Protein AF-A0A928L437-F1 (afdb_monomer)

Solvent-accessible surface area (backbone atoms only — not comparable to full-atom values): 22625 Å² total; per-residue (Å²): 117,77,26,60,53,35,37,41,37,40,30,22,43,44,52,26,57,58,40,72,50,78,34,64,57,43,28,35,38,42,38,33,53,63,90,90,20,44,69,69,52,54,55,47,52,56,52,48,57,65,73,41,60,90,47,58,62,44,94,72,92,45,55,26,74,88,48,84,81,65,54,54,21,38,44,33,43,28,37,44,42,54,68,56,66,62,55,19,80,83,30,71,72,52,33,58,53,52,52,53,52,40,52,53,31,36,74,77,65,73,47,72,64,53,60,51,73,46,36,42,37,40,35,79,89,21,44,40,48,62,73,54,57,79,95,51,31,65,66,51,43,51,47,44,59,65,35,46,36,75,47,82,44,50,59,94,73,56,65,66,72,59,48,58,67,56,50,52,50,51,28,66,45,68,64,66,85,78,86,77,84,78,77,61,60,59,56,49,50,53,52,46,34,74,73,59,36,70,61,46,57,55,51,49,51,54,51,54,50,51,30,56,75,72,70,55,79,81,76,87,81,50,55,67,59,53,53,31,49,51,51,30,59,74,73,78,45,72,82,61,64,57,95,92,32,55,46,86,80,50,55,70,35,59,41,50,49,54,51,49,51,50,48,49,42,46,53,22,55,47,18,56,79,58,71,25,44,37,40,38,36,32,46,36,80,58,70,72,47,55,72,70,56,47,50,55,44,47,53,45,47,54,78,28,32,52,96,35,26,35,39,40,33,35,48,90,53,29,58,60,55,21,44,37,51,69,70,68,47,69,62,45,46,31,38,31,39,67,56,96,76,26,28,42,69,42,80,58,89,54,66,83,71,65,67,78,84,66,86,65,44,50,75,72,37,43,56,81,77,46,96,74,86,84,90,70,96,51,69,68,54,53,51,55,74,64,32,68,66,55,35,64,74,66,64,67,65,76,84,128

Structure (mmCIF, N/CA/C/O backbone):
data_AF-A0A928L437-F1
#
_entry.id   AF-A0A928L437-F1
#
loop_
_atom_site.group_PDB
_atom_site.id
_atom_site.type_symbol
_atom_site.label_atom_id
_atom_site.label_alt_id
_atom_site.label_comp_id
_atom_site.label_asym_id
_atom_site.label_entity_id
_atom_site.label_seq_id
_atom_site.pdbx_PDB_ins_code
_atom_site.Cartn_x
_atom_site.Cartn_y
_atom_site.Cartn_z
_atom_site.occupancy
_atom_site.B_iso_or_equiv
_atom_site.auth_seq_id
_atom_site.auth_comp_id
_atom_site.auth_asym_id
_atom_site.auth_atom_id
_atom_site.pdbx_PDB_model_num
ATOM 1 N N . MET A 1 1 ? -11.947 8.821 -13.939 1.00 50.41 1 MET A N 1
ATOM 2 C CA . MET A 1 1 ? -12.160 9.303 -12.549 1.00 50.41 1 MET A CA 1
ATOM 3 C C . MET A 1 1 ? -10.787 9.661 -11.966 1.00 50.41 1 MET A C 1
ATOM 5 O O . MET A 1 1 ? -9.805 9.281 -12.583 1.00 50.41 1 MET A O 1
ATOM 9 N N . LYS A 1 2 ? -10.659 10.457 -10.891 1.00 61.75 2 LYS A N 1
ATOM 10 C CA . LYS A 1 2 ? -9.327 10.897 -10.401 1.00 61.75 2 LYS A CA 1
ATOM 11 C C . LYS A 1 2 ? -8.776 9.919 -9.356 1.00 61.75 2 LYS A C 1
ATOM 13 O O . LYS A 1 2 ? -9.509 9.580 -8.430 1.00 61.75 2 LYS A O 1
ATOM 18 N N . ALA A 1 3 ? -7.490 9.575 -9.443 1.00 68.50 3 ALA A N 1
ATOM 19 C CA . ALA A 1 3 ? -6.827 8.653 -8.518 1.00 68.50 3 ALA A CA 1
ATOM 20 C C . ALA A 1 3 ? -6.905 9.104 -7.042 1.00 68.50 3 ALA A C 1
ATOM 22 O O . ALA A 1 3 ? -6.906 10.306 -6.747 1.00 68.50 3 ALA A O 1
ATOM 23 N N . LEU A 1 4 ? -6.969 8.135 -6.117 1.00 83.56 4 LEU A N 1
ATOM 24 C CA . LEU A 1 4 ? -7.127 8.345 -4.664 1.00 83.56 4 LEU A CA 1
ATOM 25 C C . LEU A 1 4 ? -5.852 8.887 -3.999 1.00 83.56 4 LEU A C 1
ATOM 27 O O . LEU A 1 4 ? -5.916 9.683 -3.062 1.00 83.56 4 LEU A O 1
ATOM 31 N N . ILE A 1 5 ? -4.692 8.514 -4.537 1.00 88.50 5 ILE A N 1
ATOM 32 C CA . ILE A 1 5 ? -3.394 9.132 -4.262 1.00 88.50 5 ILE A CA 1
ATOM 33 C C . ILE A 1 5 ? -2.943 9.779 -5.564 1.00 88.50 5 ILE A C 1
ATOM 35 O O . ILE A 1 5 ? -2.987 9.137 -6.606 1.00 88.50 5 ILE A O 1
ATOM 39 N N . LYS A 1 6 ? -2.523 11.045 -5.517 1.00 90.88 6 LYS A N 1
ATOM 40 C CA . LYS A 1 6 ? -2.094 11.797 -6.709 1.00 90.88 6 LYS A CA 1
ATOM 41 C C . LYS A 1 6 ? -0.590 11.865 -6.880 1.00 90.88 6 LYS A C 1
ATOM 43 O O . LYS A 1 6 ? -0.089 12.016 -7.992 1.00 90.88 6 LYS A O 1
ATOM 48 N N . ARG A 1 7 ? 0.151 11.866 -5.778 1.00 94.19 7 ARG A N 1
ATOM 49 C CA . ARG A 1 7 ? 1.593 12.086 -5.830 1.00 94.19 7 ARG A CA 1
ATOM 50 C C . ARG A 1 7 ? 2.279 11.513 -4.609 1.00 94.19 7 ARG A C 1
ATOM 52 O O . ARG A 1 7 ? 1.760 11.638 -3.503 1.00 94.19 7 ARG A O 1
ATOM 59 N N . ILE A 1 8 ? 3.451 10.938 -4.838 1.00 96.25 8 ILE A N 1
ATOM 60 C CA . ILE A 1 8 ? 4.406 10.541 -3.808 1.00 96.25 8 ILE A CA 1
ATOM 61 C C . ILE A 1 8 ? 5.738 11.204 -4.157 1.00 96.25 8 ILE A C 1
ATOM 63 O O . ILE A 1 8 ? 6.221 11.080 -5.284 1.00 96.25 8 ILE A O 1
ATOM 67 N N . GLU A 1 9 ? 6.309 11.938 -3.209 1.00 97.38 9 GLU A N 1
ATOM 68 C CA . GLU A 1 9 ? 7.614 12.586 -3.337 1.00 97.38 9 GLU A CA 1
ATOM 69 C C . GLU A 1 9 ? 8.514 12.129 -2.202 1.00 97.38 9 GLU A C 1
ATOM 71 O O . GLU A 1 9 ? 8.108 12.140 -1.043 1.00 97.38 9 GLU A O 1
ATOM 76 N N . ILE A 1 10 ? 9.733 11.732 -2.531 1.00 96.38 10 ILE A N 1
ATOM 77 C CA . ILE A 1 10 ? 10.708 11.231 -1.568 1.00 96.38 10 ILE A CA 1
ATOM 78 C C . ILE A 1 10 ? 12.009 11.985 -1.803 1.00 96.38 10 ILE A C 1
ATOM 80 O O . ILE A 1 10 ? 12.450 12.098 -2.947 1.00 96.38 10 ILE A O 1
ATOM 84 N N . THR A 1 11 ? 12.622 12.488 -0.733 1.00 95.12 11 THR A N 1
ATOM 85 C CA . THR A 1 11 ? 13.970 13.061 -0.785 1.00 95.12 11 THR A CA 1
ATOM 86 C C . THR A 1 11 ? 14.857 12.501 0.319 1.00 95.12 11 THR A C 1
ATOM 88 O O . THR A 1 11 ? 14.418 12.333 1.462 1.00 95.12 11 THR A O 1
ATOM 91 N N . ASN A 1 12 ? 16.105 12.220 -0.048 1.00 93.56 12 ASN A N 1
ATOM 92 C CA . ASN A 1 12 ? 17.176 11.698 0.796 1.00 93.56 12 ASN A CA 1
ATOM 93 C C . ASN A 1 12 ? 16.792 10.492 1.671 1.00 93.56 12 ASN A C 1
ATOM 95 O O . ASN A 1 12 ? 17.103 10.458 2.864 1.00 93.56 12 ASN A O 1
ATOM 99 N N . PHE A 1 13 ? 16.088 9.516 1.103 1.00 92.31 13 PHE A N 1
ATOM 100 C CA . PHE A 1 13 ? 15.657 8.308 1.804 1.00 92.31 13 PHE A CA 1
ATOM 101 C C . PHE A 1 13 ? 16.401 7.084 1.264 1.00 92.31 13 PHE A C 1
ATOM 103 O O . PHE A 1 13 ? 16.145 6.648 0.140 1.00 92.31 13 PHE A O 1
ATOM 110 N N . LYS A 1 14 ? 17.282 6.480 2.068 1.00 89.62 14 LYS A N 1
ATOM 111 C CA . LYS A 1 14 ? 18.157 5.370 1.650 1.00 89.62 14 LYS A CA 1
ATOM 112 C C . LYS A 1 14 ? 18.850 5.702 0.313 1.00 89.62 14 LYS A C 1
ATOM 114 O O . LYS A 1 14 ? 19.495 6.731 0.223 1.00 89.62 14 LYS A O 1
ATOM 119 N N . SER A 1 15 ? 18.689 4.879 -0.726 1.00 85.94 15 SER A N 1
ATOM 120 C CA . SER A 1 15 ? 19.266 5.109 -2.061 1.00 85.94 15 SER A CA 1
ATOM 121 C C . SER A 1 15 ? 18.543 6.185 -2.890 1.00 85.94 15 SER A C 1
ATOM 123 O O . SER A 1 15 ? 18.880 6.395 -4.049 1.00 85.94 15 SER A O 1
ATOM 125 N N . ILE A 1 16 ? 17.503 6.837 -2.365 1.00 88.50 16 ILE A N 1
ATOM 126 C CA . ILE A 1 16 ? 16.711 7.834 -3.094 1.00 88.50 16 ILE A CA 1
ATOM 127 C C . ILE A 1 16 ? 17.178 9.239 -2.707 1.00 88.50 16 ILE A C 1
ATOM 129 O O . ILE A 1 16 ? 16.831 9.723 -1.632 1.00 88.50 16 ILE A O 1
ATOM 133 N N . GLU A 1 17 ? 17.875 9.928 -3.611 1.00 88.94 17 GLU A N 1
ATOM 134 C CA . GLU A 1 17 ? 18.171 11.362 -3.463 1.00 88.94 17 GLU A CA 1
ATOM 135 C C . GLU A 1 17 ? 16.904 12.201 -3.687 1.00 88.94 17 GLU A C 1
ATOM 137 O O . GLU A 1 17 ? 16.487 12.979 -2.829 1.00 88.94 17 GLU A O 1
ATOM 142 N N . SER A 1 18 ? 16.235 11.998 -4.826 1.00 91.00 18 SER A N 1
ATOM 143 C CA . SER A 1 18 ? 14.973 12.652 -5.165 1.00 91.00 18 SER A CA 1
ATOM 144 C C . SER A 1 18 ? 14.146 11.773 -6.098 1.00 91.00 18 SER A C 1
ATOM 146 O O . SER A 1 18 ? 14.606 11.372 -7.165 1.00 91.00 18 SER A O 1
ATOM 148 N N . LEU A 1 19 ? 12.906 11.476 -5.712 1.00 93.69 19 LEU A N 1
ATOM 149 C CA . LEU A 1 19 ? 11.971 10.691 -6.512 1.00 93.69 19 LEU A CA 1
ATOM 150 C C . LEU A 1 19 ? 10.581 11.308 -6.453 1.00 93.69 19 LEU A C 1
ATOM 152 O O . LEU A 1 19 ? 10.083 11.671 -5.388 1.00 93.69 19 LEU A O 1
ATOM 156 N N . LYS A 1 20 ? 9.930 11.374 -7.616 1.00 94.44 20 LYS A N 1
ATOM 157 C CA . LYS A 1 20 ? 8.560 11.859 -7.766 1.00 94.44 20 LYS A CA 1
ATOM 158 C C . LYS A 1 20 ? 7.736 10.877 -8.593 1.00 94.44 20 LYS A C 1
ATOM 160 O O . LYS A 1 20 ? 7.938 10.744 -9.797 1.00 94.44 20 LYS A O 1
ATOM 165 N N . LEU A 1 21 ? 6.769 10.237 -7.947 1.00 93.94 21 LEU A N 1
ATOM 166 C CA . LEU A 1 21 ? 5.757 9.400 -8.580 1.00 93.94 21 LEU A CA 1
ATOM 167 C C . LEU A 1 21 ? 4.463 10.215 -8.711 1.00 93.94 21 LEU A C 1
ATOM 169 O O . LEU A 1 21 ? 3.869 10.604 -7.706 1.00 93.94 21 LEU A O 1
ATOM 173 N N . CYS A 1 22 ? 4.032 10.497 -9.941 1.00 90.38 22 CYS A N 1
ATOM 174 C CA . CYS A 1 22 ? 2.795 11.233 -10.227 1.00 90.38 22 CYS A CA 1
ATOM 175 C C . CYS A 1 22 ? 1.706 10.283 -10.717 1.00 90.38 22 CYS A C 1
ATOM 177 O O . CYS A 1 22 ? 1.811 9.761 -11.819 1.00 90.38 22 CYS A O 1
ATOM 179 N N . ILE A 1 23 ? 0.636 10.137 -9.952 1.00 86.69 23 ILE A N 1
ATOM 180 C CA . ILE A 1 23 ? -0.508 9.295 -10.287 1.00 86.69 23 ILE A CA 1
ATOM 181 C C . ILE A 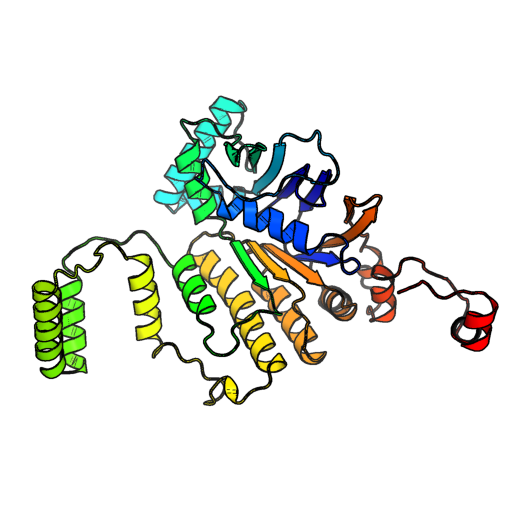1 23 ? -1.625 10.227 -10.769 1.00 86.69 23 ILE A C 1
ATOM 183 O O . ILE A 1 23 ? -2.057 11.113 -10.030 1.00 86.69 23 ILE A O 1
ATOM 187 N N . GLN A 1 24 ? -2.039 10.106 -12.032 1.00 74.19 24 GLN A N 1
ATOM 188 C CA . GLN A 1 24 ? -3.030 11.019 -12.608 1.00 74.19 24 GLN A CA 1
ATOM 189 C C . GLN A 1 24 ? -4.432 10.422 -12.492 1.00 74.19 24 GLN A C 1
ATOM 191 O O . GLN A 1 24 ? -5.218 10.832 -11.631 1.00 74.19 24 GLN A O 1
ATOM 196 N N . ASN A 1 25 ? -4.715 9.448 -13.351 1.00 79.62 25 ASN A N 1
ATOM 197 C CA . ASN A 1 25 ? -6.004 8.763 -13.439 1.00 79.62 25 ASN A CA 1
ATOM 198 C C . ASN A 1 25 ? -5.855 7.250 -13.247 1.00 79.62 25 ASN A C 1
ATOM 200 O O . ASN A 1 25 ? -6.839 6.571 -12.987 1.00 79.62 25 ASN A O 1
ATOM 204 N N . GLU A 1 26 ? -4.629 6.737 -13.332 1.00 87.69 26 GLU A N 1
ATOM 205 C CA . GLU A 1 26 ? -4.338 5.317 -13.256 1.00 87.69 26 GLU A CA 1
ATOM 206 C C . GLU A 1 26 ? -4.442 4.829 -11.805 1.00 87.69 26 GLU A C 1
ATOM 208 O O . GLU A 1 26 ? -3.862 5.417 -10.889 1.00 87.69 26 GLU A O 1
ATOM 213 N N . HIS A 1 27 ? -5.164 3.730 -11.595 1.00 91.12 27 HIS A N 1
ATOM 214 C CA . HIS A 1 27 ? -5.294 3.083 -10.287 1.00 91.12 27 HIS A CA 1
ATOM 215 C C . HIS A 1 27 ? -4.306 1.931 -10.100 1.00 91.12 27 HIS A C 1
ATOM 217 O O . HIS A 1 27 ? -4.058 1.502 -8.975 1.00 91.12 27 HIS A O 1
ATOM 223 N N . ILE A 1 28 ? -3.711 1.462 -11.198 1.00 94.56 28 ILE A N 1
ATOM 224 C CA . ILE A 1 28 ? -2.736 0.378 -11.227 1.00 94.56 28 ILE A CA 1
ATOM 225 C C . ILE A 1 28 ? -1.406 0.945 -11.732 1.00 94.56 28 ILE A C 1
ATOM 227 O O . ILE A 1 28 ? -1.309 1.468 -12.845 1.00 94.56 28 ILE A O 1
ATOM 231 N N . ILE A 1 29 ? -0.370 0.871 -10.900 1.00 95.44 29 ILE A N 1
ATOM 232 C CA . ILE A 1 29 ? 0.958 1.415 -11.183 1.00 95.44 29 ILE A CA 1
ATOM 233 C C . ILE A 1 29 ? 1.999 0.302 -11.059 1.00 95.44 29 ILE A C 1
ATOM 235 O O . ILE A 1 29 ? 2.256 -0.199 -9.965 1.00 95.44 29 ILE A O 1
ATOM 239 N N . GLY A 1 30 ? 2.626 -0.050 -12.179 1.00 95.44 30 GLY A N 1
ATOM 240 C CA . GLY A 1 30 ? 3.731 -1.005 -12.222 1.00 95.44 30 GLY A CA 1
ATOM 241 C C . GLY A 1 30 ? 5.090 -0.315 -12.134 1.00 95.44 30 GLY A C 1
ATOM 242 O O . GLY A 1 30 ? 5.334 0.705 -12.786 1.00 95.44 30 GLY A O 1
ATOM 243 N N . ILE A 1 31 ? 5.992 -0.881 -11.339 1.00 95.31 31 ILE A N 1
ATOM 244 C CA . ILE A 1 31 ? 7.371 -0.423 -11.171 1.00 95.31 31 ILE A CA 1
ATOM 245 C C . ILE A 1 31 ? 8.320 -1.508 -11.684 1.00 95.31 31 ILE A C 1
ATOM 247 O O . ILE A 1 31 ? 8.409 -2.603 -11.132 1.00 95.31 31 ILE A O 1
ATOM 251 N N . LEU A 1 32 ? 9.064 -1.170 -12.729 1.00 92.75 32 LEU A N 1
ATOM 252 C CA . LEU A 1 32 ? 10.054 -2.015 -13.386 1.00 92.75 32 LEU A CA 1
ATOM 253 C C . LEU A 1 32 ? 11.474 -1.586 -13.010 1.00 92.75 32 LEU A C 1
ATOM 255 O O . LEU A 1 32 ? 11.698 -0.512 -12.446 1.00 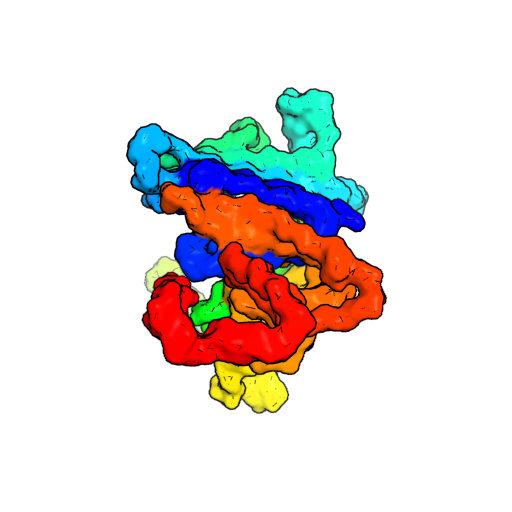92.75 32 LEU A O 1
ATOM 259 N N . GLY A 1 33 ? 12.457 -2.398 -13.376 1.00 83.88 33 GLY A N 1
ATOM 260 C CA . GLY A 1 33 ? 13.885 -2.088 -13.249 1.00 83.88 33 GLY A CA 1
ATOM 261 C C . GLY A 1 33 ? 14.672 -3.283 -12.737 1.00 83.88 33 GLY A C 1
ATOM 262 O O . GLY A 1 33 ? 14.079 -4.222 -12.220 1.00 83.88 33 GLY A O 1
ATOM 263 N N . LYS A 1 34 ? 15.999 -3.267 -12.870 1.00 81.19 34 LYS A N 1
ATOM 264 C CA . LYS A 1 34 ? 16.870 -4.380 -12.452 1.00 81.19 34 LYS A CA 1
ATOM 265 C C . LYS A 1 34 ? 16.850 -4.614 -10.936 1.00 81.19 34 LYS A C 1
ATOM 267 O O . LYS A 1 34 ? 16.334 -3.810 -10.157 1.00 81.19 34 LYS A O 1
ATOM 272 N N . ASN A 1 35 ? 17.390 -5.744 -10.492 1.00 80.75 35 ASN A N 1
ATOM 273 C CA . ASN A 1 35 ? 17.599 -5.972 -9.063 1.00 80.75 35 ASN A CA 1
ATOM 274 C C . ASN A 1 35 ? 18.567 -4.921 -8.506 1.00 80.75 35 ASN A C 1
ATOM 276 O O . ASN A 1 35 ? 19.515 -4.531 -9.178 1.00 80.75 35 ASN A O 1
ATOM 280 N N . GLY A 1 36 ? 18.295 -4.427 -7.297 1.00 78.56 36 GLY A N 1
ATOM 281 C CA . GLY A 1 36 ? 19.138 -3.420 -6.645 1.00 78.56 36 GLY A CA 1
ATOM 282 C C . GLY A 1 36 ? 18.915 -1.964 -7.075 1.00 78.56 36 GLY A C 1
ATOM 283 O O . GLY A 1 36 ? 19.470 -1.079 -6.442 1.00 78.56 36 GLY A O 1
ATOM 284 N N . THR A 1 37 ? 18.049 -1.664 -8.052 1.00 81.38 37 THR A N 1
ATOM 285 C CA . THR A 1 37 ? 17.811 -0.274 -8.517 1.00 81.38 37 THR A CA 1
ATOM 286 C C . THR A 1 37 ? 16.940 0.577 -7.584 1.00 81.38 37 THR A C 1
ATOM 288 O O . THR A 1 37 ? 16.709 1.752 -7.861 1.00 81.38 37 THR A O 1
ATOM 291 N N . GLY A 1 38 ? 16.432 0.012 -6.482 1.00 80.62 38 GLY A N 1
ATOM 292 C CA . GLY A 1 38 ? 15.643 0.736 -5.474 1.00 80.62 38 GLY A CA 1
ATOM 293 C C . GLY A 1 38 ? 14.118 0.597 -5.567 1.00 80.62 38 GLY A C 1
ATOM 294 O O . GLY A 1 38 ? 13.406 1.344 -4.898 1.00 80.62 38 GLY A O 1
ATOM 295 N N . LYS A 1 39 ? 13.588 -0.374 -6.327 1.00 87.69 39 LYS A N 1
ATOM 296 C CA . LYS A 1 39 ? 12.138 -0.675 -6.376 1.00 87.69 39 LYS A CA 1
ATOM 297 C C . LYS A 1 39 ? 11.535 -0.893 -4.983 1.00 87.69 39 LYS A C 1
ATOM 299 O O . LYS A 1 39 ? 10.622 -0.179 -4.575 1.00 87.69 39 LYS A O 1
ATOM 304 N N . SER A 1 40 ? 12.111 -1.812 -4.208 1.00 87.50 40 SER A N 1
ATOM 305 C CA . SER A 1 40 ? 11.666 -2.085 -2.838 1.00 87.50 40 SER A CA 1
ATOM 306 C C . SER A 1 40 ? 11.961 -0.913 -1.888 1.00 87.50 40 SER A C 1
ATOM 308 O O . SER A 1 40 ? 11.277 -0.765 -0.878 1.00 87.50 40 SER A O 1
ATOM 310 N N . THR A 1 41 ? 12.921 -0.032 -2.210 1.00 90.62 41 THR A N 1
ATOM 311 C CA . THR A 1 41 ? 13.181 1.203 -1.445 1.00 90.62 41 THR A CA 1
ATOM 312 C C . THR A 1 41 ? 12.004 2.173 -1.536 1.00 90.62 41 THR A C 1
ATOM 314 O O . THR A 1 41 ? 11.633 2.759 -0.519 1.00 90.62 41 THR A O 1
ATOM 317 N N . LEU A 1 42 ? 11.370 2.298 -2.709 1.00 92.94 42 LEU A N 1
ATOM 318 C CA . LEU A 1 42 ? 10.146 3.086 -2.880 1.00 92.94 42 LEU A CA 1
ATOM 319 C C . LEU A 1 42 ? 9.007 2.530 -2.010 1.00 92.94 42 LEU A C 1
ATOM 321 O O . LEU A 1 42 ? 8.406 3.279 -1.243 1.00 92.94 42 LEU A O 1
ATOM 325 N N . PHE A 1 43 ? 8.756 1.218 -2.052 1.00 93.50 43 PHE A N 1
ATOM 326 C CA . PHE A 1 43 ? 7.749 0.580 -1.188 1.00 93.50 43 PHE A CA 1
ATOM 327 C C . PHE A 1 43 ? 8.061 0.754 0.295 1.00 93.50 43 PHE A C 1
ATOM 329 O O . PHE A 1 43 ? 7.169 1.059 1.087 1.00 93.50 43 PHE A O 1
ATOM 336 N N . HIS A 1 44 ? 9.335 0.632 0.667 1.00 93.38 44 HIS A N 1
ATOM 337 C CA . HIS A 1 44 ? 9.777 0.864 2.030 1.00 93.38 44 HIS A CA 1
ATOM 338 C C . HIS A 1 44 ? 9.518 2.305 2.474 1.00 93.38 44 HIS A C 1
ATOM 340 O O . HIS A 1 44 ? 9.018 2.496 3.573 1.00 93.38 44 HIS A O 1
ATOM 346 N N . ALA A 1 45 ? 9.791 3.308 1.637 1.00 95.19 45 ALA A N 1
ATOM 347 C CA . ALA A 1 45 ? 9.532 4.713 1.952 1.00 95.19 45 ALA A CA 1
ATOM 348 C C . ALA A 1 45 ? 8.041 4.985 2.192 1.00 95.19 45 ALA A C 1
ATOM 350 O O . ALA A 1 45 ? 7.665 5.610 3.185 1.00 95.19 45 ALA A O 1
ATOM 351 N N . VAL A 1 46 ? 7.179 4.461 1.319 1.00 95.69 46 VAL A N 1
ATOM 352 C CA . VAL A 1 46 ? 5.729 4.607 1.475 1.00 95.69 46 VAL A CA 1
ATOM 353 C C . VAL A 1 46 ? 5.261 3.907 2.753 1.00 95.69 46 VAL A C 1
ATOM 355 O O . VAL A 1 46 ? 4.616 4.536 3.587 1.00 95.69 46 VAL A O 1
ATOM 358 N N . ASN A 1 47 ? 5.647 2.648 2.976 1.00 94.81 47 ASN A N 1
ATOM 359 C CA . ASN A 1 47 ? 5.300 1.927 4.203 1.00 94.81 47 ASN A CA 1
ATOM 360 C C . ASN A 1 47 ? 5.824 2.640 5.463 1.00 94.81 47 ASN A C 1
ATOM 362 O O . ASN A 1 47 ? 5.127 2.727 6.475 1.00 94.81 47 ASN A O 1
ATOM 366 N N . TYR A 1 48 ? 7.031 3.205 5.383 1.00 95.69 48 TYR A N 1
ATOM 367 C CA . TYR A 1 48 ? 7.655 3.964 6.457 1.00 95.69 48 TYR A CA 1
ATOM 368 C C . TYR A 1 48 ? 6.808 5.179 6.843 1.00 95.69 48 TYR A C 1
ATOM 370 O O . TYR A 1 48 ? 6.447 5.296 8.012 1.00 95.69 48 TYR A O 1
ATOM 378 N N . PHE A 1 49 ? 6.387 6.005 5.876 1.00 96.75 49 PHE A N 1
ATOM 379 C CA . PHE A 1 49 ? 5.497 7.151 6.109 1.00 96.75 49 PHE A CA 1
ATOM 380 C C . PHE A 1 49 ? 4.245 6.761 6.912 1.00 96.75 49 PHE A C 1
ATOM 382 O O . PHE A 1 49 ? 3.957 7.362 7.949 1.00 96.75 49 PHE A O 1
ATOM 389 N N . PHE A 1 50 ? 3.531 5.711 6.491 1.00 94.94 50 PHE A N 1
ATOM 390 C CA . PHE A 1 50 ? 2.313 5.269 7.179 1.00 94.94 50 PHE A CA 1
ATOM 391 C C . PHE A 1 50 ? 2.598 4.668 8.565 1.00 94.94 50 PHE A C 1
ATOM 393 O O . PHE A 1 50 ? 1.836 4.897 9.506 1.00 94.94 50 PHE A O 1
ATOM 400 N N . SER A 1 51 ? 3.719 3.955 8.730 1.00 92.94 51 SER A N 1
ATOM 401 C CA . SER A 1 51 ? 4.133 3.372 10.019 1.00 92.94 51 SER A CA 1
ATOM 402 C C . SER A 1 51 ? 4.463 4.420 11.091 1.00 92.94 51 SER A C 1
ATOM 404 O O . SER A 1 51 ? 4.429 4.122 12.293 1.00 92.94 51 SER A O 1
ATOM 406 N N . LYS A 1 52 ? 4.799 5.644 10.661 1.00 94.69 52 LYS A N 1
ATOM 407 C CA . LYS A 1 52 ? 5.172 6.763 11.532 1.00 94.69 52 LYS A CA 1
ATOM 408 C C . LYS A 1 52 ? 4.043 7.755 11.780 1.00 94.69 52 LYS A C 1
ATOM 410 O O . LYS A 1 52 ? 4.252 8.686 12.552 1.00 94.69 52 LYS A O 1
ATOM 415 N N . LEU A 1 53 ? 2.848 7.559 11.216 1.00 92.38 53 LEU A N 1
ATOM 416 C CA . LEU A 1 53 ? 1.686 8.397 11.535 1.00 92.38 53 LEU A CA 1
ATOM 417 C C . LEU A 1 53 ? 1.481 8.462 13.061 1.00 92.38 53 LEU A C 1
ATOM 419 O O . LEU A 1 53 ? 1.387 7.429 13.726 1.00 92.38 53 LEU A O 1
ATOM 423 N N . ASN A 1 54 ? 1.431 9.685 13.598 1.00 85.19 54 ASN A N 1
ATOM 424 C CA . ASN A 1 54 ? 1.370 10.018 15.033 1.00 85.19 54 ASN A CA 1
ATOM 425 C C . ASN A 1 54 ? 2.587 9.633 15.887 1.00 85.19 54 ASN A C 1
ATOM 427 O O . ASN A 1 54 ? 2.522 9.712 17.112 1.00 85.19 54 ASN A O 1
ATOM 431 N N . LYS A 1 55 ? 3.716 9.265 15.277 1.00 88.38 55 LYS A N 1
ATOM 432 C CA . LYS A 1 55 ? 4.993 9.132 15.984 1.00 88.38 55 LYS A CA 1
ATOM 433 C C . LYS A 1 55 ? 5.772 10.442 15.914 1.00 88.38 55 LYS A C 1
ATOM 435 O O . LYS A 1 55 ? 5.732 11.150 14.909 1.00 88.38 55 LYS A O 1
ATOM 440 N N . GLN A 1 56 ? 6.477 10.747 16.999 1.00 86.69 56 GLN A N 1
ATOM 441 C CA . GLN A 1 56 ? 7.307 11.952 17.132 1.00 86.69 56 GLN A CA 1
ATOM 442 C C . GLN A 1 56 ? 8.806 11.650 17.001 1.00 86.69 56 GLN A C 1
ATOM 444 O O . GLN A 1 56 ? 9.613 12.563 16.830 1.00 86.69 56 GLN A O 1
ATOM 449 N N . HIS A 1 57 ? 9.185 10.374 17.070 1.00 90.69 57 HIS A N 1
ATOM 450 C CA . HIS A 1 57 ? 10.571 9.928 17.027 1.00 90.69 57 HIS A CA 1
ATOM 451 C C . HIS A 1 57 ? 10.688 8.545 16.373 1.00 90.69 57 HIS A C 1
ATOM 453 O O . HIS A 1 57 ? 9.720 7.773 16.352 1.00 90.69 57 HIS A O 1
ATOM 459 N N . SER A 1 58 ? 11.855 8.256 15.803 1.00 88.62 58 SER A N 1
ATOM 460 C CA . SER A 1 58 ? 12.234 6.937 15.315 1.00 88.62 58 SER A CA 1
ATOM 461 C C . SER A 1 58 ? 13.744 6.727 15.362 1.00 88.62 58 SER A C 1
ATOM 463 O O . SER A 1 58 ? 14.495 7.540 14.832 1.00 88.62 58 SER A O 1
ATOM 465 N N . ASP A 1 59 ? 14.156 5.548 15.822 1.00 84.19 59 ASP A N 1
ATOM 466 C CA . ASP A 1 59 ? 15.557 5.094 15.804 1.00 84.19 59 ASP A CA 1
ATOM 467 C C . ASP A 1 59 ? 15.999 4.506 14.449 1.00 84.19 59 ASP A C 1
ATOM 469 O O . ASP A 1 59 ? 17.115 4.014 14.297 1.00 84.19 59 ASP A O 1
ATOM 473 N N . ASP A 1 60 ? 15.123 4.538 13.441 1.00 85.19 60 ASP A N 1
ATOM 474 C CA . ASP A 1 60 ? 15.385 3.896 12.157 1.00 85.19 60 ASP A CA 1
ATOM 475 C C . ASP A 1 60 ? 16.332 4.767 11.330 1.00 85.19 60 ASP A C 1
ATOM 477 O O . ASP A 1 60 ? 16.026 5.924 11.017 1.00 85.19 60 ASP A O 1
ATOM 481 N N . VAL A 1 61 ? 17.455 4.187 10.907 1.00 83.62 61 VAL A N 1
ATOM 482 C CA . VAL A 1 61 ? 18.414 4.844 10.015 1.00 83.62 61 VAL A CA 1
ATOM 483 C C . VAL A 1 61 ? 17.896 4.765 8.580 1.00 83.62 61 VAL A C 1
ATOM 485 O O . VAL A 1 61 ? 18.064 3.763 7.884 1.00 83.62 61 VAL A O 1
ATOM 488 N N . VAL A 1 62 ? 17.217 5.826 8.145 1.00 86.25 62 VAL A N 1
ATOM 489 C CA . VAL A 1 62 ? 16.595 5.895 6.810 1.00 86.25 62 VAL A CA 1
ATOM 490 C C . VAL A 1 62 ? 17.095 7.043 5.940 1.00 86.25 62 VAL A C 1
ATOM 492 O O . VAL A 1 62 ? 16.755 7.090 4.761 1.00 86.25 62 VAL A O 1
ATOM 495 N N . ILE A 1 63 ? 17.886 7.961 6.497 1.00 85.88 63 ILE A N 1
ATOM 496 C CA . ILE A 1 63 ? 18.476 9.067 5.737 1.00 85.88 63 ILE A CA 1
ATOM 497 C C . ILE A 1 63 ? 19.516 8.508 4.766 1.00 85.88 63 ILE A C 1
ATOM 499 O O . ILE A 1 63 ? 20.206 7.541 5.088 1.00 85.88 63 ILE A O 1
ATOM 503 N N . ASP A 1 64 ? 19.593 9.113 3.582 1.00 76.62 64 ASP A N 1
ATOM 504 C CA . ASP A 1 64 ? 20.597 8.798 2.570 1.00 76.62 64 ASP A CA 1
ATOM 505 C C . ASP A 1 64 ? 22.010 8.743 3.173 1.00 76.62 64 ASP A C 1
ATOM 507 O O . ASP A 1 64 ? 22.516 9.718 3.732 1.00 76.62 64 ASP A O 1
ATOM 511 N N . GLY A 1 65 ? 22.618 7.559 3.081 1.00 71.44 65 GLY A N 1
ATOM 512 C CA . GLY A 1 65 ? 23.961 7.282 3.580 1.00 71.44 65 GLY A CA 1
ATOM 513 C C . GLY A 1 65 ? 25.068 7.615 2.580 1.00 71.44 65 GLY A C 1
ATOM 514 O O . GLY A 1 65 ? 26.233 7.616 2.968 1.00 71.44 65 GLY A O 1
ATOM 515 N N . VAL A 1 66 ? 24.729 7.899 1.318 1.00 75.50 66 VAL A N 1
ATOM 516 C CA . VAL A 1 66 ? 25.688 8.281 0.271 1.00 75.50 66 VAL A CA 1
ATOM 517 C C . VAL A 1 66 ? 26.226 9.686 0.542 1.00 75.50 66 VAL A C 1
ATOM 519 O O . VAL A 1 66 ? 27.428 9.921 0.416 1.00 75.50 66 VAL A O 1
ATOM 522 N N . ASN A 1 67 ? 25.363 10.612 0.972 1.00 77.50 67 ASN A N 1
ATOM 523 C CA . ASN A 1 67 ? 25.755 11.975 1.319 1.00 77.50 67 ASN A CA 1
ATOM 524 C C . ASN A 1 67 ? 25.764 12.200 2.850 1.00 77.50 67 ASN A C 1
ATOM 526 O O . ASN A 1 67 ? 24.712 12.449 3.447 1.00 77.50 67 ASN A O 1
ATOM 530 N N . PRO A 1 68 ? 26.944 12.218 3.506 1.00 76.12 68 PRO A N 1
ATOM 531 C CA . PRO A 1 68 ? 27.051 12.302 4.966 1.00 76.12 68 PRO A CA 1
ATOM 532 C C . PRO A 1 68 ? 26.613 13.654 5.548 1.00 76.12 68 PRO A C 1
ATOM 534 O O . PRO A 1 68 ? 26.435 13.765 6.766 1.00 76.12 68 PRO A O 1
ATOM 537 N N . TYR A 1 69 ? 26.448 14.679 4.705 1.00 82.44 69 TYR A N 1
ATOM 538 C CA . TYR A 1 69 ? 26.019 16.015 5.112 1.00 82.44 69 TYR A CA 1
ATOM 539 C C . TYR A 1 69 ? 24.501 16.148 5.216 1.00 82.44 69 TYR A C 1
ATOM 541 O O . TYR A 1 69 ? 24.020 17.114 5.815 1.00 82.44 69 TYR A O 1
ATOM 549 N N . VAL A 1 70 ? 23.735 15.190 4.686 1.00 87.31 70 VAL A N 1
ATOM 550 C CA . VAL A 1 70 ? 22.279 15.223 4.784 1.00 87.31 70 VAL A CA 1
ATOM 551 C C . VAL A 1 70 ? 21.848 15.057 6.240 1.00 87.31 70 VAL A C 1
ATOM 553 O O . VAL A 1 70 ? 22.215 14.109 6.931 1.00 87.31 70 VAL A O 1
ATOM 556 N N . GLN A 1 71 ? 21.031 16.001 6.706 1.00 90.50 71 GLN A N 1
ATOM 557 C CA . GLN A 1 71 ? 20.516 16.023 8.080 1.00 90.50 71 GLN A CA 1
ATOM 558 C C . GLN A 1 71 ? 19.044 15.619 8.186 1.00 90.50 71 GLN A C 1
ATOM 560 O O . GLN A 1 71 ? 18.538 15.469 9.298 1.00 90.50 71 GLN A O 1
ATOM 565 N N . LYS A 1 72 ? 18.341 15.484 7.054 1.00 93.31 72 LYS A N 1
ATOM 566 C CA . LYS A 1 72 ? 16.920 15.129 7.018 1.00 93.31 72 LYS A CA 1
ATOM 567 C C . LYS A 1 72 ? 16.530 14.382 5.745 1.00 93.31 72 LYS A C 1
ATOM 569 O O . LYS A 1 72 ? 17.048 14.685 4.670 1.00 93.31 72 LYS A O 1
ATOM 574 N N . CYS A 1 73 ? 15.547 13.500 5.870 1.00 95.19 73 CYS A N 1
ATOM 575 C CA . CYS A 1 73 ? 14.797 12.947 4.745 1.00 95.19 73 CYS A CA 1
ATOM 576 C C . CYS A 1 73 ? 13.364 13.487 4.756 1.00 95.19 73 CYS A C 1
ATOM 578 O O . CYS A 1 73 ? 12.846 13.876 5.811 1.00 95.19 73 CYS A O 1
ATOM 580 N N . THR A 1 74 ? 12.721 13.529 3.590 1.00 97.25 74 THR A N 1
ATOM 581 C CA . THR A 1 74 ? 11.315 13.937 3.490 1.00 97.25 74 THR A CA 1
ATOM 582 C C . THR A 1 74 ? 10.512 12.960 2.658 1.00 97.25 74 THR A C 1
ATOM 584 O O . THR A 1 74 ? 10.952 12.551 1.585 1.00 97.25 74 THR A O 1
ATOM 587 N N . ILE A 1 75 ? 9.295 12.664 3.102 1.00 98.00 75 ILE A N 1
ATOM 588 C CA . ILE A 1 75 ? 8.322 11.893 2.330 1.00 98.00 75 ILE A CA 1
ATOM 589 C C . ILE A 1 75 ? 7.016 12.679 2.296 1.00 98.00 75 ILE A C 1
ATOM 591 O O . ILE A 1 75 ? 6.440 12.963 3.346 1.00 98.00 75 ILE A O 1
ATOM 595 N N . THR A 1 76 ? 6.551 13.023 1.100 1.00 98.19 76 THR A N 1
ATOM 596 C CA . THR A 1 76 ? 5.301 13.750 0.871 1.00 98.19 76 THR A CA 1
ATOM 597 C C . THR A 1 76 ? 4.323 12.868 0.119 1.00 98.19 76 THR A C 1
ATOM 599 O O . THR A 1 76 ? 4.655 12.345 -0.944 1.00 98.19 76 THR A O 1
ATOM 602 N N . ILE A 1 77 ? 3.098 12.746 0.628 1.00 97.38 77 ILE A N 1
ATOM 603 C CA . ILE A 1 77 ? 2.004 12.060 -0.066 1.00 97.38 77 ILE A CA 1
ATOM 604 C C . ILE A 1 77 ? 0.840 13.033 -0.255 1.00 97.38 77 ILE A C 1
ATOM 606 O O . ILE A 1 77 ? 0.418 13.708 0.685 1.00 97.38 77 ILE A O 1
ATOM 610 N N . SER A 1 78 ? 0.327 13.108 -1.484 1.00 95.81 78 SER A N 1
ATOM 611 C CA . SER A 1 78 ? -0.846 13.906 -1.850 1.00 95.81 78 SER A CA 1
ATOM 612 C C . SER A 1 78 ? -2.078 13.018 -2.003 1.00 95.81 78 SER A C 1
ATOM 614 O O . SER A 1 78 ? -2.174 12.236 -2.953 1.00 95.81 78 SER A O 1
ATOM 616 N N . PHE A 1 79 ? -3.039 13.188 -1.102 1.00 94.25 79 PHE A N 1
ATOM 617 C CA . PHE A 1 79 ? -4.299 12.451 -1.039 1.00 94.25 79 PHE A CA 1
ATOM 618 C C . PHE A 1 79 ? -5.411 13.199 -1.772 1.00 94.25 79 PHE A C 1
ATOM 620 O O . PHE A 1 79 ? -5.529 14.419 -1.652 1.00 94.25 79 PHE A O 1
ATOM 627 N N . ASN A 1 80 ? -6.242 12.473 -2.518 1.00 91.94 80 ASN A N 1
ATOM 628 C CA . ASN A 1 80 ? -7.432 13.007 -3.169 1.00 91.94 80 ASN A CA 1
ATOM 629 C C . ASN A 1 80 ? -8.678 12.705 -2.330 1.00 91.94 80 ASN A C 1
ATOM 631 O O . ASN A 1 80 ? -9.117 11.565 -2.210 1.00 91.94 80 ASN A O 1
ATOM 635 N N . LEU A 1 81 ? -9.261 13.759 -1.780 1.00 92.25 81 LEU A N 1
ATOM 636 C CA . LEU A 1 81 ? -10.378 13.736 -0.851 1.00 92.25 81 LEU A CA 1
ATOM 637 C C . LEU A 1 81 ? -11.739 13.935 -1.533 1.00 92.25 81 LEU A C 1
ATOM 639 O O . LEU A 1 81 ? -12.760 13.861 -0.854 1.00 92.25 81 LEU A O 1
ATOM 643 N N . ALA A 1 82 ? -11.793 14.135 -2.856 1.00 89.94 82 ALA A N 1
ATOM 644 C CA . ALA A 1 82 ? -13.041 14.409 -3.579 1.00 89.94 82 ALA A CA 1
ATOM 645 C C . ALA A 1 82 ? -14.142 13.365 -3.292 1.00 89.94 82 ALA A C 1
ATOM 647 O O . ALA A 1 82 ? -15.288 13.715 -3.007 1.00 89.94 82 ALA A O 1
ATOM 648 N N . ARG A 1 83 ? -13.796 12.068 -3.293 1.00 86.19 83 ARG A N 1
ATOM 649 C CA . ARG A 1 83 ? -14.750 10.977 -3.007 1.00 86.19 83 ARG A CA 1
ATOM 650 C C . ARG A 1 83 ? -15.228 10.999 -1.553 1.00 86.19 83 ARG A C 1
ATOM 652 O O . ARG A 1 83 ? -16.401 10.742 -1.294 1.00 86.19 83 ARG A O 1
ATOM 659 N N . MET A 1 84 ? -14.354 11.361 -0.615 1.00 88.19 84 MET A N 1
ATOM 660 C CA . MET A 1 84 ? -14.708 11.503 0.801 1.00 88.19 84 MET A CA 1
ATOM 661 C C . MET A 1 84 ? -15.637 12.697 1.032 1.00 88.19 84 MET A C 1
ATOM 663 O O . MET A 1 84 ? -16.623 12.553 1.748 1.00 88.19 84 MET A O 1
ATOM 667 N N . PHE A 1 85 ? -15.393 13.832 0.370 1.00 88.62 85 PHE A N 1
ATOM 668 C CA . PHE A 1 85 ? -16.300 14.985 0.393 1.00 88.62 85 PHE A CA 1
ATOM 669 C C . PHE A 1 85 ? -17.684 14.661 -0.180 1.00 88.62 85 PHE A C 1
ATOM 671 O O . PHE A 1 85 ? -18.691 15.154 0.319 1.00 88.62 85 PHE A O 1
ATOM 678 N N . MET A 1 86 ? -17.767 13.809 -1.205 1.00 86.50 86 MET A N 1
ATOM 679 C CA . MET A 1 86 ? -19.062 13.356 -1.720 1.00 86.50 86 MET A CA 1
ATOM 680 C C . MET A 1 86 ? -19.782 12.435 -0.727 1.00 86.50 86 MET A C 1
ATOM 682 O O . MET A 1 86 ? -20.964 12.638 -0.450 1.00 86.50 86 MET A O 1
ATOM 686 N N . LYS A 1 87 ? -19.073 11.446 -0.163 1.00 86.12 87 LYS A N 1
ATOM 687 C CA . LYS A 1 87 ? -19.640 10.468 0.783 1.00 86.12 87 LYS A CA 1
ATOM 688 C C . LYS A 1 87 ? -19.982 11.072 2.153 1.00 86.12 87 LYS A C 1
ATOM 690 O O . LYS A 1 87 ? -20.848 10.541 2.846 1.00 86.12 87 LYS A O 1
ATOM 695 N N . SER A 1 88 ? -19.356 12.183 2.546 1.00 87.44 88 SER A N 1
ATOM 696 C CA . SER A 1 88 ? -19.591 12.819 3.849 1.00 87.44 88 SER A CA 1
ATOM 697 C C . SER A 1 88 ? -21.024 13.326 4.034 1.00 87.44 88 SER A C 1
ATOM 699 O O . SER A 1 88 ? -21.505 13.368 5.162 1.00 87.44 88 SER A O 1
ATOM 701 N N . LYS A 1 89 ? -21.751 13.619 2.947 1.00 83.81 89 LYS A N 1
ATOM 702 C CA . LYS A 1 89 ? -23.152 14.080 2.993 1.00 83.81 89 LYS A CA 1
ATOM 703 C C . LYS A 1 89 ? -24.101 13.106 3.703 1.00 83.81 89 LYS A C 1
ATOM 705 O O . LYS A 1 89 ? -25.095 13.543 4.269 1.00 83.81 89 LYS A O 1
ATOM 710 N N . GLY A 1 90 ? -23.803 11.805 3.667 1.00 81.62 90 GLY A N 1
ATOM 711 C CA . GLY A 1 90 ? -24.609 10.751 4.298 1.00 81.62 90 GLY A CA 1
ATOM 712 C C . GLY A 1 90 ? -23.983 10.138 5.552 1.00 81.62 90 GLY A C 1
ATOM 713 O O . GLY A 1 90 ? -24.544 9.201 6.112 1.00 81.62 90 GLY A O 1
ATOM 714 N N . ASN A 1 91 ? -22.816 10.619 5.991 1.00 83.56 91 ASN A N 1
ATOM 715 C CA . ASN A 1 91 ? -22.071 10.036 7.104 1.00 83.56 91 ASN A CA 1
ATOM 716 C C . ASN A 1 91 ? -21.586 11.139 8.052 1.00 83.56 91 ASN A C 1
ATOM 718 O O . ASN A 1 91 ? -20.629 11.851 7.750 1.00 83.56 91 ASN A O 1
ATOM 722 N N . LYS A 1 92 ? -22.240 11.249 9.217 1.00 85.69 92 LYS A N 1
ATOM 723 C CA . LYS A 1 92 ? -21.973 12.297 10.213 1.00 85.69 92 LYS A CA 1
ATOM 724 C C . LYS A 1 92 ? -20.514 12.303 10.677 1.00 85.69 92 LYS A C 1
ATOM 726 O O . LYS A 1 92 ? -19.878 13.351 10.658 1.00 85.69 92 LYS A O 1
ATOM 731 N N . GLU A 1 93 ? -19.964 11.140 11.009 1.00 84.75 93 GLU A N 1
ATOM 732 C CA . GLU A 1 93 ? -18.577 11.019 11.470 1.00 84.75 93 GLU A CA 1
ATOM 733 C C . GLU A 1 93 ? -17.580 11.461 10.387 1.00 84.75 93 GLU A C 1
ATOM 735 O O . GLU A 1 93 ? -16.644 12.216 10.653 1.00 84.75 93 GLU A O 1
ATOM 740 N N . LEU A 1 94 ? -17.812 11.051 9.137 1.00 87.75 94 LEU A N 1
ATOM 741 C CA . LEU A 1 94 ? -16.997 11.494 8.009 1.00 87.75 94 LEU A CA 1
ATOM 742 C C . LEU A 1 94 ? -17.147 13.005 7.773 1.00 87.75 94 LEU A C 1
ATOM 744 O O . LEU A 1 94 ? -16.154 13.674 7.502 1.00 87.75 94 LEU A O 1
ATOM 748 N N . SER A 1 95 ? -18.353 13.562 7.917 1.00 90.69 95 SER A N 1
ATOM 749 C CA . SER A 1 95 ? -18.614 14.998 7.749 1.00 90.69 95 SER A CA 1
ATOM 750 C C . SER A 1 95 ? -17.846 15.866 8.742 1.00 90.69 95 SER A C 1
ATOM 752 O O . SER A 1 95 ? -17.232 16.850 8.338 1.00 90.69 95 SER A O 1
ATOM 754 N N . GLU A 1 96 ? -17.773 15.459 10.010 1.00 91.62 96 GLU A N 1
ATOM 755 C CA . GLU A 1 96 ? -17.024 16.181 11.043 1.00 91.62 96 GLU A CA 1
ATOM 756 C C . GLU A 1 96 ? -15.521 16.206 10.739 1.00 91.62 96 GLU A C 1
ATOM 758 O O . GLU A 1 96 ? -14.849 17.218 10.949 1.00 91.62 96 GLU A O 1
ATOM 763 N N . ILE A 1 97 ? -14.988 15.102 10.211 1.00 92.38 97 ILE A N 1
ATOM 764 C CA . ILE A 1 97 ? -13.582 14.998 9.811 1.00 92.38 97 ILE A CA 1
ATOM 765 C C . ILE A 1 97 ? -13.309 15.849 8.568 1.00 92.38 97 ILE A C 1
ATOM 767 O O . ILE A 1 97 ? -12.320 16.581 8.540 1.00 92.38 97 ILE A O 1
ATOM 771 N N . MET A 1 98 ? -14.183 15.793 7.560 1.00 93.12 98 MET A N 1
ATOM 772 C CA . MET A 1 98 ? -14.018 16.581 6.339 1.00 93.12 98 MET A CA 1
ATOM 773 C C . MET A 1 98 ? -14.096 18.085 6.617 1.00 93.12 98 MET A C 1
ATOM 775 O O . MET A 1 98 ? -13.251 18.822 6.117 1.00 93.12 98 MET A O 1
ATOM 779 N N . ASN A 1 99 ? -15.032 18.531 7.458 1.00 93.56 99 ASN A N 1
ATOM 780 C CA . ASN A 1 99 ? -15.140 19.936 7.864 1.00 93.56 99 ASN A CA 1
ATOM 781 C C . ASN A 1 99 ? -13.872 20.405 8.589 1.00 93.56 99 ASN A C 1
ATOM 783 O O . ASN A 1 99 ? -13.366 21.488 8.316 1.00 93.56 99 ASN A O 1
ATOM 787 N N . PHE A 1 100 ? -13.310 19.561 9.458 1.00 94.00 100 PHE A N 1
ATOM 788 C CA . PHE A 1 100 ? -12.065 19.866 10.164 1.00 94.00 100 PHE A CA 1
ATOM 789 C C . PHE A 1 100 ? -10.859 19.991 9.215 1.00 94.00 100 PHE A C 1
ATOM 791 O O . PHE A 1 100 ? -10.013 20.865 9.389 1.00 94.00 100 PHE A O 1
ATOM 798 N N . ILE A 1 101 ? -10.784 19.149 8.177 1.00 94.75 101 ILE A N 1
ATOM 799 C CA . ILE A 1 101 ? -9.752 19.268 7.134 1.00 94.75 101 ILE A CA 1
ATOM 800 C C . ILE A 1 101 ? -9.947 20.556 6.319 1.00 94.75 101 ILE A C 1
ATOM 802 O O . ILE A 1 101 ? -8.963 21.209 5.976 1.00 94.75 101 ILE A O 1
ATOM 806 N N . GLN A 1 102 ? -11.192 20.942 6.022 1.00 94.44 102 GLN A N 1
ATOM 807 C CA . GLN A 1 102 ? -11.490 22.192 5.315 1.00 94.44 102 GLN A CA 1
ATOM 808 C C . GLN A 1 102 ? -11.122 23.428 6.141 1.00 94.44 102 GLN A C 1
ATOM 810 O O . GLN A 1 102 ? -10.558 24.360 5.576 1.00 94.44 102 GLN A O 1
ATOM 815 N N . GLU A 1 103 ? -11.378 23.426 7.454 1.00 95.44 103 GLU A N 1
ATOM 816 C CA . GLU A 1 103 ? -10.955 24.492 8.378 1.00 95.44 103 GLU A CA 1
ATOM 817 C C . GLU A 1 103 ? -9.435 24.686 8.316 1.00 95.44 103 GLU A C 1
ATOM 819 O O . GLU A 1 103 ? -8.963 25.788 8.036 1.00 95.44 103 GLU A O 1
ATOM 824 N N . TYR A 1 104 ? -8.673 23.593 8.454 1.00 95.69 104 TYR A N 1
ATOM 825 C CA . TYR A 1 104 ? -7.217 23.610 8.303 1.00 95.69 104 TYR A CA 1
ATOM 826 C C . TYR A 1 104 ? -6.786 24.167 6.938 1.00 95.69 104 TYR A C 1
ATOM 828 O O . TYR A 1 104 ? -5.910 25.029 6.856 1.00 95.69 104 TYR A O 1
ATOM 836 N N . GLN A 1 105 ? -7.399 23.701 5.847 1.00 93.94 105 GLN A N 1
ATOM 837 C CA . GLN A 1 105 ? -7.027 24.168 4.513 1.00 93.94 105 GLN A CA 1
ATOM 838 C C . GLN A 1 105 ? -7.316 25.659 4.312 1.00 93.94 105 GLN A C 1
ATOM 840 O O . GLN A 1 105 ? -6.512 26.371 3.707 1.00 93.94 105 GLN A O 1
ATOM 845 N N . GLN A 1 106 ? -8.450 26.133 4.823 1.00 94.56 106 GLN A N 1
ATOM 846 C CA . GLN A 1 106 ? -8.843 27.528 4.720 1.00 94.56 106 GLN A CA 1
ATOM 847 C C . GLN A 1 106 ? -7.914 28.434 5.536 1.00 94.56 106 GLN A C 1
ATOM 849 O O . GLN A 1 106 ? -7.505 29.476 5.029 1.00 94.56 106 GLN A O 1
ATOM 854 N N . GLU A 1 107 ? -7.540 28.026 6.751 1.00 95.06 107 GLU A N 1
ATOM 855 C CA . GLU A 1 107 ? -6.646 28.790 7.628 1.00 95.06 107 GLU A CA 1
ATOM 856 C C . GLU A 1 107 ? -5.222 28.902 7.056 1.00 95.06 107 GLU A C 1
ATOM 858 O O . GLU A 1 107 ? -4.656 29.993 7.033 1.00 95.06 107 GLU A O 1
ATOM 863 N N . PHE A 1 108 ? -4.649 27.806 6.540 1.00 92.50 108 PHE A N 1
ATOM 864 C CA . PHE A 1 108 ? -3.234 27.771 6.134 1.00 92.50 108 PHE A CA 1
ATOM 865 C C . PHE A 1 108 ? -2.981 27.995 4.637 1.00 92.50 108 PHE A C 1
ATOM 867 O O . PHE A 1 108 ? -1.880 28.400 4.263 1.00 92.50 108 PHE A O 1
ATOM 874 N N . PHE A 1 109 ? -3.962 27.741 3.765 1.00 91.81 109 PHE A N 1
ATOM 875 C CA . PHE A 1 109 ? -3.808 27.910 2.311 1.00 91.81 109 PHE A CA 1
ATOM 876 C C . PHE A 1 109 ? -4.757 28.953 1.710 1.00 91.81 109 PHE A C 1
ATOM 878 O O . PHE A 1 109 ? -4.668 29.222 0.510 1.00 91.81 109 PHE A O 1
ATOM 885 N N . GLY A 1 110 ? -5.685 29.513 2.498 1.00 90.88 110 GLY A N 1
ATOM 886 C CA . GLY A 1 110 ? -6.678 30.494 2.042 1.00 90.88 110 GLY A CA 1
ATOM 887 C C . GLY A 1 110 ? -7.721 29.940 1.064 1.00 90.88 110 GLY A C 1
ATOM 888 O O . GLY A 1 110 ? -8.556 30.693 0.562 1.00 90.88 110 GLY A O 1
ATOM 889 N N . LYS A 1 111 ? -7.668 28.637 0.767 1.00 92.44 111 LYS A N 1
ATOM 890 C CA . LYS A 1 111 ? -8.583 27.952 -0.143 1.00 92.44 111 LYS A CA 1
ATOM 891 C C . LYS A 1 111 ? -8.765 26.496 0.259 1.00 92.44 111 LYS A C 1
ATOM 893 O O . LYS A 1 111 ? -7.803 25.797 0.579 1.00 92.44 111 LYS A O 1
ATOM 898 N N . VAL A 1 112 ? -9.995 26.021 0.127 1.00 91.19 112 VAL A N 1
ATOM 899 C CA . VAL A 1 112 ? -10.326 24.600 0.228 1.00 91.19 112 VAL A CA 1
ATOM 900 C C . VAL A 1 112 ? -9.977 23.894 -1.082 1.00 91.19 112 VAL A C 1
ATOM 902 O O . VAL A 1 112 ? -10.199 24.419 -2.174 1.00 91.19 112 VAL A O 1
ATOM 905 N N . SER A 1 113 ? -9.404 22.698 -0.975 1.00 91.88 113 SER A N 1
ATOM 906 C CA . SER A 1 113 ? -8.964 21.889 -2.112 1.00 91.88 113 SER A CA 1
ATOM 907 C C . SER A 1 113 ? -9.324 20.427 -1.887 1.00 91.88 113 SER A C 1
ATOM 909 O O . SER A 1 113 ? -9.132 19.892 -0.798 1.00 91.88 113 SER A O 1
ATOM 911 N N . ASP A 1 114 ? -9.718 19.732 -2.953 1.00 92.06 114 ASP A N 1
ATOM 912 C CA . ASP A 1 114 ? -9.899 18.275 -2.927 1.00 92.06 114 ASP A CA 1
ATOM 913 C C . ASP A 1 114 ? -8.595 17.514 -2.659 1.00 92.06 114 ASP A C 1
ATOM 915 O O . ASP A 1 114 ? -8.611 16.302 -2.489 1.00 92.06 114 ASP A O 1
ATOM 919 N N . VAL A 1 115 ? -7.443 18.186 -2.684 1.00 93.44 115 VAL A N 1
ATOM 920 C CA . VAL A 1 115 ? -6.135 17.563 -2.472 1.00 93.44 115 VAL A CA 1
ATOM 921 C C . VAL A 1 115 ? -5.539 18.018 -1.152 1.00 93.44 115 VAL A C 1
ATOM 923 O O . VAL A 1 115 ? -5.366 19.219 -0.936 1.00 93.44 115 VAL A O 1
ATOM 926 N N . LEU A 1 116 ? -5.158 17.049 -0.322 1.00 95.12 116 LEU A N 1
ATOM 927 C CA . LEU A 1 116 ? -4.401 17.256 0.907 1.00 95.12 116 LEU A CA 1
ATOM 928 C C . LEU A 1 116 ? -3.006 16.646 0.751 1.00 95.12 116 LEU A C 1
ATOM 930 O O . LEU A 1 116 ? -2.874 15.439 0.569 1.00 95.12 116 LEU A O 1
ATOM 934 N N . SER A 1 117 ? -1.969 17.478 0.822 1.00 95.81 117 SER A N 1
ATOM 935 C CA . SER A 1 117 ? -0.573 17.030 0.808 1.00 95.81 117 SER A CA 1
ATOM 936 C C . SER A 1 117 ? -0.013 17.033 2.220 1.00 95.81 117 SER A C 1
ATOM 938 O O . SER A 1 117 ? -0.112 18.040 2.918 1.00 95.81 117 SER A O 1
ATOM 940 N N . ILE A 1 118 ? 0.590 15.919 2.623 1.00 96.88 118 ILE A N 1
ATOM 941 C CA . ILE A 1 118 ? 1.191 15.757 3.946 1.00 96.88 118 ILE A CA 1
ATOM 942 C C . ILE A 1 118 ? 2.649 15.377 3.761 1.00 96.88 118 ILE A C 1
ATOM 944 O O . ILE A 1 118 ? 2.945 14.371 3.116 1.00 96.88 118 ILE A O 1
ATOM 948 N N . THR A 1 119 ? 3.538 16.168 4.351 1.00 97.75 119 THR A N 1
ATOM 949 C CA . THR A 1 119 ? 4.976 15.917 4.362 1.00 97.75 119 THR A CA 1
ATOM 950 C C . THR A 1 119 ? 5.397 15.456 5.745 1.00 97.75 119 THR A C 1
ATOM 952 O O . THR A 1 119 ? 5.159 16.142 6.739 1.00 97.75 119 THR A O 1
ATOM 955 N N . MET A 1 120 ? 6.064 14.312 5.794 1.00 97.62 120 MET A N 1
ATOM 956 C CA . MET A 1 120 ? 6.831 13.858 6.942 1.00 97.62 120 MET A CA 1
ATOM 957 C C . MET A 1 120 ? 8.294 14.249 6.737 1.00 97.62 120 MET A C 1
ATOM 959 O O . MET A 1 120 ? 8.859 14.007 5.669 1.00 97.62 120 MET A O 1
ATOM 963 N N . ILE A 1 121 ? 8.909 14.827 7.762 1.00 96.69 121 ILE A N 1
ATOM 964 C CA . ILE A 1 121 ? 10.330 15.166 7.809 1.00 96.69 121 ILE A CA 1
ATOM 965 C C . ILE A 1 121 ? 10.937 14.398 8.976 1.00 96.69 121 ILE A C 1
ATOM 967 O O . ILE A 1 121 ? 10.506 14.584 10.112 1.00 96.69 121 ILE A O 1
ATOM 971 N N . GLN A 1 122 ? 11.942 13.568 8.711 1.00 95.69 122 GLN A N 1
ATOM 972 C CA . GLN A 1 122 ? 12.725 12.932 9.768 1.00 95.69 122 GLN A CA 1
ATOM 973 C C . GLN A 1 122 ? 14.144 13.482 9.759 1.00 95.69 122 GLN A C 1
ATOM 975 O O . GLN A 1 122 ? 14.821 13.457 8.729 1.00 95.69 122 GLN A O 1
ATOM 980 N N . TYR A 1 123 ? 14.578 13.963 10.918 1.00 94.31 123 TYR A N 1
ATOM 981 C CA . TYR A 1 123 ? 15.927 14.456 11.160 1.00 94.31 123 TYR A CA 1
ATOM 982 C C . TYR A 1 123 ? 16.863 13.324 11.591 1.00 94.31 123 TYR A C 1
ATOM 984 O O . TYR A 1 123 ? 16.427 12.267 12.044 1.00 94.31 123 TYR A O 1
ATOM 992 N N . ARG A 1 124 ? 18.171 13.552 11.460 1.00 89.19 124 ARG A N 1
ATOM 993 C CA . ARG A 1 124 ? 19.217 12.564 11.774 1.00 89.19 124 ARG A CA 1
ATOM 994 C C . ARG A 1 124 ? 19.237 12.108 13.233 1.00 89.19 124 ARG A C 1
ATOM 996 O O . ARG A 1 124 ? 19.673 11.001 13.512 1.00 89.19 124 ARG A O 1
ATOM 1003 N N . ASP A 1 125 ? 18.735 12.935 14.140 1.00 90.00 125 ASP A N 1
ATOM 1004 C CA . ASP A 1 125 ? 18.548 12.601 15.557 1.00 90.00 125 ASP A CA 1
ATOM 1005 C C . ASP A 1 125 ? 17.277 11.772 15.835 1.00 90.00 125 ASP A C 1
ATOM 1007 O O . ASP A 1 125 ? 16.925 11.526 16.989 1.00 90.00 125 ASP A O 1
ATOM 1011 N N . GLY A 1 126 ? 16.566 11.360 14.782 1.00 90.44 126 GLY A N 1
ATOM 1012 C CA . GLY A 1 126 ? 15.350 10.561 14.852 1.00 90.44 126 GLY A CA 1
ATOM 1013 C C . GLY A 1 126 ? 14.072 11.372 15.051 1.00 90.44 126 GLY A C 1
ATOM 1014 O O . GLY A 1 126 ? 12.988 10.795 14.976 1.00 90.44 126 GLY A O 1
ATOM 1015 N N . ARG A 1 127 ? 14.141 12.697 15.263 1.00 94.69 127 ARG A N 1
ATOM 1016 C CA . ARG A 1 127 ? 12.937 13.532 15.420 1.00 94.69 127 ARG A CA 1
ATOM 1017 C C . ARG A 1 127 ? 12.101 13.533 14.145 1.00 94.69 127 ARG A C 1
ATOM 1019 O O . ARG A 1 127 ? 12.625 13.753 13.052 1.00 94.69 127 ARG A O 1
ATOM 1026 N N . ILE A 1 128 ? 10.790 13.353 14.301 1.00 95.81 128 ILE A N 1
ATOM 1027 C CA . ILE A 1 128 ? 9.810 13.376 13.212 1.00 95.81 128 ILE A CA 1
ATOM 1028 C C . ILE A 1 128 ? 8.926 14.613 13.348 1.00 95.81 128 ILE A C 1
ATOM 1030 O O . ILE A 1 128 ? 8.327 14.859 14.395 1.00 95.81 128 ILE A O 1
ATOM 1034 N N . VAL A 1 129 ? 8.823 15.376 12.262 1.00 95.94 129 VAL A N 1
ATOM 1035 C CA . VAL A 1 129 ? 7.974 16.563 12.147 1.00 95.94 129 VAL A CA 1
ATOM 1036 C C . VAL A 1 129 ? 7.044 16.402 10.951 1.00 95.94 129 VAL A C 1
ATOM 1038 O O . VAL A 1 129 ? 7.450 15.932 9.888 1.00 95.94 129 VAL A O 1
ATOM 1041 N N . TRP A 1 130 ? 5.793 16.812 11.123 1.00 96.75 130 TRP A N 1
ATOM 1042 C CA . TRP A 1 130 ? 4.769 16.781 10.085 1.00 96.75 130 TRP A CA 1
ATOM 1043 C C . TRP A 1 130 ? 4.502 18.195 9.571 1.00 96.75 130 TRP A C 1
ATOM 1045 O O . TRP A 1 130 ? 4.600 19.158 10.324 1.00 96.75 130 TRP A O 1
ATOM 1055 N N . SER A 1 131 ? 4.135 18.336 8.297 1.00 95.00 131 SER A N 1
ATOM 1056 C CA . SER A 1 131 ? 3.777 19.636 7.701 1.00 95.00 131 SER A CA 1
ATOM 1057 C C . SER A 1 131 ? 2.447 20.213 8.192 1.00 95.00 131 SER A C 1
ATOM 1059 O O . SER A 1 131 ? 2.062 21.301 7.770 1.00 95.00 131 SER A O 1
ATOM 1061 N N . ILE A 1 132 ? 1.710 19.466 9.013 1.00 95.00 132 ILE A N 1
ATOM 1062 C CA . ILE A 1 132 ? 0.417 19.873 9.556 1.00 95.00 132 ILE A CA 1
ATOM 1063 C C . ILE A 1 132 ? 0.656 20.579 10.887 1.00 95.00 132 ILE A C 1
ATOM 1065 O O . ILE A 1 132 ? 1.432 20.099 11.711 1.00 95.00 132 ILE A O 1
ATOM 1069 N N . ASP A 1 133 ? -0.040 21.691 11.102 1.00 93.81 133 ASP A N 1
ATOM 1070 C CA . ASP A 1 133 ? 0.032 22.426 12.360 1.00 93.81 133 ASP A CA 1
ATOM 1071 C C . ASP A 1 133 ? -0.420 21.572 13.558 1.00 93.81 133 ASP A C 1
ATOM 1073 O O . ASP A 1 133 ? -1.346 20.762 13.450 1.00 93.81 133 ASP A O 1
ATOM 1077 N N . LYS A 1 134 ? 0.213 21.782 14.720 1.00 92.50 134 LYS A N 1
ATOM 1078 C CA . LYS A 1 134 ? -0.015 20.994 15.941 1.00 92.50 134 LYS A CA 1
ATOM 1079 C C . LYS A 1 134 ? -1.485 20.954 16.367 1.00 92.50 134 LYS A C 1
ATOM 1081 O O . LYS A 1 134 ? -1.913 19.914 16.862 1.00 92.50 134 LYS A O 1
ATOM 1086 N N . LYS A 1 135 ? -2.259 22.028 16.146 1.00 94.00 135 LYS A N 1
ATOM 1087 C CA . LYS A 1 135 ? -3.703 22.082 16.452 1.00 94.00 135 LYS A CA 1
ATOM 1088 C C . LYS A 1 135 ? -4.492 21.017 15.680 1.00 94.00 135 LYS A C 1
ATOM 1090 O O . LYS A 1 135 ? -5.458 20.464 16.200 1.00 94.00 135 LYS A O 1
ATOM 1095 N N . TYR A 1 136 ? -4.082 20.721 14.448 1.00 93.94 136 TYR A N 1
ATOM 1096 C CA . TYR A 1 136 ? -4.808 19.843 13.525 1.00 93.94 136 TYR A CA 1
ATOM 1097 C C . TYR A 1 136 ? -4.156 18.468 13.341 1.00 93.94 136 TYR A C 1
ATOM 1099 O O . TYR A 1 136 ? -4.823 17.519 12.918 1.00 93.94 136 TYR A O 1
ATOM 1107 N N . GLN A 1 137 ? -2.863 18.357 13.656 1.00 94.25 137 GLN A N 1
ATOM 1108 C CA . GLN A 1 137 ? -2.004 17.226 13.317 1.00 94.25 137 GLN A CA 1
ATOM 1109 C C . GLN A 1 137 ? -2.603 15.879 13.724 1.00 94.25 137 GLN A C 1
ATOM 1111 O O . GLN A 1 137 ? -2.808 15.025 12.867 1.00 94.25 137 GLN A O 1
ATOM 1116 N N . GLU A 1 138 ? -2.917 15.680 15.004 1.00 93.94 138 GLU A N 1
ATOM 1117 C CA . GLU A 1 138 ? -3.365 14.377 15.510 1.00 93.94 138 GLU A CA 1
ATOM 1118 C C . GLU A 1 138 ? -4.646 13.895 14.812 1.00 93.94 138 GLU A C 1
ATOM 1120 O O . GLU A 1 138 ? -4.718 12.763 14.327 1.00 93.94 138 GLU A O 1
ATOM 1125 N N . LYS A 1 139 ? -5.651 14.769 14.698 1.00 93.75 139 LYS A N 1
ATOM 1126 C CA . LYS A 1 139 ? -6.947 14.424 14.103 1.00 93.75 139 LYS A CA 1
ATOM 1127 C C . LYS A 1 139 ? -6.830 14.161 12.598 1.00 93.75 139 LYS A C 1
ATOM 1129 O O . LYS A 1 139 ? -7.426 13.199 12.114 1.00 93.75 139 LYS A O 1
ATOM 1134 N N . ILE A 1 140 ? -6.031 14.945 11.866 1.00 95.12 140 ILE A N 1
ATOM 1135 C CA . ILE A 1 140 ? -5.806 14.725 10.428 1.00 95.12 140 ILE A CA 1
ATOM 1136 C C . ILE A 1 140 ? -4.997 13.445 10.188 1.00 95.12 140 ILE A C 1
ATOM 1138 O O . ILE A 1 140 ? -5.395 12.625 9.364 1.00 95.12 140 ILE A O 1
ATOM 1142 N N . LEU A 1 141 ? -3.903 13.213 10.917 1.00 95.31 141 LEU A N 1
ATOM 1143 C CA . LEU A 1 141 ? -3.097 11.998 10.750 1.00 95.31 141 LEU A CA 1
ATOM 1144 C C . LEU A 1 141 ? -3.885 10.732 11.132 1.00 95.31 141 LEU A C 1
ATOM 1146 O O . LEU A 1 141 ? -3.780 9.719 10.439 1.00 95.31 141 LEU A O 1
ATOM 1150 N N . ASN A 1 142 ? -4.732 10.791 12.168 1.00 92.44 142 ASN A N 1
ATOM 1151 C CA . ASN A 1 142 ? -5.672 9.714 12.501 1.00 92.44 142 ASN A CA 1
ATOM 1152 C C . ASN A 1 142 ? -6.698 9.472 11.385 1.00 92.44 142 ASN A C 1
ATOM 1154 O O . ASN A 1 142 ? -6.981 8.319 11.054 1.00 92.44 142 ASN A O 1
ATOM 1158 N N . ALA A 1 143 ? -7.225 10.535 10.769 1.00 92.44 143 ALA A N 1
ATOM 1159 C CA . ALA A 1 143 ? -8.121 10.411 9.623 1.00 92.44 143 ALA A CA 1
ATOM 1160 C C . ALA A 1 143 ? -7.423 9.730 8.436 1.00 92.44 143 ALA A C 1
ATOM 1162 O O . ALA A 1 143 ? -7.980 8.799 7.857 1.00 92.44 143 ALA A O 1
ATOM 1163 N N . ILE A 1 144 ? -6.185 10.116 8.116 1.00 94.19 144 ILE A N 1
ATOM 1164 C CA . ILE A 1 144 ? -5.405 9.477 7.047 1.00 94.19 144 ILE A CA 1
ATOM 1165 C C . ILE A 1 144 ? -5.159 8.004 7.350 1.00 94.19 144 ILE A C 1
ATOM 1167 O O . ILE A 1 144 ? -5.441 7.159 6.506 1.00 94.19 144 ILE A O 1
ATOM 1171 N N . LYS A 1 145 ? -4.726 7.678 8.572 1.00 91.38 145 LYS A N 1
ATOM 1172 C CA . LYS A 1 145 ? -4.512 6.290 9.001 1.00 91.38 145 LYS A CA 1
ATOM 1173 C C . LYS A 1 145 ? -5.774 5.433 8.857 1.00 91.38 145 LYS A C 1
ATOM 1175 O O . LYS A 1 145 ? -5.681 4.257 8.520 1.00 91.38 145 LYS A O 1
ATOM 1180 N N . ARG A 1 146 ? -6.948 6.012 9.126 1.00 87.81 146 ARG A N 1
ATOM 1181 C CA . ARG A 1 146 ? -8.240 5.317 9.070 1.00 87.81 146 ARG A CA 1
ATOM 1182 C C . ARG A 1 146 ? -8.780 5.155 7.651 1.00 87.81 146 ARG A C 1
ATOM 1184 O O . ARG A 1 146 ? -9.297 4.088 7.330 1.00 87.81 146 ARG A O 1
ATOM 1191 N N . TYR A 1 147 ? -8.727 6.213 6.844 1.00 89.69 147 TYR A N 1
ATOM 1192 C CA . TYR A 1 147 ? -9.388 6.259 5.537 1.00 89.69 147 TYR A CA 1
ATOM 1193 C C . TYR A 1 147 ? -8.476 5.903 4.369 1.00 89.69 147 TYR A C 1
ATOM 1195 O O . TYR A 1 147 ? -8.994 5.561 3.312 1.00 89.69 147 TYR A O 1
ATOM 1203 N N . PHE A 1 148 ? -7.157 5.920 4.555 1.00 92.00 148 PHE A N 1
ATOM 1204 C CA . PHE A 1 148 ? -6.172 5.482 3.566 1.00 92.00 148 PHE A CA 1
ATOM 1205 C C . PHE A 1 148 ? -5.299 4.360 4.149 1.00 92.00 148 PHE A C 1
ATOM 1207 O O . PHE A 1 148 ? -4.098 4.557 4.348 1.00 92.00 148 PHE A O 1
ATOM 1214 N N . PRO A 1 149 ? -5.883 3.194 4.492 1.00 90.88 149 PRO A N 1
ATOM 1215 C CA . PRO A 1 149 ? -5.103 2.077 5.009 1.00 90.88 149 PRO A CA 1
ATOM 1216 C C . PRO A 1 149 ? -4.118 1.570 3.948 1.00 90.88 149 PRO A C 1
ATOM 1218 O O . PRO A 1 149 ? -4.407 1.598 2.751 1.00 90.88 149 PRO A O 1
ATOM 1221 N N . ILE A 1 150 ? -2.959 1.086 4.390 1.00 91.88 150 ILE A N 1
ATOM 1222 C CA . ILE A 1 150 ? -1.920 0.546 3.512 1.00 91.88 150 ILE A CA 1
ATOM 1223 C C . ILE A 1 150 ? -1.720 -0.947 3.758 1.00 91.88 150 ILE A C 1
ATOM 1225 O O . ILE A 1 150 ? -1.635 -1.393 4.903 1.00 91.88 150 ILE A O 1
ATOM 1229 N N . TYR A 1 151 ? -1.589 -1.706 2.673 1.00 91.69 151 TYR A N 1
ATOM 1230 C CA . TYR A 1 151 ? -1.329 -3.139 2.699 1.00 91.69 151 TYR A CA 1
ATOM 1231 C C . TYR A 1 151 ? -0.098 -3.452 1.864 1.00 91.69 151 TYR A C 1
ATOM 1233 O O . TYR A 1 151 ? -0.140 -3.392 0.640 1.00 91.69 151 TYR A O 1
ATOM 1241 N N . PHE A 1 152 ? 1.003 -3.795 2.531 1.00 91.62 152 PHE A N 1
ATOM 1242 C CA . PHE A 1 152 ? 2.212 -4.270 1.865 1.00 91.62 152 PHE A CA 1
ATOM 1243 C C . PHE A 1 152 ? 2.251 -5.800 1.856 1.00 91.62 152 PHE A C 1
ATOM 1245 O O . PHE A 1 152 ? 2.208 -6.437 2.914 1.00 91.62 152 PHE A O 1
ATOM 1252 N N . ILE A 1 153 ? 2.330 -6.394 0.668 1.00 90.31 153 ILE A N 1
ATOM 1253 C CA . ILE A 1 153 ? 2.328 -7.835 0.426 1.00 90.31 153 ILE A CA 1
ATOM 1254 C C . ILE A 1 153 ? 3.648 -8.192 -0.262 1.00 90.31 153 ILE A C 1
ATOM 1256 O O . ILE A 1 153 ? 3.873 -7.839 -1.414 1.00 90.31 153 ILE A O 1
ATOM 1260 N N . ASN A 1 154 ? 4.527 -8.885 0.459 1.00 89.12 154 ASN A N 1
ATOM 1261 C CA . ASN A 1 154 ? 5.754 -9.441 -0.102 1.00 89.12 154 ASN A CA 1
ATOM 1262 C C . ASN A 1 154 ? 5.506 -10.917 -0.417 1.00 89.12 154 ASN A C 1
ATOM 1264 O O . ASN A 1 154 ? 5.373 -11.713 0.514 1.00 89.12 154 ASN A O 1
ATOM 1268 N N . VAL A 1 155 ? 5.437 -11.258 -1.707 1.00 87.12 155 VAL A N 1
ATOM 1269 C CA . VAL A 1 155 ? 5.087 -12.610 -2.170 1.00 87.12 155 VAL A CA 1
ATOM 1270 C C . VAL A 1 155 ? 6.109 -13.657 -1.718 1.00 87.12 155 VAL A C 1
ATOM 1272 O O . VAL A 1 155 ? 5.738 -14.779 -1.392 1.00 87.12 155 VAL A O 1
ATOM 1275 N N . ARG A 1 156 ? 7.385 -13.273 -1.587 1.00 84.06 156 ARG A N 1
ATOM 1276 C CA . ARG A 1 156 ? 8.466 -14.176 -1.154 1.00 84.06 156 ARG A CA 1
ATOM 1277 C C . ARG A 1 156 ? 8.367 -14.583 0.318 1.00 84.06 156 ARG A C 1
ATOM 1279 O O . ARG A 1 156 ? 8.918 -15.607 0.697 1.00 84.06 156 ARG A O 1
ATOM 1286 N N . ASN A 1 157 ? 7.678 -13.782 1.131 1.00 83.69 157 ASN A N 1
ATOM 1287 C CA . ASN A 1 157 ? 7.546 -13.974 2.577 1.00 83.69 157 ASN A CA 1
ATOM 1288 C C . ASN A 1 157 ? 6.074 -14.166 2.985 1.00 83.69 157 ASN A C 1
ATOM 1290 O O . ASN A 1 157 ? 5.661 -13.712 4.056 1.00 83.69 157 ASN A O 1
ATOM 1294 N N . LEU A 1 158 ? 5.255 -14.759 2.113 1.00 81.62 158 LEU A N 1
ATOM 1295 C CA . LEU A 1 158 ? 3.870 -15.073 2.445 1.00 81.62 158 LEU A CA 1
ATOM 1296 C C . LEU A 1 158 ? 3.807 -16.244 3.420 1.00 81.62 158 LEU A C 1
ATOM 1298 O O . LEU A 1 158 ? 4.395 -17.296 3.186 1.00 81.62 158 LEU A O 1
ATOM 1302 N N . ASP A 1 159 ? 3.027 -16.076 4.484 1.00 79.00 159 ASP A N 1
ATOM 1303 C CA . ASP A 1 159 ? 2.569 -17.211 5.275 1.00 79.00 159 ASP A CA 1
ATOM 1304 C C . ASP A 1 159 ? 1.449 -17.911 4.501 1.00 79.00 159 ASP A C 1
ATOM 1306 O O . ASP A 1 159 ? 0.285 -17.507 4.559 1.00 79.00 159 ASP A O 1
ATOM 1310 N N . LEU A 1 160 ? 1.832 -18.926 3.726 1.00 78.81 160 LEU A N 1
ATOM 1311 C CA . LEU A 1 160 ? 0.933 -19.692 2.866 1.00 78.81 160 LEU A CA 1
ATOM 1312 C C . LEU A 1 160 ? 0.111 -20.741 3.622 1.00 78.81 160 LEU A C 1
ATOM 1314 O O . LEU A 1 160 ? -0.751 -21.355 2.999 1.00 78.81 160 LEU A O 1
ATOM 1318 N N . GLN A 1 161 ? 0.357 -20.945 4.921 1.00 69.56 161 GLN A N 1
ATOM 1319 C CA . GLN A 1 161 ? -0.267 -22.013 5.705 1.00 69.56 161 GLN A CA 1
ATOM 1320 C C . GLN A 1 161 ? -1.362 -21.494 6.634 1.00 69.56 161 GLN A C 1
ATOM 1322 O O . GLN A 1 161 ? -2.414 -22.116 6.725 1.00 69.56 161 GLN A O 1
ATOM 1327 N N . SER A 1 162 ? -1.145 -20.362 7.313 1.00 71.50 162 SER A N 1
ATOM 1328 C CA . SER A 1 162 ? -2.133 -19.847 8.275 1.00 71.50 162 SER A CA 1
ATOM 1329 C C . SER A 1 162 ? -3.064 -18.786 7.687 1.00 71.50 162 SER A C 1
ATOM 1331 O O . SER A 1 162 ? -4.170 -18.580 8.181 1.00 71.50 162 SER A O 1
ATOM 1333 N N . TRP A 1 163 ? -2.596 -18.056 6.665 1.00 79.62 163 TRP A N 1
ATOM 1334 C CA . TRP A 1 163 ? -3.275 -16.883 6.094 1.00 79.62 163 TRP A CA 1
ATOM 1335 C C . TRP A 1 163 ? -3.745 -15.868 7.161 1.00 79.62 163 TRP A C 1
ATOM 1337 O O . TRP A 1 163 ? -4.639 -15.061 6.911 1.00 79.62 163 TRP A O 1
ATOM 1347 N N . ASN A 1 164 ? -3.116 -15.833 8.344 1.00 79.06 164 ASN A N 1
ATOM 1348 C CA . ASN A 1 164 ? -3.530 -14.985 9.470 1.00 79.06 164 ASN A CA 1
ATOM 1349 C C . ASN A 1 164 ? -3.588 -13.494 9.136 1.00 79.06 164 ASN A C 1
ATOM 1351 O O . ASN A 1 164 ? -4.464 -12.763 9.603 1.00 79.06 164 ASN A O 1
ATOM 1355 N N . LYS A 1 165 ? -2.685 -13.051 8.263 1.00 78.62 165 LYS A N 1
ATOM 1356 C CA . LYS A 1 165 ? -2.652 -11.680 7.765 1.00 78.62 165 LYS A CA 1
ATOM 1357 C C . LYS A 1 165 ? -3.944 -11.288 7.041 1.00 78.62 165 LYS A C 1
ATOM 1359 O O . LYS A 1 165 ? -4.332 -10.127 7.103 1.00 78.62 165 LYS A O 1
ATOM 1364 N N . LEU A 1 166 ? -4.642 -12.229 6.400 1.00 80.88 166 LEU A N 1
ATOM 1365 C CA . LEU A 1 166 ? -5.953 -11.971 5.804 1.00 80.88 166 LEU A CA 1
ATOM 1366 C C . LEU A 1 166 ? -6.979 -11.584 6.875 1.00 80.88 166 LEU A C 1
ATOM 1368 O O . LEU A 1 166 ? -7.708 -10.610 6.700 1.00 80.88 166 LEU A O 1
ATOM 1372 N N . TRP A 1 167 ? -7.001 -12.300 8.002 1.00 80.56 167 TRP A N 1
ATOM 1373 C CA . TRP A 1 167 ? -7.887 -11.981 9.122 1.00 80.56 167 TRP A CA 1
ATOM 1374 C C . TRP A 1 167 ? -7.582 -10.615 9.730 1.00 80.56 167 TRP A C 1
ATOM 1376 O O . TRP A 1 167 ? -8.509 -9.874 10.059 1.00 80.56 167 TRP A O 1
ATOM 1386 N N . ASP A 1 168 ? -6.303 -10.252 9.835 1.00 81.06 168 ASP A N 1
ATOM 1387 C CA . ASP A 1 168 ? -5.908 -8.916 10.289 1.00 81.06 168 ASP A CA 1
ATOM 1388 C C . ASP A 1 168 ? -6.413 -7.828 9.329 1.00 81.06 168 ASP A C 1
ATOM 1390 O O . ASP A 1 168 ? -6.975 -6.827 9.768 1.00 81.06 168 ASP A O 1
ATOM 1394 N N . ILE A 1 169 ? -6.303 -8.053 8.017 1.00 78.94 169 ILE A N 1
ATOM 1395 C CA . ILE A 1 169 ? -6.796 -7.130 6.985 1.00 78.94 169 ILE A CA 1
ATOM 1396 C C . ILE A 1 169 ? -8.322 -6.987 7.049 1.00 78.94 169 ILE A C 1
ATOM 1398 O O . ILE A 1 169 ? -8.832 -5.866 7.034 1.00 78.94 169 ILE A O 1
ATOM 1402 N N . ILE A 1 170 ? -9.055 -8.098 7.158 1.00 76.12 170 ILE A N 1
ATOM 1403 C CA . ILE A 1 170 ? -10.520 -8.097 7.282 1.00 76.12 170 ILE A CA 1
ATOM 1404 C C . ILE A 1 170 ? -10.945 -7.321 8.533 1.00 76.12 170 ILE A C 1
ATOM 1406 O O . ILE A 1 170 ? -11.810 -6.445 8.447 1.00 76.12 170 ILE A O 1
ATOM 1410 N N . GLY A 1 171 ? -10.305 -7.593 9.675 1.00 76.06 171 GLY A N 1
ATOM 1411 C CA . GLY A 1 171 ? -10.535 -6.856 10.914 1.00 76.06 171 GLY A CA 1
ATOM 1412 C C . GLY A 1 171 ? -10.295 -5.357 10.730 1.00 76.06 171 GLY A C 1
ATOM 1413 O O . GLY A 1 171 ? -11.159 -4.544 11.046 1.00 76.06 171 GLY A O 1
ATOM 1414 N N . ASP A 1 172 ? -9.168 -4.973 10.135 1.00 75.31 172 ASP A N 1
ATOM 1415 C CA . ASP A 1 172 ? -8.791 -3.568 9.943 1.00 75.31 172 ASP A CA 1
ATOM 1416 C C . ASP A 1 172 ? -9.741 -2.792 9.040 1.00 75.31 172 ASP A C 1
ATOM 1418 O O . ASP A 1 172 ? -10.011 -1.607 9.274 1.00 75.31 172 ASP A O 1
ATOM 1422 N N . LEU A 1 173 ? -10.257 -3.443 8.002 1.00 75.56 173 LEU A N 1
ATOM 1423 C CA . LEU A 1 173 ? -11.174 -2.826 7.056 1.00 75.56 173 LEU A CA 1
ATOM 1424 C C . LEU A 1 173 ? -12.580 -2.682 7.629 1.00 75.56 173 LEU A C 1
ATOM 1426 O O . LEU A 1 173 ? -13.186 -1.622 7.467 1.00 75.56 173 LEU A O 1
ATOM 1430 N N . LEU A 1 174 ? -13.072 -3.689 8.347 1.00 71.31 174 LEU A N 1
ATOM 1431 C CA . LEU A 1 174 ? -14.441 -3.709 8.861 1.00 71.31 174 LEU A CA 1
ATOM 1432 C C . LEU A 1 174 ? -14.613 -2.980 10.195 1.00 71.31 174 LEU A C 1
ATOM 1434 O O . LEU A 1 174 ? -15.723 -2.550 10.503 1.00 71.31 174 LEU A O 1
ATOM 1438 N N . MET A 1 175 ? -13.544 -2.820 10.980 1.00 69.69 175 MET A N 1
ATOM 1439 C CA . MET A 1 175 ? -13.627 -2.171 12.288 1.00 69.69 175 MET A CA 1
ATOM 1440 C C . MET A 1 175 ? -14.199 -0.749 12.184 1.00 69.69 175 MET A C 1
ATOM 1442 O O . MET A 1 175 ? -13.607 0.144 11.565 1.00 69.69 175 MET A O 1
ATOM 1446 N N . SER A 1 176 ? -15.334 -0.544 12.855 1.00 62.25 176 SER A N 1
ATOM 1447 C CA . SER A 1 176 ? -15.901 0.755 13.224 1.00 62.25 176 SER A CA 1
ATOM 1448 C C . SER A 1 176 ? -15.837 0.935 14.742 1.00 62.25 176 SER A C 1
ATOM 1450 O O . SER A 1 176 ? -15.625 -0.031 15.476 1.00 62.25 176 SER A O 1
ATOM 1452 N N . VAL A 1 177 ? -16.040 2.161 15.231 1.00 58.84 177 VAL A N 1
ATOM 1453 C CA . VAL A 1 177 ? -16.149 2.419 16.676 1.00 58.84 177 VAL A CA 1
ATOM 1454 C C . VAL A 1 177 ? -17.253 1.519 17.263 1.00 58.84 177 VAL A C 1
ATOM 1456 O O . VAL A 1 177 ? -18.352 1.492 16.695 1.00 58.84 177 VAL A O 1
ATOM 1459 N N . PRO A 1 178 ? -16.984 0.756 18.342 1.00 60.75 178 PRO A N 1
ATOM 1460 C CA . PRO A 1 178 ? -17.996 -0.071 18.989 1.00 60.75 178 PRO A CA 1
ATOM 1461 C C . PRO A 1 178 ? -19.202 0.776 19.404 1.00 60.75 178 PRO A C 1
ATOM 1463 O O . PRO A 1 178 ? -19.045 1.835 20.014 1.00 60.75 178 PRO A O 1
ATOM 1466 N N . ARG A 1 179 ? -20.411 0.315 19.072 1.00 56.84 179 ARG A N 1
ATOM 1467 C CA . ARG A 1 179 ? -21.652 0.900 19.582 1.00 56.84 179 ARG A CA 1
ATOM 1468 C C . ARG A 1 179 ? -21.905 0.277 20.957 1.00 56.84 179 ARG A C 1
ATOM 1470 O O . ARG A 1 179 ? -22.344 -0.859 21.013 1.00 56.84 179 ARG A O 1
ATOM 1477 N N . GLU A 1 180 ? -21.593 1.027 22.011 1.00 56.31 180 GLU A N 1
ATOM 1478 C CA . GLU A 1 180 ? -21.878 0.720 23.425 1.00 56.31 180 GLU A CA 1
ATOM 1479 C C . GLU A 1 180 ? -21.055 -0.404 24.081 1.00 56.31 180 GLU A C 1
ATOM 1481 O O . GLU A 1 180 ? -20.469 -1.273 23.438 1.00 56.31 180 GLU A O 1
ATOM 1486 N N . ASN A 1 181 ? -20.958 -0.328 25.411 1.00 54.78 181 ASN A N 1
ATOM 1487 C CA . ASN A 1 181 ? -20.207 -1.255 26.246 1.00 54.78 181 ASN A CA 1
ATOM 1488 C C . ASN A 1 181 ? -21.105 -1.764 27.377 1.00 54.78 181 ASN A C 1
ATOM 1490 O O . ASN A 1 181 ? -21.854 -0.998 27.974 1.00 54.78 181 ASN A O 1
ATOM 1494 N N . VAL A 1 182 ? -20.911 -3.042 27.710 1.00 53.25 182 VAL A N 1
ATOM 1495 C CA . VAL A 1 182 ? -21.319 -3.765 28.931 1.00 53.25 182 VAL A CA 1
ATOM 1496 C C . VAL A 1 182 ? -22.481 -4.772 28.786 1.00 53.25 182 VAL A C 1
ATOM 1498 O O . VAL A 1 182 ? -22.344 -5.876 29.306 1.00 53.25 182 VAL A O 1
ATOM 1501 N N . GLU A 1 183 ? -23.554 -4.536 28.022 1.00 57.62 183 GLU A N 1
ATOM 1502 C CA . GLU A 1 183 ? -24.706 -5.478 28.017 1.00 57.62 183 GLU A CA 1
ATOM 1503 C C . GLU A 1 183 ? -24.555 -6.699 27.073 1.00 57.62 183 GLU A C 1
ATOM 1505 O O . GLU A 1 183 ? -25.284 -7.687 27.168 1.00 57.62 183 GLU A O 1
ATOM 1510 N N . HIS A 1 184 ? -23.562 -6.687 26.179 1.00 64.94 184 HIS A N 1
ATOM 1511 C CA . HIS A 1 184 ? -23.397 -7.710 25.133 1.00 64.94 184 HIS A CA 1
ATOM 1512 C C . HIS A 1 184 ? -22.689 -8.993 25.593 1.00 64.94 184 HIS A C 1
ATOM 1514 O O . HIS A 1 184 ? -22.875 -10.041 24.977 1.00 64.94 184 HIS A O 1
ATOM 1520 N N . LEU A 1 185 ? -21.899 -8.939 26.673 1.00 69.94 185 LEU A N 1
ATOM 1521 C CA . LEU A 1 185 ? -21.187 -10.118 27.184 1.00 69.94 185 LEU A CA 1
ATOM 1522 C C . LEU A 1 185 ? -22.156 -11.189 27.698 1.00 69.94 185 LEU A C 1
ATOM 1524 O O . LEU A 1 185 ? -21.933 -12.369 27.458 1.00 69.94 185 LEU A O 1
ATOM 1528 N N . LYS A 1 186 ? -23.279 -10.775 28.300 1.00 73.56 186 LYS A N 1
ATOM 1529 C CA . LYS A 1 186 ? -24.348 -11.701 28.698 1.00 73.56 186 LYS A CA 1
ATOM 1530 C C . LYS A 1 186 ? -24.950 -12.430 27.498 1.00 73.56 186 LYS A C 1
ATOM 1532 O O . LYS A 1 186 ? -25.110 -13.639 27.548 1.00 73.56 186 LYS A O 1
ATOM 1537 N N . LYS A 1 187 ? -25.202 -11.719 26.393 1.00 80.38 187 LYS A N 1
ATOM 1538 C CA . LYS A 1 187 ? -25.735 -12.326 25.160 1.00 80.38 187 LYS A CA 1
ATOM 1539 C C . LYS A 1 187 ? -24.757 -13.322 24.532 1.00 80.38 187 LYS A C 1
ATOM 1541 O O . LYS A 1 187 ? -25.177 -14.337 23.988 1.00 80.38 187 LYS A O 1
ATOM 1546 N N . LEU A 1 188 ? -23.455 -13.036 24.604 1.00 81.12 188 LEU A N 1
ATOM 1547 C CA . LEU A 1 188 ? -22.412 -13.976 24.184 1.00 81.12 188 LEU A CA 1
ATOM 1548 C C . LEU A 1 188 ? -22.410 -15.230 25.061 1.00 81.12 188 LEU A C 1
ATOM 1550 O O . LEU A 1 188 ? -22.390 -16.336 24.527 1.00 81.12 188 LEU A O 1
ATOM 1554 N N . ASP A 1 189 ? -22.477 -15.062 26.381 1.00 86.56 189 ASP A N 1
ATOM 1555 C CA . ASP A 1 189 ? -22.530 -16.184 27.319 1.00 86.56 189 ASP A CA 1
ATOM 1556 C C . ASP A 1 189 ? -23.785 -17.043 27.110 1.00 86.56 189 ASP A C 1
ATOM 1558 O O . ASP A 1 189 ? -23.691 -18.267 27.114 1.00 86.56 189 ASP A O 1
ATOM 1562 N N . GLU A 1 190 ? -24.946 -16.424 26.873 1.00 87.94 190 GLU A N 1
ATOM 1563 C CA . GLU A 1 190 ? -26.200 -17.115 26.546 1.00 87.94 190 GLU A CA 1
ATOM 1564 C C . GLU A 1 190 ? -26.070 -17.940 25.259 1.00 87.94 190 GLU A C 1
ATOM 1566 O O . GLU A 1 190 ? -26.446 -19.113 25.230 1.00 87.94 190 GLU A O 1
ATOM 1571 N N . ALA A 1 191 ? -25.487 -17.357 24.206 1.00 86.75 191 ALA A N 1
ATOM 1572 C CA . ALA A 1 191 ? -25.253 -18.055 22.947 1.00 86.75 191 ALA A CA 1
ATOM 1573 C C . ALA A 1 191 ? -24.287 -19.237 23.125 1.00 86.75 191 ALA A C 1
ATOM 1575 O O . ALA A 1 191 ? -24.559 -20.341 22.654 1.00 86.75 191 ALA A O 1
ATOM 1576 N N . PHE A 1 192 ? -23.175 -19.042 23.836 1.00 88.75 192 PHE A N 1
ATOM 1577 C CA . PHE A 1 192 ? -22.212 -20.113 24.081 1.00 88.75 192 PHE A CA 1
ATOM 1578 C C . PHE A 1 192 ? -22.745 -21.193 25.016 1.00 88.75 192 PHE A C 1
ATOM 1580 O O . PHE A 1 192 ? -22.442 -22.366 24.807 1.00 88.75 192 PHE A O 1
ATOM 1587 N N . PHE A 1 193 ? -23.574 -20.840 25.995 1.00 90.81 193 PHE A N 1
ATOM 1588 C CA . PHE A 1 193 ? -24.282 -21.817 26.812 1.00 90.81 193 PHE A CA 1
ATOM 1589 C C . PHE A 1 193 ? -25.253 -22.650 25.971 1.00 90.81 193 PHE A C 1
ATOM 1591 O O . PHE A 1 193 ? -25.288 -23.867 26.123 1.00 90.81 193 PHE A O 1
ATOM 1598 N N . ALA A 1 194 ? -25.984 -22.037 25.037 1.00 91.81 194 ALA A N 1
ATOM 1599 C CA . ALA A 1 194 ? -26.860 -22.776 24.130 1.00 91.81 194 ALA A CA 1
ATOM 1600 C C . ALA A 1 194 ? -26.089 -23.753 23.217 1.00 91.81 194 ALA A C 1
ATOM 1602 O O . ALA A 1 194 ? -26.606 -24.819 22.893 1.00 91.81 194 ALA A O 1
ATOM 1603 N N . ILE A 1 195 ? -24.853 -23.416 22.826 1.00 88.38 195 ILE A N 1
ATOM 1604 C CA . ILE A 1 195 ? -24.012 -24.249 21.946 1.00 88.38 195 ILE A CA 1
ATOM 1605 C C . ILE A 1 195 ? -23.272 -25.351 22.726 1.00 88.38 195 ILE A C 1
ATOM 1607 O O . ILE A 1 195 ? -23.208 -26.492 22.274 1.00 88.38 195 ILE A O 1
ATOM 1611 N N . TYR A 1 196 ? -22.691 -25.021 23.883 1.00 90.19 196 TYR A N 1
ATOM 1612 C CA . TYR A 1 196 ? -21.734 -25.875 24.605 1.00 90.19 196 TYR A CA 1
ATOM 1613 C C . TYR A 1 196 ? -22.225 -26.360 25.982 1.00 90.19 196 TYR A C 1
ATOM 1615 O O . TYR A 1 196 ? -21.552 -27.166 26.634 1.00 90.19 196 TYR A O 1
ATOM 1623 N N . GLY A 1 197 ? -23.386 -25.891 26.440 1.00 91.06 197 GLY A N 1
ATOM 1624 C CA . GLY A 1 197 ? -24.028 -26.298 27.690 1.00 91.06 197 GLY A CA 1
ATOM 1625 C C . GLY A 1 197 ? -23.286 -25.874 28.962 1.00 91.06 197 GLY A C 1
ATOM 1626 O O . GLY A 1 197 ? -22.431 -24.986 28.966 1.00 91.06 197 GLY A O 1
ATOM 1627 N N . GLU A 1 198 ? -23.589 -26.548 30.077 1.00 91.88 198 GLU A N 1
ATOM 1628 C CA . GLU A 1 198 ? -23.026 -26.232 31.403 1.00 91.88 198 GLU A CA 1
ATOM 1629 C C . GLU A 1 198 ? -21.498 -26.283 31.469 1.00 91.88 198 GLU A C 1
ATOM 1631 O O . GLU A 1 198 ? -20.890 -25.606 32.302 1.00 91.88 198 GLU A O 1
ATOM 1636 N N . ARG A 1 199 ? -20.864 -27.093 30.611 1.00 90.75 199 ARG A N 1
ATOM 1637 C CA . ARG A 1 199 ? -19.406 -27.228 30.587 1.00 90.75 199 ARG A CA 1
ATOM 1638 C C . ARG A 1 199 ? -18.739 -25.884 30.309 1.00 90.75 199 ARG A C 1
ATOM 1640 O O . ARG A 1 199 ? -17.742 -25.580 30.953 1.00 90.75 199 ARG A O 1
ATOM 1647 N N . TYR A 1 200 ? -19.319 -25.066 29.429 1.00 91.19 200 TYR A N 1
ATOM 1648 C CA . TYR A 1 200 ? -18.817 -23.725 29.136 1.00 91.19 200 TYR A CA 1
ATOM 1649 C C . TYR A 1 200 ? -18.799 -22.836 30.382 1.00 91.19 200 TYR A C 1
ATOM 1651 O O . TYR A 1 200 ? -17.756 -22.274 30.707 1.00 91.19 200 TYR A O 1
ATOM 1659 N N . ILE A 1 201 ? -19.913 -22.765 31.120 1.00 90.38 201 ILE A N 1
ATOM 1660 C CA . ILE A 1 201 ? -20.023 -21.916 32.318 1.00 90.38 201 ILE A CA 1
ATOM 1661 C C . ILE A 1 201 ? -19.025 -22.365 33.387 1.00 90.38 201 ILE A C 1
ATOM 1663 O O . ILE A 1 201 ? -18.281 -21.539 33.915 1.00 90.38 201 ILE A O 1
ATOM 1667 N N . LYS A 1 202 ? -18.962 -23.675 33.667 1.00 92.12 202 LYS A N 1
ATOM 1668 C CA . LYS A 1 202 ? -18.042 -24.234 34.672 1.00 92.12 202 LYS A CA 1
ATOM 1669 C C . LYS A 1 202 ? -16.580 -23.980 34.300 1.00 92.12 202 LYS A C 1
ATOM 1671 O O . LYS A 1 202 ? -15.796 -23.562 35.148 1.00 92.12 202 LYS A O 1
ATOM 1676 N N . SER A 1 203 ? -16.210 -24.202 33.036 1.00 92.25 203 SER A N 1
ATOM 1677 C CA . SER A 1 203 ? -14.852 -23.941 32.549 1.00 92.25 203 SER A CA 1
ATOM 1678 C C . SER A 1 203 ? -14.505 -22.454 32.584 1.00 92.25 203 SER A C 1
ATOM 1680 O O . SER A 1 203 ? -13.427 -22.109 33.057 1.00 92.25 203 SER A O 1
ATOM 1682 N N . LYS A 1 204 ? -15.415 -21.574 32.149 1.00 91.69 204 LYS A N 1
ATOM 1683 C CA . LYS A 1 204 ? -15.230 -20.118 32.190 1.00 91.69 204 LYS A CA 1
ATOM 1684 C C . LYS A 1 204 ? -14.981 -19.630 33.616 1.00 91.69 204 LYS A C 1
ATOM 1686 O O . LYS A 1 204 ? -13.9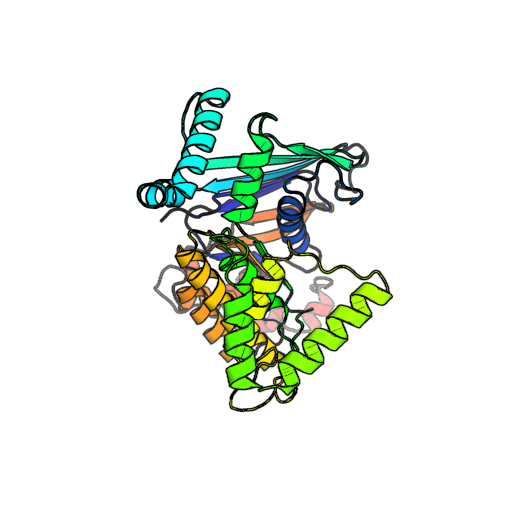74 -18.971 33.846 1.00 91.69 204 LYS A O 1
ATOM 1691 N N . GLN A 1 205 ? -15.854 -19.992 34.560 1.00 91.62 205 GLN A N 1
ATOM 1692 C CA . GLN A 1 205 ? -15.711 -19.607 35.968 1.00 91.62 205 GLN A CA 1
ATOM 1693 C C . GLN A 1 205 ? -14.367 -20.065 36.531 1.00 91.62 205 GLN A C 1
ATOM 1695 O O . GLN A 1 205 ? -13.637 -19.263 37.103 1.00 91.62 205 GLN A O 1
ATOM 1700 N N . LYS A 1 206 ? -13.985 -21.326 36.284 1.00 93.94 206 LYS A N 1
ATOM 1701 C CA . LYS A 1 206 ? -12.713 -21.847 36.787 1.00 93.94 206 LYS A CA 1
ATOM 1702 C C . LYS A 1 206 ? -11.500 -21.099 36.222 1.00 93.94 206 LYS A C 1
ATOM 1704 O O . LYS A 1 206 ? -10.559 -20.850 36.966 1.00 93.94 206 LYS A O 1
ATOM 1709 N N . ILE A 1 207 ? -11.525 -20.733 34.938 1.00 92.19 207 ILE A N 1
ATOM 1710 C CA . ILE A 1 207 ? -10.460 -19.940 34.302 1.00 92.19 207 ILE A CA 1
ATOM 1711 C C . ILE A 1 207 ? -10.406 -18.526 34.897 1.00 92.19 207 ILE A C 1
ATOM 1713 O O . ILE A 1 207 ? -9.323 -18.047 35.221 1.00 92.19 207 ILE A O 1
ATOM 1717 N N . GLU A 1 208 ? -11.556 -17.866 35.063 1.00 90.25 208 GLU A N 1
ATOM 1718 C CA . GLU A 1 208 ? -11.630 -16.522 35.649 1.00 90.25 208 GLU A CA 1
ATOM 1719 C C . GLU A 1 208 ? -11.116 -16.493 37.092 1.00 90.25 208 GLU A C 1
ATOM 1721 O O . GLU A 1 208 ? -10.416 -15.554 37.469 1.00 90.25 208 GLU A O 1
ATOM 1726 N N . ASP A 1 209 ? -11.431 -17.517 37.884 1.00 93.12 209 ASP A N 1
ATOM 1727 C CA . ASP A 1 209 ? -10.946 -17.642 39.257 1.00 93.12 209 ASP A CA 1
ATOM 1728 C C . ASP A 1 209 ? -9.428 -17.848 39.291 1.00 93.12 209 ASP A C 1
ATOM 1730 O O . ASP A 1 209 ? -8.737 -17.126 40.005 1.00 93.12 209 ASP A O 1
ATOM 1734 N N . THR A 1 210 ? -8.882 -18.731 38.447 1.00 94.75 210 THR A N 1
ATOM 1735 C CA . THR A 1 210 ? -7.427 -18.936 38.346 1.00 94.75 210 THR A CA 1
ATOM 1736 C C . THR A 1 210 ? -6.692 -17.678 37.875 1.00 94.75 210 THR A C 1
ATOM 1738 O O . THR A 1 210 ? -5.632 -17.355 38.400 1.00 94.75 210 THR A O 1
ATOM 1741 N N . PHE A 1 211 ? -7.247 -16.912 36.930 1.00 93.94 211 PHE A N 1
ATOM 1742 C CA . PHE A 1 211 ? -6.644 -15.634 36.533 1.00 93.94 211 PHE A CA 1
ATOM 1743 C C . PHE A 1 211 ? -6.628 -14.625 37.681 1.00 93.94 211 PHE A C 1
ATOM 1745 O O . PHE A 1 211 ? -5.624 -13.941 37.863 1.00 93.94 211 PHE A O 1
ATOM 1752 N N . LYS A 1 212 ? -7.696 -14.552 38.485 1.00 91.12 212 LYS A N 1
ATOM 1753 C CA . LYS A 1 212 ? -7.732 -13.680 39.669 1.00 91.12 212 LYS A CA 1
ATOM 1754 C C . LYS A 1 212 ? -6.716 -14.107 40.726 1.00 91.12 212 LYS A C 1
ATOM 1756 O O . LYS A 1 212 ? -6.056 -13.236 41.286 1.00 91.12 212 LYS A O 1
ATOM 1761 N N . GLU A 1 213 ? -6.591 -15.408 40.985 1.00 94.38 213 GLU A N 1
ATOM 1762 C CA . GLU A 1 213 ? -5.617 -15.975 41.931 1.00 94.38 213 GLU A CA 1
ATOM 1763 C C . GLU A 1 213 ? -4.173 -15.619 41.540 1.00 94.38 213 GLU A C 1
ATOM 1765 O O . GLU A 1 213 ? -3.390 -15.212 42.394 1.00 94.38 213 GLU A O 1
ATOM 1770 N N . GLU A 1 214 ? -3.850 -15.676 40.245 1.00 94.44 214 GLU A N 1
ATOM 1771 C CA . GLU A 1 214 ? -2.523 -15.351 39.696 1.00 94.44 214 GLU A CA 1
ATOM 1772 C C . GLU A 1 214 ? -2.320 -13.848 39.404 1.00 94.44 214 GLU A C 1
ATOM 1774 O O . GLU A 1 214 ? -1.293 -13.441 38.859 1.00 94.44 214 GLU A O 1
ATOM 1779 N N . GLY A 1 215 ? -3.301 -12.992 39.717 1.00 90.62 215 GLY A N 1
ATOM 1780 C CA . GLY A 1 215 ? -3.230 -11.552 39.437 1.00 90.62 215 GLY A CA 1
ATOM 1781 C C . GLY A 1 215 ? -3.220 -11.191 37.942 1.00 90.62 215 GLY A C 1
ATOM 1782 O O . GLY A 1 215 ? -2.807 -10.090 37.569 1.00 90.62 215 GLY A O 1
ATOM 1783 N N . ILE A 1 216 ? -3.676 -12.094 37.072 1.00 91.06 216 ILE A N 1
ATOM 1784 C CA . ILE A 1 216 ? -3.787 -11.884 35.627 1.00 91.06 216 ILE A CA 1
ATOM 1785 C C . ILE A 1 216 ? -5.058 -11.081 35.334 1.00 91.06 216 ILE A C 1
ATOM 1787 O O . ILE A 1 216 ? -6.168 -11.469 35.699 1.00 91.06 216 ILE A O 1
ATOM 1791 N N . SER A 1 217 ? -4.909 -9.968 34.615 1.00 82.94 217 SER A N 1
ATOM 1792 C CA . SER A 1 217 ? -6.033 -9.156 34.139 1.00 82.94 217 SER A CA 1
ATOM 1793 C C . SER A 1 217 ? -6.172 -9.242 32.621 1.00 82.94 217 SER A C 1
ATOM 1795 O O . SER A 1 217 ? -5.186 -9.303 31.887 1.00 82.94 217 SER A O 1
ATOM 1797 N N . LEU A 1 218 ? -7.417 -9.260 32.144 1.00 79.19 218 LEU A N 1
ATOM 1798 C CA . LEU A 1 218 ? -7.735 -9.221 30.719 1.00 79.19 218 LEU A CA 1
ATOM 1799 C C . LEU A 1 218 ? -7.963 -7.776 30.290 1.00 79.19 218 LEU A C 1
ATOM 1801 O O . LEU A 1 218 ? -8.721 -7.063 30.943 1.00 79.19 218 LEU A O 1
ATOM 1805 N N . ASP A 1 219 ? -7.375 -7.369 29.166 1.00 77.12 219 ASP A N 1
ATOM 1806 C CA . ASP A 1 219 ? -7.594 -6.038 28.600 1.00 77.12 219 ASP A CA 1
ATOM 1807 C C . ASP A 1 219 ? -9.032 -5.909 28.047 1.00 77.12 219 ASP A C 1
ATOM 1809 O O . ASP A 1 219 ? -9.372 -6.547 27.032 1.00 77.12 219 ASP A O 1
ATOM 1813 N N . PRO A 1 220 ? -9.903 -5.090 28.675 1.00 69.00 220 PRO A N 1
ATOM 1814 C CA . PRO A 1 220 ? -11.266 -4.885 28.206 1.00 69.00 220 PRO A CA 1
ATOM 1815 C C . PRO A 1 220 ? -11.328 -4.021 26.939 1.00 69.00 220 PRO A C 1
ATOM 1817 O O . PRO A 1 220 ? -12.346 -4.045 26.249 1.00 69.00 220 PRO A O 1
ATOM 1820 N N . PHE A 1 221 ? -10.249 -3.307 26.603 1.00 67.31 221 PHE A N 1
ATOM 1821 C CA . PHE A 1 221 ? -10.175 -2.363 25.488 1.00 67.31 221 PHE A CA 1
ATOM 1822 C C . PHE A 1 221 ? -9.589 -2.973 24.205 1.00 67.31 221 PHE A C 1
ATOM 1824 O O . PHE A 1 221 ? -9.427 -2.280 23.197 1.00 67.31 221 PHE A O 1
ATOM 1831 N N . SER A 1 222 ? -9.366 -4.290 24.188 1.00 73.25 222 SER A N 1
ATOM 1832 C CA . SER A 1 222 ? -8.889 -5.079 23.041 1.00 73.25 222 SER A CA 1
ATOM 1833 C C . SER A 1 222 ? -9.924 -5.242 21.903 1.00 73.25 222 SER A C 1
ATOM 1835 O O . SER A 1 222 ? -10.003 -6.286 21.252 1.00 73.25 222 SER A O 1
ATOM 1837 N N . PHE A 1 223 ? -10.722 -4.206 21.611 1.00 73.69 223 PHE A N 1
ATOM 1838 C CA . PHE A 1 223 ? -11.853 -4.243 20.669 1.00 73.69 223 PHE A CA 1
ATOM 1839 C C . PHE A 1 223 ? -11.481 -4.756 19.276 1.00 73.69 223 PHE A C 1
ATOM 1841 O O . PHE A 1 223 ? -12.230 -5.527 18.684 1.00 73.69 223 PHE A O 1
ATOM 1848 N N . ARG A 1 224 ? -10.309 -4.361 18.763 1.00 71.50 224 ARG A N 1
ATOM 1849 C CA . ARG A 1 224 ? -9.826 -4.784 17.440 1.00 71.50 224 ARG A CA 1
ATOM 1850 C C . ARG A 1 224 ? -9.576 -6.290 17.371 1.00 71.50 224 ARG A C 1
ATOM 1852 O O . ARG A 1 224 ? -9.996 -6.915 16.403 1.00 71.50 224 ARG A O 1
ATOM 1859 N N . SER A 1 225 ? -8.934 -6.867 18.392 1.00 75.62 225 SER A N 1
ATOM 1860 C CA . SER A 1 225 ? -8.717 -8.320 18.446 1.00 75.62 225 SER A CA 1
ATOM 1861 C C . SER A 1 225 ? -10.050 -9.041 18.550 1.00 75.62 225 SER A C 1
ATOM 1863 O O . SER A 1 225 ? -10.351 -9.888 17.720 1.00 75.62 225 SER A O 1
ATOM 1865 N N . ARG A 1 226 ? -10.907 -8.611 19.484 1.00 77.94 226 ARG A N 1
ATOM 1866 C CA . ARG A 1 226 ? -12.217 -9.235 19.702 1.00 77.94 226 ARG A CA 1
ATOM 1867 C C . ARG A 1 226 ? -13.071 -9.251 18.440 1.00 77.94 226 ARG A C 1
ATOM 1869 O O . ARG A 1 226 ? -13.692 -10.259 18.136 1.00 77.94 226 ARG A O 1
ATOM 1876 N N . PHE A 1 227 ? -13.095 -8.158 17.684 1.00 77.88 227 PHE A N 1
ATOM 1877 C CA . PHE A 1 227 ? -13.869 -8.091 16.449 1.00 77.88 227 PHE A CA 1
ATOM 1878 C C . PHE A 1 227 ? -13.320 -9.007 15.349 1.00 77.88 227 PHE A C 1
ATOM 1880 O O . PHE A 1 227 ? -14.100 -9.659 14.657 1.00 77.88 227 PHE A O 1
ATOM 1887 N N . LYS A 1 228 ? -11.990 -9.113 15.222 1.00 81.06 228 LYS A N 1
ATOM 1888 C CA . LYS A 1 228 ? -11.351 -10.107 14.347 1.00 81.06 228 LYS A CA 1
ATOM 1889 C C . LYS A 1 228 ? -11.764 -11.526 14.745 1.00 81.06 228 LYS A C 1
ATOM 1891 O O . LYS A 1 228 ? -12.166 -12.312 13.890 1.00 81.06 228 LYS A O 1
ATOM 1896 N N . ASP A 1 229 ? -11.721 -11.825 16.039 1.00 82.12 229 ASP A N 1
ATOM 1897 C CA . ASP A 1 229 ? -12.034 -13.150 16.577 1.00 82.12 229 ASP A CA 1
ATOM 1898 C C . ASP A 1 229 ? -13.520 -13.509 16.403 1.00 82.12 229 ASP A C 1
ATOM 1900 O O . ASP A 1 229 ? -13.845 -14.666 16.149 1.00 82.12 229 ASP A O 1
ATOM 1904 N N . VAL A 1 230 ? -14.427 -12.523 16.431 1.00 81.31 230 VAL A N 1
ATOM 1905 C CA . VAL A 1 230 ? -15.851 -12.720 16.098 1.00 81.31 230 VAL A CA 1
ATOM 1906 C C . VAL A 1 230 ? -16.030 -13.185 14.652 1.00 81.31 230 VAL A C 1
ATOM 1908 O O . VAL A 1 230 ? -16.815 -14.100 14.404 1.00 81.31 230 VAL A O 1
ATOM 1911 N N . PHE A 1 231 ? -15.304 -12.603 13.694 1.00 80.06 231 PHE A 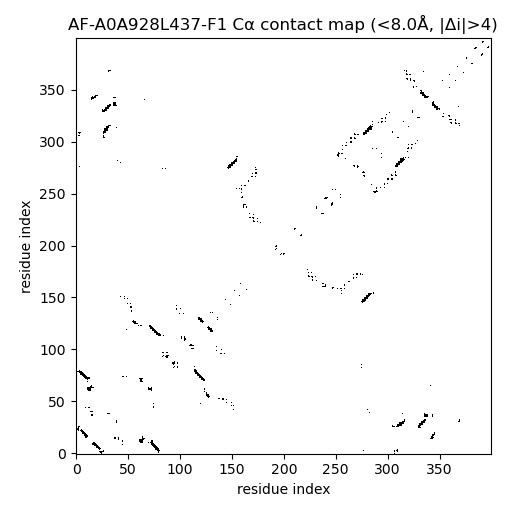N 1
ATOM 1912 C CA . PHE A 1 231 ? -15.360 -13.062 12.304 1.00 80.06 231 PHE A CA 1
ATOM 1913 C C . PHE A 1 231 ? -14.750 -14.450 12.132 1.00 80.06 231 PHE A C 1
ATOM 1915 O O . PHE A 1 231 ? -15.383 -15.293 11.498 1.00 80.06 231 PHE A O 1
ATOM 1922 N N . LYS A 1 232 ? -13.589 -14.712 12.749 1.00 85.00 232 LYS A N 1
ATOM 1923 C CA . LYS A 1 232 ? -12.989 -16.055 12.774 1.00 85.00 232 LYS A CA 1
ATOM 1924 C C . LYS A 1 232 ? -13.993 -17.085 13.294 1.00 85.00 232 LYS A C 1
ATOM 1926 O O . LYS A 1 232 ? -14.283 -18.067 12.619 1.00 85.00 232 LYS A O 1
ATOM 1931 N N . LEU A 1 233 ? -14.608 -16.818 14.449 1.00 84.50 233 LEU A N 1
ATOM 1932 C CA . LEU A 1 233 ? -15.632 -17.681 15.039 1.00 84.50 233 LEU A CA 1
ATOM 1933 C C . LEU A 1 233 ? -16.823 -17.881 14.091 1.00 84.50 233 LEU A C 1
ATOM 1935 O O . LEU A 1 233 ? -17.279 -19.006 13.894 1.00 84.50 233 LEU A O 1
ATOM 1939 N N . ARG A 1 234 ? -17.325 -16.800 13.480 1.00 82.56 234 ARG A N 1
ATOM 1940 C CA . ARG A 1 234 ? -18.492 -16.849 12.589 1.00 82.56 234 ARG A CA 1
ATOM 1941 C C . ARG A 1 234 ? -18.247 -17.674 11.327 1.00 82.56 234 ARG A C 1
ATOM 1943 O O . ARG A 1 234 ? -19.200 -18.281 10.829 1.00 82.56 234 ARG A O 1
ATOM 1950 N N . PHE A 1 235 ? -17.021 -17.665 10.814 1.00 82.44 235 PHE A N 1
ATOM 1951 C CA . PHE A 1 235 ? -16.619 -18.363 9.593 1.00 82.44 235 PHE A CA 1
ATOM 1952 C C . PHE A 1 235 ? -15.998 -19.743 9.845 1.00 82.44 235 PHE A C 1
ATOM 1954 O O . PHE A 1 235 ? -15.479 -20.347 8.914 1.00 82.44 235 PHE A O 1
ATOM 1961 N N . GLY A 1 236 ? -16.108 -20.278 11.066 1.00 76.44 236 GLY A N 1
ATOM 1962 C CA . GLY A 1 236 ? -15.720 -21.660 11.362 1.00 76.44 236 GLY A CA 1
ATOM 1963 C C . GLY A 1 236 ? -14.276 -21.844 11.827 1.00 76.44 236 GLY A C 1
ATOM 1964 O O . GLY A 1 236 ? -13.835 -22.979 11.964 1.00 76.44 236 GLY A O 1
ATOM 1965 N N . GLY A 1 237 ? -13.556 -20.761 12.131 1.00 80.06 237 GLY A N 1
ATOM 1966 C CA . GLY A 1 237 ? -12.235 -20.805 12.753 1.00 80.06 237 GLY A CA 1
ATOM 1967 C C . GLY A 1 237 ? -11.157 -20.068 11.961 1.00 80.06 237 GLY A C 1
ATOM 1968 O O . GLY A 1 237 ? -11.420 -19.088 11.270 1.00 80.06 237 GLY A O 1
ATOM 1969 N N . GLU A 1 238 ? -9.913 -20.514 12.138 1.00 77.81 238 GLU A N 1
ATOM 1970 C CA . GLU A 1 238 ? -8.724 -19.907 11.523 1.00 77.81 238 GLU A CA 1
ATOM 1971 C C . GLU A 1 238 ? -8.246 -20.644 10.271 1.00 77.81 238 GLU A C 1
ATOM 1973 O O . GLU A 1 238 ? -7.608 -20.034 9.417 1.00 77.81 238 GLU A O 1
ATOM 1978 N N . GLN A 1 239 ? -8.560 -21.935 10.167 1.00 79.38 239 GLN A N 1
ATOM 1979 C CA . GLN A 1 239 ? -8.071 -22.792 9.096 1.00 79.38 239 GLN A CA 1
ATOM 1980 C C . GLN A 1 239 ? -8.807 -22.492 7.792 1.00 79.38 239 GLN A C 1
ATOM 1982 O O . GLN A 1 239 ? -10.035 -22.412 7.761 1.00 79.38 239 GLN A O 1
ATOM 1987 N N . PHE A 1 240 ? -8.041 -22.344 6.716 1.00 80.88 240 PHE A N 1
ATOM 1988 C CA . PHE A 1 240 ? -8.576 -22.210 5.370 1.00 80.88 240 PHE A CA 1
ATOM 1989 C C . PHE A 1 240 ? -8.453 -23.542 4.641 1.00 80.88 240 PHE A C 1
ATOM 1991 O O . PHE A 1 240 ? -7.386 -24.150 4.602 1.00 80.88 240 PHE A O 1
ATOM 1998 N N . GLU A 1 241 ? -9.541 -23.952 4.002 1.00 81.31 241 GLU A N 1
ATOM 1999 C CA . GLU A 1 241 ? -9.568 -25.115 3.126 1.00 81.31 241 GLU A CA 1
ATOM 2000 C C . GLU A 1 241 ? -9.966 -24.682 1.717 1.00 81.31 241 GLU A C 1
ATOM 2002 O O . GLU A 1 241 ? -10.820 -23.815 1.520 1.00 81.31 241 GLU A O 1
ATOM 2007 N N . PHE A 1 242 ? -9.355 -25.305 0.714 1.00 80.88 242 PHE A N 1
ATOM 2008 C CA . PHE A 1 242 ? -9.760 -25.158 -0.676 1.00 80.88 242 PHE A CA 1
ATOM 2009 C C . PHE A 1 242 ? -10.155 -26.521 -1.221 1.00 80.88 242 PHE A C 1
ATOM 2011 O O . PHE A 1 242 ? -9.352 -27.453 -1.170 1.00 80.88 242 PHE A O 1
ATOM 2018 N N . ASN A 1 243 ? -11.366 -26.631 -1.771 1.00 81.94 243 ASN A N 1
ATOM 2019 C CA . ASN A 1 243 ? -11.946 -27.898 -2.230 1.00 81.94 243 ASN A CA 1
ATOM 2020 C C . ASN A 1 243 ? -11.801 -29.019 -1.181 1.00 81.94 243 ASN A C 1
ATOM 2022 O O . ASN A 1 243 ? -11.296 -30.092 -1.507 1.00 81.94 243 ASN A O 1
ATOM 2026 N N . GLU A 1 244 ? -12.180 -28.735 0.074 1.00 81.31 244 GLU A N 1
ATOM 2027 C CA . GLU A 1 244 ? -12.146 -29.691 1.204 1.00 81.31 244 GLU A CA 1
ATOM 2028 C C . GLU A 1 244 ? -10.739 -30.221 1.538 1.00 81.31 244 GLU A C 1
ATOM 2030 O O . GLU A 1 244 ? -10.566 -31.308 2.089 1.00 81.31 244 GLU A O 1
ATOM 2035 N N . ARG A 1 245 ? -9.698 -29.475 1.153 1.00 84.50 245 ARG A N 1
ATOM 2036 C CA . ARG A 1 245 ? -8.305 -29.801 1.458 1.00 84.50 245 ARG A CA 1
ATOM 2037 C C . ARG A 1 245 ? -7.618 -28.614 2.096 1.00 84.50 245 ARG A C 1
ATOM 2039 O O . ARG A 1 245 ? -7.772 -27.480 1.637 1.00 84.50 245 ARG A O 1
ATOM 2046 N N . ASN A 1 246 ? -6.813 -28.910 3.105 1.00 84.44 246 ASN A N 1
ATOM 2047 C CA . ASN A 1 246 ? -5.932 -27.945 3.741 1.00 84.44 246 ASN A CA 1
ATOM 2048 C C . ASN A 1 246 ? -4.945 -27.341 2.733 1.00 84.44 246 ASN A C 1
ATOM 2050 O O . ASN A 1 246 ? -4.664 -27.904 1.669 1.00 84.44 246 ASN A O 1
ATOM 2054 N N . LEU A 1 247 ? -4.422 -26.165 3.073 1.00 83.50 247 LEU A N 1
ATOM 2055 C CA . LEU A 1 247 ? -3.496 -25.433 2.210 1.00 83.50 247 LEU A CA 1
ATOM 2056 C C . LEU A 1 247 ? -2.187 -26.198 1.963 1.00 83.50 247 LEU A C 1
ATOM 2058 O O . LEU A 1 247 ? -1.637 -26.106 0.870 1.00 83.50 247 LEU A O 1
ATOM 2062 N N . ASP A 1 248 ? -1.729 -27.007 2.918 1.00 83.12 248 ASP A N 1
ATOM 2063 C CA . ASP A 1 248 ? -0.528 -27.851 2.809 1.00 83.12 248 ASP A CA 1
ATOM 2064 C C . ASP A 1 248 ? -0.601 -28.909 1.692 1.00 83.12 248 ASP A C 1
ATOM 2066 O O . ASP A 1 248 ? 0.431 -29.385 1.220 1.00 83.12 248 ASP A O 1
ATOM 2070 N N . TYR A 1 249 ? -1.805 -29.242 1.218 1.00 84.44 249 TYR A N 1
ATOM 2071 C CA . TYR A 1 249 ? -2.002 -30.135 0.078 1.00 84.44 249 TYR A CA 1
ATOM 2072 C C . TYR A 1 249 ? -1.535 -29.523 -1.256 1.00 84.44 249 TYR A C 1
ATOM 2074 O O . TYR A 1 249 ? -1.157 -30.242 -2.184 1.00 84.44 249 TYR A O 1
ATOM 2082 N N . TYR A 1 250 ? -1.617 -28.199 -1.397 1.00 86.06 250 TYR A N 1
ATOM 2083 C CA . TYR A 1 250 ? -1.369 -27.500 -2.657 1.00 86.06 250 TYR A CA 1
ATOM 2084 C C . TYR A 1 250 ? 0.077 -27.010 -2.769 1.00 86.06 250 TYR A C 1
ATOM 2086 O O . TYR A 1 250 ? 0.748 -26.757 -1.775 1.00 86.06 250 TYR A O 1
ATOM 2094 N N . SER A 1 251 ? 0.550 -26.815 -4.004 1.00 86.69 251 SER A N 1
ATOM 2095 C CA . SER A 1 251 ? 1.862 -26.206 -4.240 1.00 86.69 251 SER A CA 1
ATOM 2096 C C . SER A 1 251 ? 1.902 -24.739 -3.806 1.00 86.69 251 SER A C 1
ATOM 2098 O O . SER A 1 251 ? 0.895 -24.029 -3.890 1.00 86.69 251 SER A O 1
ATOM 2100 N N . ASP A 1 252 ? 3.093 -24.255 -3.451 1.00 85.25 252 ASP A N 1
ATOM 2101 C CA . ASP A 1 252 ? 3.308 -22.864 -3.032 1.00 85.25 252 ASP A CA 1
ATOM 2102 C C . ASP A 1 252 ? 2.808 -21.849 -4.064 1.00 85.25 252 ASP A C 1
ATOM 2104 O O . ASP A 1 252 ? 2.168 -20.864 -3.700 1.00 85.25 252 ASP A O 1
ATOM 2108 N N . GLY A 1 253 ? 3.021 -22.108 -5.359 1.00 86.31 253 GLY A N 1
ATOM 2109 C CA . GLY A 1 253 ? 2.507 -21.253 -6.435 1.00 86.31 253 GLY A CA 1
ATOM 2110 C C . GLY A 1 253 ? 0.976 -21.205 -6.472 1.00 86.31 253 GLY A C 1
ATOM 2111 O O . GLY A 1 253 ? 0.385 -20.138 -6.634 1.00 86.31 253 GLY A O 1
ATOM 2112 N N . THR A 1 254 ? 0.312 -22.341 -6.238 1.00 87.81 254 THR A N 1
ATOM 2113 C CA . THR A 1 254 ? -1.157 -22.412 -6.183 1.00 87.81 254 THR A CA 1
ATOM 2114 C C . THR A 1 254 ? -1.700 -21.674 -4.958 1.00 87.81 254 THR A C 1
ATOM 2116 O O . THR A 1 254 ? -2.672 -20.925 -5.069 1.00 87.81 254 THR A O 1
ATOM 2119 N N . ASN A 1 255 ? -1.074 -21.857 -3.793 1.00 88.38 255 ASN A N 1
ATOM 2120 C CA . ASN A 1 255 ? -1.459 -21.164 -2.564 1.00 88.38 255 ASN A CA 1
ATOM 2121 C C . ASN A 1 255 ? -1.224 -19.656 -2.662 1.00 88.38 255 ASN A C 1
ATOM 2123 O O . ASN A 1 255 ? -2.109 -18.883 -2.297 1.00 88.38 255 ASN A O 1
ATOM 2127 N N . SER A 1 256 ? -0.086 -19.239 -3.220 1.00 90.12 256 SER A N 1
ATOM 2128 C CA . SER A 1 256 ? 0.244 -17.829 -3.450 1.00 90.12 256 SER A CA 1
ATOM 2129 C C . SER A 1 256 ? -0.781 -17.170 -4.367 1.00 90.12 256 SER A C 1
ATOM 2131 O O . SER A 1 256 ? -1.316 -16.116 -4.027 1.00 90.12 256 SER A O 1
ATOM 2133 N N . TYR A 1 257 ? -1.130 -17.820 -5.483 1.00 92.31 257 TYR A N 1
ATOM 2134 C CA . TYR A 1 257 ? -2.165 -17.334 -6.395 1.00 92.31 257 TYR A CA 1
ATOM 2135 C C . TYR A 1 257 ? -3.515 -17.150 -5.690 1.00 92.31 257 TYR A C 1
ATOM 2137 O O . TYR A 1 257 ? -4.093 -16.064 -5.741 1.00 92.31 257 TYR A O 1
ATOM 2145 N N . LYS A 1 258 ? -4.007 -18.184 -4.994 1.00 90.25 258 LYS A N 1
ATOM 2146 C CA . LYS A 1 258 ? -5.298 -18.123 -4.287 1.00 90.25 258 LYS A CA 1
ATOM 2147 C C . LYS A 1 258 ? -5.309 -17.028 -3.225 1.00 90.25 258 LYS A C 1
ATOM 2149 O O . LYS A 1 258 ? -6.276 -16.273 -3.142 1.00 90.25 258 LYS A O 1
ATOM 2154 N N . TYR A 1 259 ? -4.229 -16.916 -2.457 1.00 90.00 259 TYR A N 1
ATOM 2155 C CA . TYR A 1 259 ? -4.074 -15.890 -1.435 1.00 90.00 259 TYR A CA 1
ATOM 2156 C C . TYR A 1 259 ? -4.097 -14.477 -2.038 1.00 90.00 259 TYR A C 1
ATOM 2158 O O . TYR A 1 259 ? -4.848 -13.616 -1.577 1.00 90.00 259 TYR A O 1
ATOM 2166 N N . LEU A 1 260 ? -3.329 -14.238 -3.108 1.00 91.69 260 LEU A N 1
ATOM 2167 C CA . LEU A 1 260 ? -3.300 -12.948 -3.804 1.00 91.69 260 LEU A CA 1
ATOM 2168 C C . LEU A 1 260 ? -4.659 -12.597 -4.413 1.00 91.69 260 LEU A C 1
ATOM 2170 O O . LEU A 1 260 ? -5.143 -11.485 -4.206 1.00 91.69 260 LEU A O 1
ATOM 2174 N N . LYS A 1 261 ? -5.308 -13.546 -5.098 1.00 92.44 261 LYS A N 1
ATOM 2175 C CA . LYS A 1 261 ? -6.652 -13.371 -5.667 1.00 92.44 261 LYS A CA 1
ATOM 2176 C C . LYS A 1 261 ? -7.668 -12.981 -4.594 1.00 92.44 261 LYS A C 1
ATOM 2178 O O . LYS A 1 261 ? -8.469 -12.064 -4.784 1.00 92.44 261 LYS A O 1
ATOM 2183 N N . LEU A 1 262 ? -7.619 -13.646 -3.441 1.00 90.19 262 LEU A N 1
ATOM 2184 C CA . LEU A 1 262 ? -8.512 -13.369 -2.321 1.00 90.19 262 LEU A CA 1
ATOM 2185 C C . LEU A 1 262 ? -8.266 -11.976 -1.725 1.00 90.19 262 LEU A C 1
ATOM 2187 O O . LEU A 1 262 ? -9.215 -11.241 -1.469 1.00 90.19 262 LEU A O 1
ATOM 2191 N N . LEU A 1 263 ? -7.007 -11.564 -1.561 1.00 90.06 263 LEU A N 1
ATOM 2192 C CA . LEU A 1 263 ? -6.677 -10.228 -1.058 1.00 90.06 263 LEU A CA 1
ATOM 2193 C C . LEU A 1 263 ? -7.084 -9.108 -2.013 1.00 90.06 263 LEU A C 1
ATOM 2195 O O . LEU A 1 263 ? -7.678 -8.118 -1.582 1.00 90.06 263 LEU A O 1
ATOM 2199 N N . ILE A 1 264 ? -6.758 -9.259 -3.296 1.00 92.12 264 ILE A N 1
ATOM 2200 C CA . ILE A 1 264 ? -7.021 -8.249 -4.326 1.00 92.12 264 ILE A CA 1
ATOM 2201 C C . ILE A 1 264 ? -8.524 -8.060 -4.527 1.00 92.12 264 ILE A C 1
ATOM 2203 O O . ILE A 1 264 ? -8.949 -6.936 -4.764 1.00 92.12 264 ILE A O 1
ATOM 2207 N N . SER A 1 265 ? -9.328 -9.114 -4.363 1.00 91.44 265 SER A N 1
ATOM 2208 C CA . SER A 1 265 ? -10.791 -9.020 -4.424 1.00 91.44 265 SER A CA 1
ATOM 2209 C C . SER A 1 265 ? -11.413 -8.465 -3.138 1.00 91.44 265 SER A C 1
ATOM 2211 O O . SER A 1 265 ? -12.253 -7.564 -3.195 1.00 91.44 265 SER A O 1
ATOM 2213 N N . LEU A 1 266 ? -10.996 -8.949 -1.962 1.00 88.56 266 LEU A N 1
ATOM 2214 C CA . LEU A 1 266 ? -11.614 -8.555 -0.693 1.00 88.56 266 LEU A CA 1
ATOM 2215 C C . LEU A 1 266 ? -11.260 -7.133 -0.263 1.00 88.56 266 LEU A C 1
ATOM 2217 O O . LEU A 1 266 ? -12.147 -6.410 0.193 1.00 88.56 266 LEU A O 1
ATOM 2221 N N . ILE A 1 267 ? -9.996 -6.708 -0.383 1.00 90.50 267 ILE A N 1
ATOM 2222 C CA . ILE A 1 267 ? -9.566 -5.402 0.144 1.00 90.50 267 ILE A CA 1
ATOM 2223 C C . ILE A 1 267 ? -10.380 -4.253 -0.469 1.00 90.50 267 ILE A C 1
ATOM 2225 O O . ILE A 1 267 ? -10.948 -3.475 0.305 1.00 90.50 267 ILE A O 1
ATOM 2229 N N . PRO A 1 268 ? -10.493 -4.112 -1.803 1.00 89.94 268 PRO A N 1
ATOM 2230 C CA . PRO A 1 268 ? -11.246 -3.013 -2.401 1.00 89.94 268 PRO A CA 1
ATOM 2231 C C . PRO A 1 268 ? -12.744 -3.105 -2.097 1.00 89.94 268 PRO A C 1
ATOM 2233 O O . PRO A 1 268 ? -13.360 -2.096 -1.754 1.00 89.94 268 PRO A O 1
ATOM 2236 N N . TYR A 1 269 ? -13.317 -4.314 -2.140 1.00 87.50 269 TYR A N 1
ATOM 2237 C CA . TYR A 1 269 ? -14.738 -4.543 -1.869 1.00 87.50 269 TYR A CA 1
ATOM 2238 C C . TYR A 1 269 ? -15.134 -4.130 -0.446 1.00 87.50 269 TYR A C 1
ATOM 2240 O O . TYR A 1 269 ? -16.068 -3.357 -0.236 1.00 87.50 269 TYR A O 1
ATOM 2248 N N . VAL A 1 270 ? -14.386 -4.591 0.556 1.00 84.31 270 VAL A N 1
ATOM 2249 C CA . VAL A 1 270 ? -14.660 -4.276 1.964 1.00 84.31 270 VAL A CA 1
ATOM 2250 C C . VAL A 1 270 ? -14.346 -2.805 2.275 1.00 84.31 270 VAL A C 1
ATOM 2252 O O . VAL A 1 270 ? -15.030 -2.154 3.073 1.00 84.31 270 VAL A O 1
ATOM 2255 N N . SER A 1 271 ? -13.329 -2.246 1.619 1.00 86.19 271 SER A N 1
ATOM 2256 C CA . SER A 1 271 ? -12.987 -0.824 1.748 1.00 86.19 271 SER A CA 1
ATOM 2257 C C . SER A 1 271 ? -14.098 0.091 1.242 1.00 86.19 271 SER A C 1
ATOM 2259 O O . SER A 1 271 ? -14.378 1.125 1.852 1.00 86.19 271 SER A O 1
ATOM 2261 N N . GLU A 1 272 ? -14.784 -0.304 0.169 1.00 83.50 272 GLU A N 1
ATOM 2262 C CA . GLU A 1 272 ? -15.907 0.448 -0.384 1.00 83.50 272 GLU A CA 1
ATOM 2263 C C . GLU A 1 272 ? -17.059 0.589 0.624 1.00 83.50 272 GLU A C 1
ATOM 2265 O O . GLU A 1 272 ? -17.561 1.707 0.813 1.00 83.50 272 GLU A O 1
ATOM 2270 N N . LEU A 1 273 ? -17.396 -0.502 1.330 1.00 80.88 273 LEU A N 1
ATOM 2271 C CA . LEU A 1 273 ? -18.418 -0.541 2.389 1.00 80.88 273 LEU A CA 1
ATOM 2272 C C . LEU A 1 273 ? -18.083 0.384 3.569 1.00 80.88 273 LEU A C 1
ATOM 2274 O O . LEU A 1 273 ? -18.972 0.967 4.186 1.00 80.88 273 LEU A O 1
ATOM 2278 N N . SER A 1 274 ? -16.795 0.539 3.877 1.00 78.50 274 SER A N 1
ATOM 2279 C CA . SER A 1 274 ? -16.297 1.308 5.025 1.00 78.50 274 SER A CA 1
ATOM 2280 C C . SER A 1 274 ? -15.821 2.723 4.668 1.00 78.50 274 SER A C 1
ATOM 2282 O O . SER A 1 274 ? -15.272 3.425 5.520 1.00 78.50 274 SER A O 1
ATOM 2284 N N . CYS A 1 275 ? -16.058 3.175 3.429 1.00 82.88 275 CYS A N 1
ATOM 2285 C CA . CYS A 1 275 ? -15.599 4.470 2.904 1.00 82.88 275 CYS A CA 1
ATOM 2286 C C . CYS A 1 275 ? -14.071 4.670 2.979 1.00 82.88 275 CYS A C 1
ATOM 2288 O O . CYS A 1 275 ? -13.599 5.806 3.080 1.00 82.88 275 CYS A O 1
ATOM 2290 N N . LYS A 1 276 ? -13.308 3.576 2.930 1.00 87.75 276 LYS A N 1
ATOM 2291 C CA . LYS A 1 276 ? -11.842 3.562 2.933 1.00 87.75 276 LYS A CA 1
ATOM 2292 C C . LYS A 1 276 ? -11.301 3.496 1.502 1.00 87.75 276 LYS A C 1
ATOM 2294 O O . LYS A 1 276 ? -11.979 3.043 0.585 1.00 87.75 276 LYS A O 1
ATOM 2299 N N . HIS A 1 277 ? -10.070 3.958 1.337 1.00 89.50 277 HIS A N 1
ATOM 2300 C CA . HIS A 1 277 ? -9.361 4.118 0.070 1.00 89.50 277 HIS A CA 1
ATOM 2301 C C . HIS A 1 277 ? -7.975 3.466 0.194 1.00 89.50 277 HIS A C 1
ATOM 2303 O O . HIS A 1 277 ? -6.987 4.157 0.456 1.00 89.50 277 HIS A O 1
ATOM 2309 N N . PRO A 1 278 ? -7.899 2.128 0.110 1.00 91.69 278 PRO A N 1
ATOM 2310 C CA . PRO A 1 278 ? -6.698 1.378 0.429 1.00 91.69 278 PRO A CA 1
ATOM 2311 C C . PRO A 1 278 ? -5.601 1.574 -0.618 1.00 91.69 278 PRO A C 1
ATOM 2313 O O . PRO A 1 278 ? -5.855 1.598 -1.826 1.00 91.69 278 PRO A O 1
ATOM 2316 N N . LEU A 1 279 ? -4.364 1.639 -0.130 1.00 93.75 279 LEU A N 1
ATOM 2317 C CA . LEU A 1 279 ? -3.157 1.519 -0.933 1.00 93.75 279 LEU A CA 1
ATOM 2318 C C . LEU A 1 279 ? -2.618 0.094 -0.817 1.00 93.75 279 LEU A C 1
ATOM 2320 O O . LEU A 1 279 ? -2.139 -0.306 0.244 1.00 93.75 279 LEU A O 1
ATOM 2324 N N . ILE A 1 280 ? -2.680 -0.666 -1.902 1.00 94.56 280 ILE A N 1
ATOM 2325 C CA . ILE A 1 280 ? -2.175 -2.035 -1.964 1.00 94.56 280 ILE A CA 1
ATOM 2326 C C . ILE A 1 280 ? -0.815 -1.993 -2.657 1.00 94.56 280 ILE A C 1
ATOM 2328 O O . ILE A 1 280 ? -0.697 -1.477 -3.763 1.00 94.56 280 ILE A O 1
ATOM 2332 N N . MET A 1 281 ? 0.221 -2.509 -2.002 1.00 95.25 281 MET A N 1
ATOM 2333 C CA . MET A 1 281 ? 1.566 -2.626 -2.560 1.00 95.25 281 MET A CA 1
ATOM 2334 C C . MET A 1 281 ? 1.960 -4.099 -2.618 1.00 95.25 281 MET A C 1
ATOM 2336 O O . MET A 1 281 ? 2.033 -4.736 -1.567 1.00 95.25 281 MET A O 1
ATOM 2340 N N . ILE A 1 282 ? 2.218 -4.633 -3.812 1.00 94.69 282 ILE A N 1
ATOM 2341 C CA . ILE A 1 282 ? 2.579 -6.046 -4.008 1.00 94.69 282 ILE A CA 1
ATOM 2342 C C . ILE A 1 282 ? 3.964 -6.141 -4.642 1.00 94.69 282 ILE A C 1
ATOM 2344 O O . ILE A 1 282 ? 4.184 -5.624 -5.734 1.00 94.69 282 ILE A O 1
ATOM 2348 N N . ASP A 1 283 ? 4.906 -6.776 -3.949 1.00 93.00 283 ASP A N 1
ATOM 2349 C CA . ASP A 1 283 ? 6.252 -7.001 -4.484 1.00 93.00 283 ASP A CA 1
ATOM 2350 C C . ASP A 1 283 ? 6.256 -8.292 -5.313 1.00 93.00 283 ASP A C 1
ATOM 2352 O O . ASP A 1 283 ? 6.066 -9.369 -4.745 1.00 93.00 283 ASP A O 1
ATOM 2356 N N . GLU A 1 284 ? 6.430 -8.158 -6.632 1.00 92.19 284 GLU A N 1
ATOM 2357 C CA . GLU A 1 284 ? 6.497 -9.241 -7.624 1.00 92.19 284 GLU A CA 1
ATOM 2358 C C . GLU A 1 284 ? 5.325 -10.255 -7.504 1.00 92.19 284 GLU A C 1
ATOM 2360 O O . GLU A 1 284 ? 5.522 -11.407 -7.103 1.00 92.19 284 GLU A O 1
ATOM 2365 N N . PRO A 1 285 ? 4.078 -9.844 -7.835 1.00 93.69 285 PRO A N 1
ATOM 2366 C CA . PRO A 1 285 ? 2.875 -10.683 -7.745 1.00 93.69 285 PRO A CA 1
ATOM 2367 C C . PRO A 1 285 ? 2.960 -11.996 -8.537 1.00 93.69 285 PRO A C 1
ATOM 2369 O O . PRO A 1 285 ? 2.236 -12.940 -8.237 1.00 93.69 285 PRO A O 1
ATOM 2372 N N . GLU A 1 286 ? 3.815 -12.055 -9.556 1.00 92.94 286 GLU A N 1
ATOM 2373 C CA . GLU A 1 286 ? 3.957 -13.190 -10.461 1.00 92.94 286 GLU A CA 1
ATOM 2374 C C . GLU A 1 286 ? 4.936 -14.281 -9.997 1.00 92.94 286 GLU A C 1
ATOM 2376 O O . GLU A 1 286 ? 5.023 -15.320 -10.658 1.00 92.94 286 GLU A O 1
ATOM 2381 N N . ILE A 1 287 ? 5.711 -14.068 -8.920 1.00 90.69 287 ILE A N 1
ATOM 2382 C CA . ILE A 1 287 ? 6.736 -15.044 -8.505 1.00 90.69 287 ILE A CA 1
ATOM 2383 C C . ILE A 1 287 ? 6.091 -16.406 -8.262 1.00 90.69 287 ILE A C 1
ATOM 2385 O O . ILE A 1 287 ? 5.153 -16.541 -7.480 1.00 90.69 287 ILE A O 1
ATOM 2389 N N . GLY A 1 288 ? 6.657 -17.439 -8.889 1.00 86.62 288 GLY A N 1
ATOM 2390 C CA . GLY A 1 288 ? 6.224 -18.821 -8.688 1.00 86.62 288 GLY A CA 1
ATOM 2391 C C . GLY A 1 288 ? 4.866 -19.147 -9.314 1.00 86.62 288 GLY A C 1
ATOM 2392 O O . GLY A 1 288 ? 4.376 -20.261 -9.130 1.00 86.62 288 GLY A O 1
ATOM 2393 N N . LEU A 1 289 ? 4.261 -18.215 -10.061 1.00 91.50 289 LEU A N 1
ATOM 2394 C CA . LEU A 1 289 ? 3.000 -18.438 -10.758 1.00 91.50 289 LEU A CA 1
ATOM 2395 C C . LEU A 1 289 ? 3.232 -18.976 -12.172 1.00 91.50 289 LEU A C 1
ATOM 2397 O O . LEU A 1 289 ? 4.076 -18.492 -12.924 1.00 91.50 289 LEU A O 1
ATOM 2401 N N . HIS A 1 290 ? 2.428 -19.967 -12.554 1.00 90.56 290 HIS A N 1
ATOM 2402 C CA . HIS A 1 290 ? 2.334 -20.415 -13.941 1.00 90.56 290 HIS A CA 1
ATOM 2403 C C . HIS A 1 290 ? 1.629 -19.351 -14.801 1.00 90.56 290 HIS A C 1
ATOM 2405 O O . HIS A 1 290 ? 0.776 -18.620 -14.299 1.00 90.56 290 HIS A O 1
ATOM 2411 N N . SER A 1 291 ? 1.918 -19.294 -16.106 1.00 89.94 291 SER A N 1
ATOM 2412 C CA . SER A 1 291 ? 1.393 -18.258 -17.011 1.00 89.94 291 SER A CA 1
ATOM 2413 C C . SER A 1 291 ? -0.132 -18.116 -16.973 1.00 89.94 291 SER A C 1
ATOM 2415 O O . SER A 1 291 ? -0.626 -16.997 -16.945 1.00 89.94 291 SER A O 1
ATOM 2417 N N . ALA A 1 292 ? -0.870 -19.228 -16.887 1.00 93.38 292 ALA A N 1
ATOM 2418 C CA . ALA A 1 292 ? -2.331 -19.202 -16.758 1.00 93.38 292 ALA A CA 1
ATOM 2419 C C . ALA A 1 292 ? -2.809 -18.459 -15.491 1.00 93.38 292 ALA A C 1
ATOM 2421 O O . ALA A 1 292 ? -3.748 -17.672 -15.552 1.00 93.38 292 ALA A O 1
ATOM 2422 N N . PHE A 1 293 ? -2.121 -18.633 -14.357 1.00 94.81 293 PHE A N 1
ATOM 2423 C CA . PHE A 1 293 ? -2.449 -17.914 -13.122 1.00 94.81 293 PHE A CA 1
ATOM 2424 C C . PHE A 1 293 ? -2.079 -16.434 -13.189 1.00 94.81 293 PHE A C 1
ATOM 2426 O O . PHE A 1 293 ? -2.743 -15.630 -12.546 1.00 94.81 293 PHE A O 1
ATOM 2433 N N . ILE A 1 294 ? -1.064 -16.052 -13.972 1.00 95.50 294 ILE A N 1
ATOM 2434 C CA . ILE A 1 294 ? -0.759 -14.636 -14.226 1.00 95.50 294 ILE A CA 1
ATOM 2435 C C . ILE A 1 294 ? -1.920 -13.988 -14.989 1.00 95.50 294 ILE A C 1
ATOM 2437 O O . ILE A 1 294 ? -2.377 -12.919 -14.591 1.00 95.50 294 ILE A O 1
ATOM 2441 N N . THR A 1 295 ? -2.432 -14.652 -16.030 1.00 95.19 295 THR A N 1
ATOM 2442 C CA . THR A 1 295 ? -3.598 -14.186 -16.798 1.00 95.19 295 THR A CA 1
ATOM 2443 C C . THR A 1 295 ? -4.817 -13.985 -15.891 1.00 95.19 295 THR A C 1
ATOM 2445 O O . THR A 1 295 ? -5.385 -12.893 -15.873 1.00 95.19 295 THR A O 1
ATOM 2448 N N . GLU A 1 296 ? -5.167 -14.986 -15.072 1.00 96.06 296 GLU A N 1
ATOM 2449 C CA . GLU A 1 296 ? -6.297 -14.893 -14.131 1.00 96.06 296 GLU A CA 1
ATOM 2450 C C . GLU A 1 296 ? -6.071 -13.847 -13.021 1.00 96.06 296 GLU A C 1
ATOM 2452 O O . GLU A 1 296 ? -7.015 -13.217 -12.537 1.00 96.06 296 GLU A O 1
ATOM 2457 N N . LEU A 1 297 ? -4.823 -13.650 -12.584 1.00 95.81 297 LEU A N 1
ATOM 2458 C CA . LEU A 1 297 ? -4.483 -12.643 -11.581 1.00 95.81 297 LEU A CA 1
ATOM 2459 C C . LEU A 1 297 ? -4.666 -11.227 -12.133 1.00 95.81 297 LEU A C 1
ATOM 2461 O O . LEU A 1 297 ? -5.218 -10.375 -11.439 1.00 95.81 297 LEU A O 1
ATOM 2465 N N . VAL A 1 298 ? -4.229 -10.977 -13.370 1.00 96.06 298 VAL A N 1
ATOM 2466 C CA . VAL A 1 298 ? -4.427 -9.686 -14.043 1.00 96.06 298 VAL A CA 1
ATOM 2467 C C . VAL A 1 298 ? -5.912 -9.407 -14.256 1.00 96.06 298 VAL A C 1
ATOM 2469 O O . VAL A 1 298 ? -6.360 -8.294 -13.980 1.00 96.06 298 VAL A O 1
ATOM 2472 N N . GLU A 1 299 ? -6.688 -10.425 -14.623 1.00 95.31 299 GLU A N 1
ATOM 2473 C CA . GLU A 1 299 ? -8.141 -10.309 -14.736 1.00 95.31 299 GLU A CA 1
ATOM 2474 C C . GLU A 1 299 ? -8.768 -9.934 -13.383 1.00 95.31 299 GLU A C 1
ATOM 2476 O O . GLU A 1 299 ? -9.589 -9.019 -13.292 1.00 95.31 299 GLU A O 1
ATOM 2481 N N . CYS A 1 300 ? -8.338 -10.575 -12.292 1.00 95.25 300 CYS A N 1
ATOM 2482 C CA . CYS A 1 300 ? -8.784 -10.229 -10.943 1.00 95.25 300 CYS A CA 1
ATOM 2483 C C . CYS A 1 300 ? -8.415 -8.786 -10.560 1.00 95.25 300 CYS A C 1
ATOM 2485 O O . CYS A 1 300 ? -9.244 -8.075 -9.984 1.00 95.25 300 CYS A O 1
ATOM 2487 N N . ILE A 1 301 ? -7.202 -8.337 -10.899 1.00 95.12 301 ILE A N 1
ATOM 2488 C CA . ILE A 1 301 ? -6.741 -6.962 -10.672 1.00 95.12 301 ILE A CA 1
ATOM 2489 C C . ILE A 1 301 ? -7.625 -5.961 -11.422 1.00 95.12 301 ILE A C 1
ATOM 2491 O O . ILE A 1 301 ? -8.043 -4.975 -10.811 1.00 95.12 301 ILE A O 1
ATOM 2495 N N . HIS A 1 302 ? -7.929 -6.225 -12.699 1.00 93.19 302 HIS A N 1
ATOM 2496 C CA . HIS A 1 302 ? -8.765 -5.360 -13.534 1.00 93.19 302 HIS A CA 1
ATOM 2497 C C . HIS A 1 302 ? -10.109 -5.086 -12.854 1.00 93.19 302 HIS A C 1
ATOM 2499 O O . HIS A 1 302 ? -10.447 -3.934 -12.605 1.00 93.19 302 HIS A O 1
ATOM 2505 N N . HIS A 1 303 ? -10.828 -6.150 -12.486 1.00 91.81 303 HIS A N 1
ATOM 2506 C CA . HIS A 1 303 ? -12.185 -6.054 -11.944 1.00 91.81 303 HIS A CA 1
ATOM 2507 C C . HIS A 1 303 ? -12.244 -5.562 -10.491 1.00 91.81 303 HIS A C 1
ATOM 2509 O O . HIS A 1 303 ? -13.262 -5.022 -10.059 1.00 91.81 303 HIS A O 1
ATOM 2515 N N . SER A 1 304 ? -11.193 -5.795 -9.698 1.00 92.38 304 SER A N 1
ATOM 2516 C CA . SER A 1 304 ? -11.253 -5.538 -8.252 1.00 92.38 304 SER A CA 1
ATOM 2517 C C . SER A 1 304 ? -10.731 -4.160 -7.859 1.00 92.38 304 SER A C 1
ATOM 2519 O O . SER A 1 304 ? -11.279 -3.545 -6.944 1.00 92.38 304 SER A O 1
ATOM 2521 N N . ILE A 1 305 ? -9.654 -3.682 -8.496 1.00 90.50 305 ILE A N 1
ATOM 2522 C CA . ILE A 1 305 ? -8.976 -2.452 -8.064 1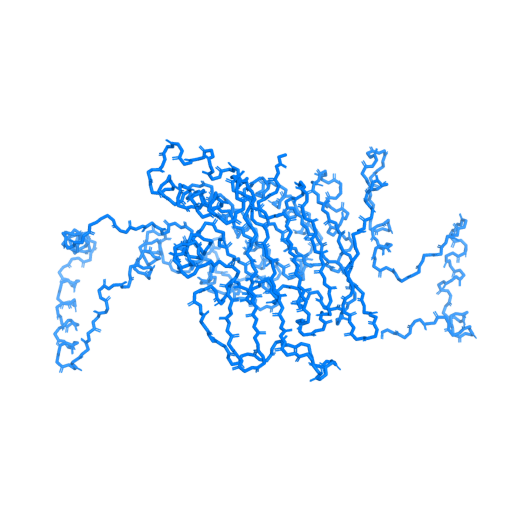.00 90.50 305 ILE A CA 1
ATOM 2523 C C . ILE A 1 305 ? -9.787 -1.219 -8.452 1.00 90.50 305 ILE A C 1
ATOM 2525 O O . ILE A 1 305 ? -10.114 -0.435 -7.559 1.00 90.50 305 ILE A O 1
ATOM 2529 N N . GLU A 1 306 ? -10.095 -1.077 -9.748 1.00 78.88 306 GLU A N 1
ATOM 2530 C CA . GLU A 1 306 ? -10.788 0.064 -10.370 1.00 78.88 306 GLU A CA 1
ATOM 2531 C C . GLU A 1 306 ? -10.666 1.381 -9.569 1.00 78.88 306 GLU A C 1
ATOM 2533 O O . GLU A 1 306 ? -9.576 1.768 -9.159 1.00 78.88 306 GLU A O 1
ATOM 2538 N N . ASP A 1 307 ? -11.775 2.081 -9.310 1.00 77.50 307 ASP A N 1
ATOM 2539 C CA . ASP A 1 307 ? -11.810 3.338 -8.559 1.00 77.50 307 ASP A CA 1
ATOM 2540 C C . ASP A 1 307 ? -11.760 3.154 -7.027 1.00 77.50 307 ASP A C 1
ATOM 2542 O O . ASP A 1 307 ? -11.821 4.137 -6.273 1.00 77.50 307 ASP A O 1
ATOM 2546 N N . LYS A 1 308 ? -11.688 1.899 -6.566 1.00 86.19 308 LYS A N 1
ATOM 2547 C CA . LYS A 1 308 ? -11.888 1.475 -5.174 1.00 86.19 308 LYS A CA 1
ATOM 2548 C C . LYS A 1 308 ? -10.585 1.445 -4.391 1.00 86.19 308 LYS A C 1
ATOM 2550 O O . LYS A 1 308 ? -10.594 1.708 -3.190 1.00 86.19 308 LYS A O 1
ATOM 2555 N N . ALA A 1 309 ? -9.476 1.157 -5.062 1.00 90.88 309 ALA A N 1
ATOM 2556 C CA . ALA A 1 309 ? -8.149 1.067 -4.471 1.00 90.88 309 ALA A CA 1
ATOM 2557 C C . ALA A 1 309 ? -7.089 1.709 -5.378 1.00 90.88 309 ALA A C 1
ATOM 2559 O O . ALA A 1 309 ? -7.353 2.108 -6.511 1.00 90.88 309 ALA A O 1
ATOM 2560 N N . VAL A 1 310 ? -5.869 1.825 -4.860 1.00 93.31 310 VAL A N 1
ATOM 2561 C CA . VAL A 1 310 ? -4.678 2.066 -5.680 1.00 93.31 310 VAL A CA 1
ATOM 2562 C C . VAL A 1 310 ? -3.742 0.883 -5.482 1.00 93.31 310 VAL A C 1
ATOM 2564 O O . VAL A 1 310 ? -3.382 0.571 -4.347 1.00 93.31 310 VAL A O 1
ATOM 2567 N N . LEU A 1 311 ? -3.356 0.233 -6.575 1.00 95.62 311 LEU A N 1
ATOM 2568 C CA . LEU A 1 311 ? -2.403 -0.869 -6.598 1.00 95.62 311 LEU A CA 1
ATOM 2569 C C . LEU A 1 311 ? -1.058 -0.368 -7.121 1.00 95.62 311 LEU A C 1
ATOM 2571 O O . LEU A 1 311 ? -0.953 0.051 -8.271 1.00 95.62 311 LEU A O 1
ATOM 2575 N N . LEU A 1 312 ? -0.018 -0.459 -6.298 1.00 95.88 312 LEU A N 1
ATOM 2576 C CA . LEU A 1 312 ? 1.361 -0.396 -6.760 1.00 95.88 312 LEU A CA 1
ATOM 2577 C C . LEU A 1 312 ? 1.919 -1.810 -6.759 1.00 95.88 312 LEU A C 1
ATOM 2579 O O . LEU A 1 312 ? 1.818 -2.520 -5.761 1.00 95.88 312 LEU A O 1
ATOM 2583 N N . PHE A 1 313 ? 2.557 -2.213 -7.843 1.00 95.88 313 PHE A N 1
ATOM 2584 C CA . PHE A 1 313 ? 3.250 -3.491 -7.883 1.00 95.88 313 PHE A CA 1
ATOM 2585 C C . PHE A 1 313 ? 4.617 -3.338 -8.531 1.00 95.88 313 PHE A C 1
ATOM 2587 O O . PHE A 1 313 ? 4.827 -2.470 -9.378 1.00 95.88 313 PHE A O 1
ATOM 2594 N N . THR A 1 314 ? 5.567 -4.155 -8.107 1.00 94.88 314 THR A N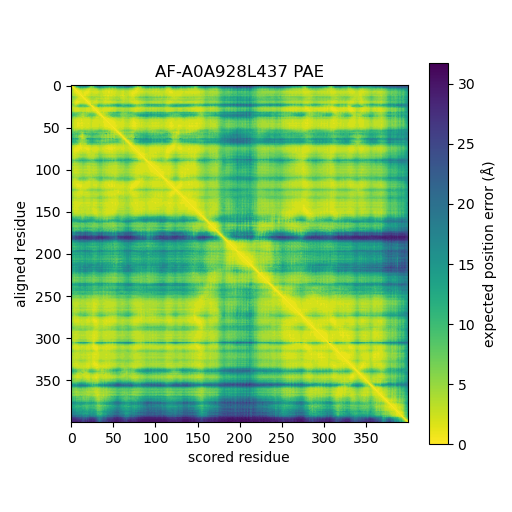 1
ATOM 2595 C CA . THR A 1 314 ? 6.830 -4.334 -8.827 1.00 94.88 314 THR A CA 1
ATOM 2596 C C . THR A 1 314 ? 6.702 -5.567 -9.705 1.00 94.88 314 THR A C 1
ATOM 2598 O O . THR A 1 314 ? 5.995 -6.501 -9.349 1.00 94.88 314 THR A O 1
ATOM 2601 N N . THR A 1 315 ? 7.354 -5.583 -10.861 1.00 92.12 315 THR A N 1
ATOM 2602 C CA . THR A 1 315 ? 7.383 -6.786 -11.699 1.00 92.12 315 THR A CA 1
ATOM 2603 C C . THR A 1 315 ? 8.670 -6.843 -12.506 1.00 92.12 315 THR A C 1
ATOM 2605 O O . THR A 1 315 ? 9.238 -5.813 -12.890 1.00 92.12 315 THR A O 1
ATOM 2608 N N . HIS A 1 316 ? 9.119 -8.067 -12.756 1.00 88.19 316 HIS A N 1
ATOM 2609 C CA . HIS A 1 316 ? 10.186 -8.394 -13.699 1.00 88.19 316 HIS A CA 1
ATOM 2610 C C . HIS A 1 316 ? 9.664 -9.151 -14.922 1.00 88.19 316 HIS A C 1
ATOM 2612 O O . HIS A 1 316 ? 10.452 -9.574 -15.763 1.00 88.19 316 HIS A O 1
ATOM 2618 N N . SER A 1 317 ? 8.348 -9.338 -15.010 1.00 91.81 317 SER A N 1
ATOM 2619 C CA . SER A 1 317 ? 7.715 -10.206 -15.985 1.00 91.81 317 SER A CA 1
ATOM 2620 C C . SER A 1 317 ? 7.102 -9.404 -17.129 1.00 91.81 317 SER A C 1
ATOM 2622 O O . SER A 1 317 ? 6.119 -8.682 -16.925 1.00 91.81 317 SER A O 1
ATOM 2624 N N . PRO A 1 318 ? 7.615 -9.567 -18.362 1.00 93.25 318 PRO A N 1
ATOM 2625 C CA . PRO A 1 318 ? 6.967 -9.021 -19.549 1.00 93.25 318 PRO A CA 1
ATOM 2626 C C . PRO A 1 318 ? 5.532 -9.532 -19.708 1.00 93.25 318 PRO A C 1
ATOM 2628 O O . PRO A 1 318 ? 4.655 -8.769 -20.102 1.00 93.25 318 PRO A O 1
ATOM 2631 N N . LYS A 1 319 ? 5.260 -10.777 -19.287 1.00 94.44 319 LYS A N 1
ATOM 2632 C CA . LYS A 1 319 ? 3.925 -11.385 -19.347 1.00 94.44 319 LYS A CA 1
ATOM 2633 C C . LYS A 1 319 ? 2.880 -10.592 -18.559 1.00 94.44 319 LYS A C 1
ATOM 2635 O O . LYS A 1 319 ? 1.750 -10.470 -19.011 1.00 94.44 319 LYS A O 1
ATOM 2640 N N . VAL A 1 320 ? 3.241 -10.008 -17.414 1.00 95.38 320 VAL A N 1
ATOM 2641 C CA . VAL A 1 320 ? 2.310 -9.160 -16.645 1.00 95.38 320 VAL A CA 1
ATOM 2642 C C . VAL A 1 320 ? 1.923 -7.918 -17.450 1.00 95.38 320 VAL A C 1
ATOM 2644 O O . VAL A 1 320 ? 0.753 -7.553 -17.495 1.00 95.38 320 VAL A O 1
ATOM 2647 N N . ILE A 1 321 ? 2.889 -7.281 -18.119 1.00 94.88 321 ILE A N 1
ATOM 2648 C CA . ILE A 1 321 ? 2.637 -6.095 -18.951 1.00 94.88 321 ILE A CA 1
ATOM 2649 C C . ILE A 1 321 ? 1.804 -6.465 -20.180 1.00 94.88 321 ILE A C 1
ATOM 2651 O O . ILE A 1 321 ? 0.881 -5.733 -20.535 1.00 94.88 321 ILE A O 1
ATOM 2655 N N . GLU A 1 322 ? 2.120 -7.593 -20.812 1.00 94.69 322 GLU A N 1
ATOM 2656 C CA . GLU A 1 322 ? 1.381 -8.136 -21.952 1.00 94.69 322 GLU A CA 1
ATOM 2657 C C . GLU A 1 322 ? -0.095 -8.336 -21.590 1.00 94.69 322 GLU A C 1
ATOM 2659 O O . GLU A 1 322 ? -0.971 -7.789 -22.256 1.00 94.69 322 GLU A O 1
ATOM 2664 N N . GLU A 1 323 ? -0.370 -9.045 -20.492 1.00 95.44 323 GLU A N 1
ATOM 2665 C CA . GLU A 1 323 ? -1.730 -9.311 -20.016 1.00 95.44 323 GLU A CA 1
ATOM 2666 C C . GLU A 1 323 ? -2.466 -8.026 -19.624 1.00 95.44 323 GLU A C 1
ATOM 2668 O O . GLU A 1 323 ? -3.608 -7.828 -20.032 1.00 95.44 323 GLU A O 1
ATOM 2673 N N . LEU A 1 324 ? -1.813 -7.101 -18.905 1.00 94.25 324 LEU A N 1
ATOM 2674 C CA . LEU A 1 324 ? -2.414 -5.804 -18.564 1.00 94.25 324 LEU A CA 1
ATOM 2675 C C . LEU A 1 324 ? -2.823 -5.025 -19.823 1.00 94.25 324 LEU A C 1
ATOM 2677 O O . LEU A 1 324 ? -3.869 -4.376 -19.843 1.00 94.25 324 LEU A O 1
ATOM 2681 N N . THR A 1 325 ? -2.002 -5.087 -20.872 1.00 93.56 325 THR A N 1
ATOM 2682 C CA . THR A 1 325 ? -2.272 -4.400 -22.139 1.00 93.56 325 THR A CA 1
ATOM 2683 C C . THR A 1 325 ? -3.421 -5.058 -22.893 1.00 93.56 325 THR A C 1
ATOM 2685 O O . THR A 1 325 ? -4.385 -4.385 -23.252 1.00 93.56 325 THR A O 1
ATOM 2688 N N . ASN A 1 326 ? -3.333 -6.372 -23.110 1.00 92.62 326 ASN A N 1
ATOM 2689 C CA . ASN A 1 326 ? -4.293 -7.126 -23.914 1.00 92.62 326 ASN A CA 1
ATOM 2690 C C . ASN A 1 326 ? -5.681 -7.185 -23.266 1.00 92.62 326 ASN A C 1
ATOM 2692 O O . ASN A 1 326 ? -6.682 -7.201 -23.976 1.00 92.62 326 ASN A O 1
ATOM 2696 N N . GLN A 1 327 ? -5.754 -7.155 -21.933 1.00 91.94 327 GLN A N 1
ATOM 2697 C CA . GLN A 1 327 ? -7.013 -7.083 -21.186 1.00 91.94 327 GLN A CA 1
ATOM 2698 C C . GLN A 1 327 ? -7.542 -5.642 -21.026 1.00 91.94 327 GLN A C 1
ATOM 2700 O O . GLN A 1 327 ? -8.480 -5.404 -20.268 1.00 91.94 327 GLN A O 1
ATOM 2705 N N . GLY A 1 328 ? -6.946 -4.654 -21.706 1.00 90.31 328 GLY A N 1
ATOM 2706 C CA . GLY A 1 328 ? -7.439 -3.273 -21.726 1.00 90.31 328 GLY A CA 1
ATOM 2707 C C . GLY A 1 328 ? -7.378 -2.559 -20.373 1.00 90.31 328 GLY A C 1
ATOM 2708 O O . GLY A 1 328 ? -8.156 -1.639 -20.124 1.00 90.31 328 GLY A O 1
ATOM 2709 N N . VAL A 1 329 ? -6.478 -2.973 -19.479 1.00 91.38 329 VAL A N 1
ATOM 2710 C CA . VAL A 1 329 ? -6.351 -2.394 -18.138 1.00 91.38 329 VAL A CA 1
ATOM 2711 C C . VAL A 1 329 ? -5.801 -0.964 -18.238 1.00 91.38 329 VAL A C 1
ATOM 2713 O O . VAL A 1 329 ? -4.838 -0.683 -18.960 1.00 91.38 329 VAL A O 1
ATOM 2716 N N . GLU A 1 330 ? -6.361 -0.025 -17.472 1.00 91.12 330 GLU A N 1
ATOM 2717 C CA . GLU A 1 330 ? -5.776 1.312 -17.331 1.00 91.12 330 GLU A CA 1
ATOM 2718 C C . GLU A 1 330 ? -4.651 1.299 -16.282 1.00 91.12 330 GLU A C 1
ATOM 2720 O O . GLU A 1 330 ? -4.881 1.416 -15.078 1.00 91.12 330 GLU A O 1
ATOM 2725 N N . TYR A 1 331 ? -3.407 1.162 -16.748 1.00 93.06 331 TYR A N 1
ATOM 2726 C CA . TYR A 1 331 ? -2.213 1.185 -15.899 1.00 93.06 331 TYR A CA 1
ATOM 2727 C C . TYR A 1 331 ? -1.153 2.188 -16.377 1.00 93.06 331 TYR A C 1
ATOM 2729 O O . TYR A 1 331 ? -1.095 2.552 -17.561 1.00 93.06 331 TYR A O 1
ATOM 2737 N N . ALA A 1 332 ? -0.286 2.584 -15.441 1.00 93.69 332 ALA A N 1
ATOM 2738 C CA . ALA A 1 332 ? 0.950 3.323 -15.685 1.00 93.69 332 ALA A CA 1
ATOM 2739 C C . ALA A 1 332 ? 2.174 2.458 -15.365 1.00 93.69 332 ALA A C 1
ATOM 2741 O O . ALA A 1 332 ? 2.154 1.685 -14.408 1.00 93.69 332 ALA A O 1
ATOM 2742 N N . LEU A 1 333 ? 3.263 2.636 -16.119 1.00 94.44 333 LEU A N 1
ATOM 2743 C CA . LEU A 1 333 ? 4.547 1.996 -15.834 1.00 94.44 333 LEU A CA 1
ATOM 2744 C C . LEU A 1 333 ? 5.628 3.023 -15.546 1.00 94.44 333 LEU A C 1
ATOM 2746 O O . LEU A 1 333 ? 5.767 4.031 -16.245 1.00 94.44 333 LEU A O 1
ATOM 2750 N N . TYR A 1 334 ? 6.429 2.715 -14.537 1.00 94.06 334 TYR A N 1
ATOM 2751 C CA . TYR A 1 334 ? 7.630 3.451 -14.195 1.00 94.06 334 TYR A CA 1
ATOM 2752 C C . TYR A 1 334 ? 8.818 2.509 -14.200 1.00 94.06 334 TYR A C 1
ATOM 2754 O O . TYR A 1 334 ? 8.728 1.395 -13.698 1.00 94.06 334 TYR A O 1
ATOM 2762 N N . ARG A 1 335 ? 9.950 2.963 -14.726 1.00 92.12 335 ARG A N 1
ATOM 2763 C CA . ARG A 1 335 ? 11.215 2.237 -14.651 1.00 92.12 335 ARG A CA 1
ATOM 2764 C C . ARG A 1 335 ? 12.112 2.884 -13.611 1.00 92.12 335 ARG A C 1
ATOM 2766 O O . ARG A 1 335 ? 12.286 4.101 -13.613 1.00 92.12 335 ARG A O 1
ATOM 2773 N N . THR A 1 336 ? 12.679 2.051 -12.752 1.00 90.56 336 THR A N 1
ATOM 2774 C CA . THR A 1 336 ? 13.769 2.412 -11.851 1.00 90.56 336 THR A CA 1
ATOM 2775 C C . THR A 1 336 ? 15.107 2.097 -12.505 1.00 90.56 336 THR A C 1
ATOM 2777 O O . THR A 1 336 ? 15.287 1.030 -13.097 1.00 90.56 336 THR A O 1
ATOM 2780 N N . SER A 1 337 ? 16.052 3.017 -12.379 1.00 87.12 337 SER A N 1
ATOM 2781 C CA . SER A 1 337 ? 17.447 2.835 -12.776 1.00 87.12 337 SER A CA 1
ATOM 2782 C C . SER A 1 337 ? 18.361 3.365 -11.682 1.00 87.12 337 SER A C 1
ATOM 2784 O O . SER A 1 337 ? 17.980 4.276 -10.950 1.00 87.12 337 SER A O 1
ATOM 2786 N N . ASP A 1 338 ? 19.560 2.806 -11.586 1.00 84.38 338 ASP A N 1
ATOM 2787 C CA . ASP A 1 338 ? 20.611 3.331 -10.719 1.00 84.38 338 ASP A CA 1
ATOM 2788 C C . ASP A 1 338 ? 21.504 4.289 -11.514 1.00 84.38 338 ASP A C 1
ATOM 2790 O O . ASP A 1 338 ? 21.918 3.988 -12.637 1.00 84.38 338 ASP A O 1
ATOM 2794 N N . TYR A 1 339 ? 21.785 5.452 -10.939 1.00 81.44 339 TYR A N 1
ATOM 2795 C CA . TYR A 1 339 ? 22.790 6.379 -11.430 1.00 81.44 339 TYR A CA 1
ATOM 2796 C C . TYR A 1 339 ? 23.545 6.972 -10.245 1.00 81.44 339 TYR A C 1
ATOM 2798 O O . TYR A 1 339 ? 22.961 7.659 -9.411 1.00 81.44 339 TYR A O 1
ATOM 2806 N N . ARG A 1 340 ? 24.861 6.732 -10.187 1.00 80.06 340 ARG A N 1
ATOM 2807 C CA . ARG A 1 340 ? 25.738 7.196 -9.096 1.00 80.06 340 ARG A CA 1
ATOM 2808 C C . ARG A 1 340 ? 25.226 6.810 -7.695 1.00 80.06 340 ARG A C 1
ATOM 2810 O O . ARG A 1 340 ? 25.309 7.626 -6.787 1.00 80.06 340 ARG A O 1
ATOM 2817 N N . LEU A 1 341 ? 24.745 5.572 -7.525 1.00 77.94 341 LEU A N 1
ATOM 2818 C CA . LEU A 1 341 ? 24.167 5.039 -6.277 1.00 77.94 341 LEU A CA 1
ATOM 2819 C C . LEU A 1 341 ? 22.802 5.639 -5.901 1.00 77.94 341 LEU A C 1
ATOM 2821 O O . LEU A 1 341 ? 22.299 5.379 -4.804 1.00 77.94 341 LEU A O 1
ATOM 2825 N N . HIS A 1 342 ? 22.194 6.416 -6.800 1.00 82.50 342 HIS A N 1
ATOM 2826 C CA . HIS A 1 342 ? 20.887 7.019 -6.598 1.00 82.50 342 HIS A CA 1
ATOM 2827 C C . HIS A 1 342 ? 19.827 6.404 -7.511 1.00 82.50 342 HIS A C 1
ATOM 2829 O O . HIS A 1 342 ? 20.012 6.222 -8.717 1.00 82.50 342 HIS A O 1
ATOM 2835 N N . THR A 1 343 ? 18.663 6.126 -6.926 1.00 86.25 343 THR A N 1
ATOM 2836 C CA . THR A 1 343 ? 17.492 5.622 -7.644 1.00 86.25 343 THR A CA 1
ATOM 2837 C C . THR A 1 343 ? 16.829 6.738 -8.451 1.00 86.25 343 THR A C 1
ATOM 2839 O O . THR A 1 343 ? 16.290 7.689 -7.887 1.00 86.25 343 THR A O 1
ATOM 2842 N N . ILE A 1 344 ? 16.781 6.570 -9.771 1.00 87.44 344 ILE A N 1
ATOM 2843 C CA . ILE A 1 344 ? 16.015 7.411 -10.697 1.00 87.44 344 ILE A CA 1
ATOM 2844 C C . ILE A 1 344 ? 14.729 6.683 -11.084 1.00 87.44 344 ILE A C 1
ATOM 2846 O O . ILE A 1 344 ? 14.751 5.489 -11.376 1.00 87.44 344 ILE A O 1
ATOM 2850 N N . LEU A 1 345 ? 13.610 7.412 -11.124 1.00 92.44 345 LEU A N 1
ATOM 2851 C CA . LEU A 1 345 ? 12.312 6.902 -11.563 1.00 92.44 345 LEU A CA 1
ATOM 2852 C C . LEU A 1 345 ? 11.848 7.631 -12.830 1.00 92.44 345 LEU A C 1
ATOM 2854 O O . LEU A 1 345 ? 11.729 8.855 -12.841 1.00 92.44 345 LEU A O 1
ATOM 2858 N N . THR A 1 346 ? 11.534 6.888 -13.889 1.00 91.38 346 THR A N 1
ATOM 2859 C CA . THR A 1 346 ? 11.082 7.444 -15.176 1.00 91.38 346 THR A CA 1
ATOM 2860 C C . THR A 1 346 ? 9.734 6.854 -15.576 1.00 91.38 346 THR A C 1
ATOM 2862 O O . THR A 1 346 ? 9.593 5.634 -15.607 1.00 91.38 346 THR A O 1
ATOM 2865 N N . LYS A 1 347 ? 8.742 7.698 -15.906 1.00 92.94 347 LYS A N 1
ATOM 2866 C CA . LYS A 1 347 ? 7.458 7.236 -16.472 1.00 92.94 347 LYS A CA 1
ATOM 2867 C C . LYS A 1 347 ? 7.692 6.734 -17.898 1.00 92.94 347 LYS A C 1
ATOM 2869 O O . LYS A 1 347 ? 8.283 7.447 -18.705 1.00 92.94 347 LYS A O 1
ATOM 2874 N N . LEU A 1 348 ? 7.227 5.529 -18.202 1.00 91.44 348 LEU A N 1
ATOM 2875 C CA . LEU A 1 348 ? 7.351 4.922 -19.524 1.00 91.44 348 LEU A CA 1
ATOM 2876 C C . LEU A 1 348 ? 6.179 5.331 -20.424 1.00 91.44 348 LEU A C 1
ATOM 2878 O O . LEU A 1 348 ? 5.054 5.509 -19.954 1.00 91.44 348 LEU A O 1
ATOM 2882 N N . ASN A 1 349 ? 6.443 5.467 -21.726 1.00 89.19 349 ASN A N 1
ATOM 2883 C CA . ASN A 1 349 ? 5.396 5.689 -22.719 1.00 89.19 349 ASN A CA 1
ATOM 2884 C C . ASN A 1 349 ? 4.771 4.345 -23.128 1.00 89.19 349 ASN A C 1
ATOM 2886 O O . ASN A 1 349 ? 5.479 3.428 -23.551 1.00 89.19 349 ASN A O 1
ATOM 2890 N N . LEU A 1 350 ? 3.446 4.255 -23.001 1.00 88.81 350 LEU A N 1
ATOM 2891 C CA . LEU A 1 350 ? 2.643 3.069 -23.314 1.00 88.81 350 LEU A CA 1
ATOM 2892 C C . LEU A 1 350 ? 1.680 3.294 -24.485 1.00 88.81 350 LEU A C 1
ATOM 2894 O O . LEU A 1 350 ? 0.893 2.411 -24.794 1.00 88.81 350 LEU A O 1
ATOM 2898 N N . GLN A 1 351 ? 1.688 4.469 -25.123 1.00 85.88 351 GLN A N 1
ATOM 2899 C CA . GLN A 1 351 ? 0.708 4.798 -26.167 1.00 85.88 351 GLN A CA 1
ATOM 2900 C C . GLN A 1 351 ? 0.757 3.828 -27.349 1.00 85.88 351 GLN A C 1
ATOM 2902 O O . GLN A 1 351 ? -0.287 3.459 -27.868 1.00 85.88 351 GLN A O 1
ATOM 2907 N N . TRP A 1 352 ? 1.955 3.387 -27.735 1.00 84.62 352 TRP A N 1
ATOM 2908 C CA . TRP A 1 352 ? 2.146 2.455 -28.846 1.00 84.62 352 TRP A CA 1
ATOM 2909 C C . TRP A 1 352 ? 1.668 1.031 -28.527 1.00 84.62 352 TRP A C 1
ATOM 2911 O O . TRP A 1 352 ? 1.244 0.328 -29.429 1.00 84.62 352 TRP A O 1
ATOM 2921 N N . LEU A 1 353 ? 1.675 0.626 -27.250 1.00 84.81 353 LEU A N 1
ATOM 2922 C CA . LEU A 1 353 ? 1.087 -0.644 -26.811 1.00 84.81 353 LEU A CA 1
ATOM 2923 C C . LEU A 1 353 ? -0.448 -0.607 -26.814 1.00 84.81 353 LEU A C 1
ATOM 2925 O O . LEU A 1 353 ? -1.098 -1.640 -26.914 1.00 84.81 353 LEU A O 1
ATOM 2929 N N . LYS A 1 354 ? -1.030 0.585 -26.653 1.00 77.75 354 LYS A N 1
ATOM 2930 C CA . LYS A 1 354 ? -2.474 0.799 -26.478 1.00 77.75 354 LYS A CA 1
ATOM 2931 C C . LYS A 1 354 ? -3.164 1.287 -27.755 1.00 77.75 354 LYS A C 1
ATOM 2933 O O . LYS A 1 354 ? -4.267 1.822 -27.678 1.00 77.75 354 LYS A O 1
ATOM 2938 N N . ASP A 1 355 ? -2.533 1.141 -28.920 1.00 76.44 355 ASP A N 1
ATOM 2939 C CA . ASP A 1 355 ? -3.089 1.625 -30.190 1.00 76.44 355 ASP A CA 1
ATOM 2940 C C . ASP A 1 355 ? -4.279 0.786 -30.700 1.00 76.44 355 ASP A C 1
ATOM 2942 O O . ASP A 1 355 ? -4.986 1.210 -31.617 1.00 76.44 355 ASP A O 1
ATOM 2946 N N . GLY A 1 356 ? -4.523 -0.373 -30.072 1.00 67.25 356 GLY A N 1
ATOM 2947 C CA . GLY A 1 356 ? -5.666 -1.255 -30.304 1.00 67.25 356 GLY A CA 1
ATOM 2948 C C . GLY A 1 356 ? -5.640 -1.983 -31.647 1.00 67.25 356 GLY A C 1
ATOM 2949 O O . GLY A 1 356 ? -6.611 -2.657 -31.984 1.00 67.25 356 GLY A O 1
ATOM 2950 N N . LYS A 1 357 ? -4.565 -1.845 -32.432 1.00 71.50 357 LYS A N 1
ATOM 2951 C CA . LYS A 1 357 ? -4.486 -2.412 -33.786 1.00 71.50 357 LYS A CA 1
ATOM 2952 C C . LYS A 1 357 ? -3.919 -3.824 -33.802 1.00 71.50 357 LYS A C 1
ATOM 2954 O O . LYS A 1 357 ? -4.216 -4.580 -34.726 1.00 71.50 357 LYS A O 1
ATOM 2959 N N . HIS A 1 358 ? -3.132 -4.181 -32.790 1.00 77.06 358 HIS A N 1
ATOM 2960 C CA . HIS A 1 358 ? -2.432 -5.458 -32.716 1.00 77.06 358 HIS A CA 1
ATOM 2961 C C . HIS A 1 358 ? -2.438 -6.010 -31.289 1.00 77.06 358 HIS A C 1
ATOM 2963 O O . HIS A 1 358 ? -2.394 -5.256 -30.319 1.00 77.06 358 HIS A O 1
ATOM 2969 N N . THR A 1 359 ? -2.488 -7.338 -31.166 1.00 83.25 359 THR A N 1
ATOM 2970 C CA . THR A 1 359 ? -2.276 -8.024 -29.887 1.00 83.25 359 THR A CA 1
ATOM 2971 C C . THR A 1 359 ? -0.809 -7.908 -29.503 1.00 83.25 359 THR A C 1
ATOM 2973 O O . THR A 1 359 ? 0.070 -8.231 -30.301 1.00 83.25 359 THR A O 1
ATOM 2976 N N . VAL A 1 360 ? -0.549 -7.457 -28.281 1.00 89.56 360 VAL A N 1
ATOM 2977 C CA . VAL A 1 360 ? 0.804 -7.332 -27.742 1.00 89.56 360 VAL A CA 1
ATOM 2978 C C . VAL A 1 360 ? 1.287 -8.705 -27.293 1.00 89.56 360 VAL A C 1
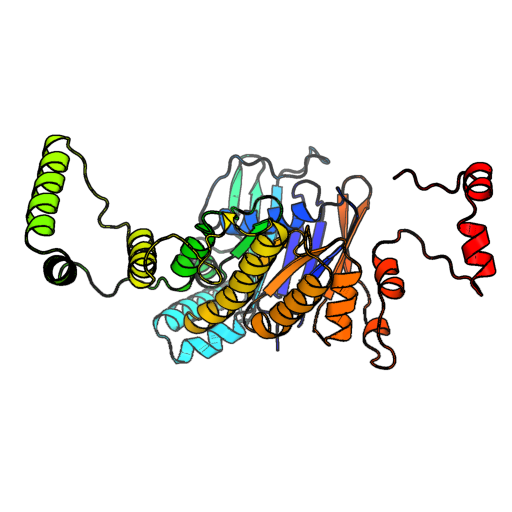ATOM 2980 O O . VAL A 1 360 ? 0.529 -9.458 -26.686 1.00 89.56 360 VAL A O 1
ATOM 2983 N N . THR A 1 361 ? 2.544 -9.041 -27.569 1.00 90.31 361 THR A N 1
ATOM 2984 C CA . THR A 1 361 ? 3.170 -10.282 -27.102 1.00 90.31 361 THR A CA 1
ATOM 2985 C C . THR A 1 361 ? 4.274 -9.991 -26.080 1.00 90.31 361 THR A C 1
ATOM 2987 O O . THR A 1 361 ? 4.621 -8.844 -25.769 1.00 90.31 361 THR A O 1
ATOM 2990 N N . ILE A 1 362 ? 4.863 -11.061 -25.541 1.00 89.44 362 ILE A N 1
ATOM 2991 C CA . ILE A 1 362 ? 6.039 -10.988 -24.663 1.00 89.44 362 ILE A CA 1
ATOM 2992 C C . ILE A 1 362 ? 7.192 -10.234 -25.342 1.00 89.44 362 ILE A C 1
ATOM 2994 O O . ILE A 1 362 ? 7.876 -9.456 -24.685 1.00 89.44 362 ILE A O 1
ATOM 2998 N N . LYS A 1 363 ? 7.391 -10.403 -26.657 1.00 86.25 363 LYS A N 1
ATOM 2999 C CA . LYS A 1 363 ? 8.523 -9.790 -27.371 1.00 86.25 363 LYS A CA 1
ATOM 3000 C C . LYS A 1 363 ? 8.468 -8.264 -27.341 1.00 86.25 363 LYS A C 1
ATOM 3002 O O . LYS A 1 363 ? 9.483 -7.617 -27.097 1.00 86.25 363 LYS A O 1
ATOM 3007 N N . GLU A 1 364 ? 7.291 -7.676 -27.554 1.00 87.88 364 GLU A N 1
ATOM 3008 C CA . GLU A 1 364 ? 7.121 -6.225 -27.483 1.00 87.88 364 GLU A CA 1
ATOM 3009 C C . GLU A 1 364 ? 7.320 -5.715 -26.053 1.00 87.88 364 GLU A C 1
ATOM 3011 O O . GLU A 1 364 ? 7.893 -4.650 -25.846 1.00 87.88 364 GLU A O 1
ATOM 3016 N N . THR A 1 365 ? 6.887 -6.469 -25.045 1.00 90.50 365 THR A N 1
ATOM 3017 C CA . THR A 1 365 ? 6.967 -6.035 -23.642 1.00 90.50 365 THR A CA 1
ATOM 3018 C C . THR A 1 365 ? 8.343 -6.256 -23.009 1.00 90.50 365 THR A C 1
ATOM 3020 O O . THR A 1 365 ? 8.726 -5.506 -22.109 1.00 90.50 365 THR A O 1
ATOM 3023 N N . GLU A 1 366 ? 9.143 -7.194 -23.521 1.00 88.50 366 GLU A N 1
ATOM 3024 C CA . GLU A 1 366 ? 10.542 -7.412 -23.124 1.00 88.50 366 GLU A CA 1
ATOM 3025 C C . GLU A 1 366 ? 11.414 -6.163 -23.315 1.00 88.50 366 GLU A C 1
ATOM 3027 O O . GLU A 1 366 ? 12.378 -5.948 -22.569 1.00 88.50 366 GLU A O 1
ATOM 3032 N N . CYS A 1 367 ? 11.048 -5.283 -24.254 1.00 86.50 367 CYS A N 1
ATOM 3033 C CA . CYS A 1 367 ? 11.796 -4.058 -24.519 1.00 86.50 367 CYS A CA 1
ATOM 3034 C C . CYS A 1 367 ? 11.919 -3.154 -23.277 1.00 86.50 367 CYS A C 1
ATOM 3036 O O . CYS A 1 367 ? 12.943 -2.497 -23.086 1.00 86.50 367 CYS A O 1
ATOM 3038 N N . TYR A 1 368 ? 10.923 -3.172 -22.382 1.00 86.62 368 TYR A N 1
ATOM 3039 C CA . TYR A 1 368 ? 10.907 -2.350 -21.169 1.00 86.62 368 TYR A CA 1
ATOM 3040 C C . TYR A 1 368 ? 11.915 -2.805 -20.106 1.00 86.62 368 TYR A C 1
ATOM 3042 O O . TYR A 1 368 ? 12.239 -2.030 -19.199 1.00 86.62 368 TYR A O 1
ATOM 3050 N N . PHE A 1 369 ? 12.431 -4.029 -20.230 1.00 85.44 369 PHE A N 1
ATOM 3051 C CA . PHE A 1 369 ? 13.427 -4.617 -19.332 1.00 85.44 369 PHE A CA 1
ATOM 3052 C C . PHE A 1 369 ? 14.849 -4.571 -19.901 1.00 85.44 369 PHE A C 1
ATOM 3054 O O . PHE A 1 369 ? 15.799 -4.918 -19.200 1.00 85.44 369 PHE A O 1
ATOM 3061 N N . SER A 1 370 ? 15.001 -4.126 -21.148 1.00 82.81 370 SER A N 1
ATOM 3062 C CA . SER A 1 370 ? 16.287 -4.054 -21.836 1.00 82.81 370 SER A CA 1
ATOM 3063 C C . SER A 1 370 ? 16.973 -2.703 -21.608 1.00 82.81 370 SER A C 1
ATOM 3065 O O . SER A 1 370 ? 16.320 -1.658 -21.551 1.00 82.81 370 SER A O 1
ATOM 3067 N N . ASP A 1 371 ? 18.307 -2.710 -21.505 1.00 77.81 371 ASP A N 1
ATOM 3068 C CA . ASP A 1 371 ? 19.098 -1.468 -21.453 1.00 77.81 371 ASP A CA 1
ATOM 3069 C C . ASP A 1 371 ? 19.204 -0.810 -22.837 1.00 77.81 371 ASP A C 1
ATOM 3071 O O . ASP A 1 371 ? 19.189 0.414 -22.953 1.00 77.81 371 ASP A O 1
ATOM 3075 N N . TYR A 1 372 ? 19.287 -1.638 -23.883 1.00 80.62 372 TYR A N 1
ATOM 3076 C CA . TYR A 1 372 ? 19.448 -1.232 -25.276 1.00 80.62 372 TYR A CA 1
ATOM 3077 C C . TYR A 1 372 ? 18.493 -2.022 -26.169 1.00 80.62 372 TYR A C 1
ATOM 3079 O O . TYR A 1 372 ? 18.240 -3.201 -25.924 1.00 80.62 372 TYR A O 1
ATOM 3087 N N . LEU A 1 373 ? 17.998 -1.375 -27.225 1.00 83.06 373 LEU A N 1
ATOM 3088 C CA . LEU A 1 373 ? 17.180 -1.998 -28.261 1.00 83.06 373 LEU A CA 1
ATOM 3089 C C . LEU A 1 373 ? 17.939 -1.954 -29.581 1.00 83.06 373 LEU A C 1
ATOM 3091 O O . LEU A 1 373 ? 18.401 -0.892 -29.997 1.00 83.06 373 LEU A O 1
ATOM 3095 N N . VAL A 1 374 ? 18.064 -3.112 -30.223 1.00 81.81 374 VAL A N 1
ATOM 3096 C CA . VAL A 1 374 ? 18.683 -3.247 -31.541 1.00 81.81 374 VAL A CA 1
ATOM 3097 C C . VAL A 1 374 ? 17.581 -3.576 -32.531 1.00 81.81 374 VAL A C 1
ATOM 3099 O O . VAL A 1 374 ? 16.922 -4.607 -32.409 1.00 81.81 374 VAL A O 1
ATOM 3102 N N . TYR A 1 375 ? 17.379 -2.686 -33.497 1.00 82.00 375 TYR A N 1
ATOM 3103 C CA . TYR A 1 375 ? 16.458 -2.917 -34.602 1.00 82.00 375 TYR A CA 1
ATOM 3104 C C . TYR A 1 375 ? 17.187 -3.681 -35.699 1.00 82.00 375 TYR A C 1
ATOM 3106 O O . TYR A 1 375 ? 18.290 -3.306 -36.095 1.00 82.00 375 TYR A O 1
ATOM 3114 N N . VAL A 1 376 ? 16.564 -4.755 -36.166 1.00 86.44 376 VAL A N 1
ATOM 3115 C CA . VAL A 1 376 ? 17.095 -5.623 -37.215 1.00 86.44 376 VAL A CA 1
ATOM 3116 C C . VAL A 1 376 ? 16.027 -5.868 -38.272 1.00 86.44 376 VAL A C 1
ATOM 3118 O O . VAL A 1 376 ? 14.837 -5.789 -37.968 1.00 86.44 376 VAL A O 1
ATOM 3121 N N . GLU A 1 377 ? 16.451 -6.144 -39.505 1.00 86.81 377 GLU A N 1
ATOM 3122 C CA . GLU A 1 377 ? 15.533 -6.355 -40.630 1.00 86.81 377 GLU A CA 1
ATOM 3123 C C . GLU A 1 377 ? 14.804 -7.702 -40.545 1.00 86.81 377 GLU A C 1
ATOM 3125 O O . GLU A 1 377 ? 13.614 -7.765 -40.857 1.00 86.81 377 GLU A O 1
ATOM 3130 N N . GLY A 1 378 ? 15.468 -8.771 -40.086 1.00 86.44 378 GLY A N 1
ATOM 3131 C CA . GLY A 1 378 ? 14.837 -10.083 -39.984 1.00 86.44 378 GLY A CA 1
ATOM 3132 C C . GLY A 1 378 ? 15.547 -11.085 -39.073 1.00 86.44 378 GLY A C 1
ATOM 3133 O O . GLY A 1 378 ? 16.405 -10.756 -38.253 1.00 86.44 378 GLY A O 1
ATOM 3134 N N . GLU A 1 379 ? 15.141 -12.352 -39.192 1.00 86.44 379 GLU A N 1
ATOM 3135 C CA . GLU A 1 379 ? 15.636 -13.438 -38.335 1.00 86.44 379 GLU A CA 1
ATOM 3136 C C . GLU A 1 379 ? 17.128 -13.740 -38.540 1.00 86.44 379 GLU A C 1
ATOM 3138 O O . GLU A 1 379 ? 17.796 -14.179 -37.603 1.00 86.44 379 GLU A O 1
ATOM 3143 N N . SER A 1 380 ? 17.666 -13.474 -39.733 1.00 89.94 380 SER A N 1
ATOM 3144 C CA . SER A 1 380 ? 19.078 -13.691 -40.069 1.00 89.94 380 SER A CA 1
ATOM 3145 C C . SER A 1 380 ? 20.010 -12.880 -39.165 1.00 89.94 380 SER A C 1
ATOM 3147 O O . SER A 1 380 ? 20.965 -13.416 -38.598 1.00 89.94 380 SER A O 1
ATOM 3149 N N . GLU A 1 381 ? 19.711 -11.597 -38.959 1.00 87.38 381 GLU A N 1
ATOM 3150 C CA . GLU A 1 381 ? 20.478 -10.722 -38.072 1.00 87.38 381 GLU A CA 1
ATOM 3151 C C . GLU A 1 381 ? 20.290 -11.121 -36.604 1.00 87.38 381 GLU A C 1
ATOM 3153 O O . GLU A 1 381 ? 21.254 -11.109 -35.837 1.00 87.38 381 GLU A O 1
ATOM 3158 N N . VAL A 1 382 ? 19.080 -11.535 -36.200 1.00 84.44 382 VAL A N 1
ATOM 3159 C CA . VAL A 1 382 ? 18.838 -12.055 -34.841 1.00 84.44 382 VAL A CA 1
ATOM 3160 C C . VAL A 1 382 ? 19.735 -13.263 -34.568 1.00 84.44 382 VAL A C 1
ATOM 3162 O O . VAL A 1 382 ? 20.396 -13.314 -33.528 1.00 84.44 382 VAL A O 1
ATOM 3165 N N . GLN A 1 383 ? 19.813 -14.211 -35.508 1.00 84.94 383 GLN A N 1
ATOM 3166 C CA . GLN A 1 383 ? 20.687 -15.380 -35.395 1.00 84.94 383 GLN A CA 1
ATOM 3167 C C . GLN A 1 383 ? 22.165 -14.983 -35.315 1.00 84.94 383 GLN A C 1
ATOM 3169 O O . GLN A 1 383 ? 22.902 -15.529 -34.488 1.00 84.94 383 GLN A O 1
ATOM 3174 N N . LEU A 1 384 ? 22.593 -14.001 -36.114 1.00 85.94 384 LEU A N 1
ATOM 3175 C CA . LEU A 1 384 ? 23.949 -13.454 -36.061 1.00 85.94 384 LEU A CA 1
ATOM 3176 C C . LEU A 1 384 ? 24.264 -12.899 -34.661 1.00 85.94 384 LEU A C 1
ATOM 3178 O O . LEU A 1 384 ? 25.252 -13.300 -34.043 1.00 85.94 384 LEU A O 1
ATOM 3182 N N . PHE A 1 385 ? 23.400 -12.038 -34.116 1.00 81.25 385 PHE A N 1
ATOM 3183 C CA . PHE A 1 385 ? 23.586 -11.448 -32.787 1.00 81.25 385 PHE A CA 1
ATOM 3184 C C . PHE A 1 385 ? 23.449 -12.459 -31.643 1.00 81.25 385 PHE A C 1
ATOM 3186 O O . PHE A 1 385 ? 23.944 -12.206 -30.543 1.00 81.25 385 PHE A O 1
ATOM 3193 N N . GLN A 1 386 ? 22.792 -13.601 -31.854 1.00 81.25 386 GLN A N 1
ATOM 3194 C CA . GLN A 1 386 ? 22.696 -14.696 -30.881 1.00 81.25 386 GLN A CA 1
ATOM 3195 C C . GLN A 1 386 ? 23.840 -15.713 -30.993 1.00 81.25 386 GLN A C 1
ATOM 3197 O O . GLN A 1 386 ? 23.999 -16.559 -30.107 1.00 81.25 386 GLN A O 1
ATOM 3202 N N . ASN A 1 387 ? 24.677 -15.624 -32.031 1.00 86.62 387 ASN A N 1
ATOM 3203 C CA . ASN A 1 387 ? 25.785 -16.545 -32.230 1.00 86.62 387 ASN A CA 1
ATOM 3204 C C . ASN A 1 387 ? 26.797 -16.454 -31.071 1.00 86.62 387 ASN A C 1
ATOM 3206 O O . ASN A 1 387 ? 27.437 -15.425 -30.837 1.00 86.62 387 ASN A O 1
ATOM 3210 N N . LYS A 1 388 ? 26.968 -17.570 -30.351 1.00 84.62 388 LYS A N 1
ATOM 3211 C CA . LYS A 1 388 ? 27.827 -17.655 -29.158 1.00 84.62 388 LYS A CA 1
ATOM 3212 C C . LYS A 1 388 ? 29.289 -17.291 -29.443 1.00 84.62 388 LYS A C 1
ATOM 3214 O O . LYS A 1 388 ? 29.934 -16.689 -28.588 1.00 84.62 388 LYS A O 1
ATOM 3219 N N . TYR A 1 389 ? 29.809 -17.638 -30.621 1.00 83.69 389 TYR A N 1
ATOM 3220 C CA . TYR A 1 389 ? 31.196 -17.350 -30.996 1.00 83.69 389 TYR A CA 1
ATOM 3221 C C . TYR A 1 389 ? 31.398 -15.864 -31.278 1.00 83.69 389 TYR A C 1
ATOM 3223 O O . TYR A 1 389 ? 32.356 -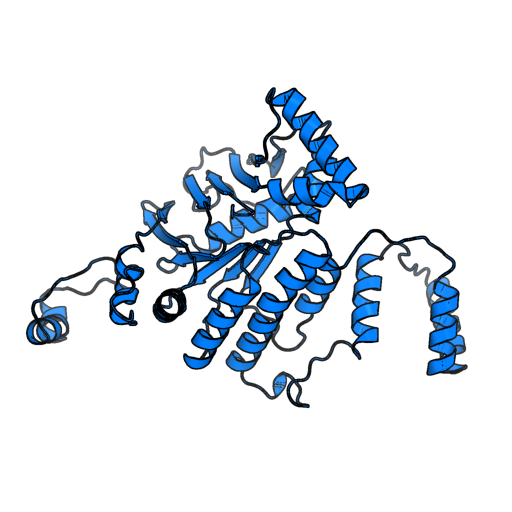15.284 -30.774 1.00 83.69 389 TYR A O 1
ATOM 3231 N N . LEU A 1 390 ? 30.465 -15.233 -31.999 1.00 80.19 390 LEU A N 1
ATOM 3232 C CA . LEU A 1 390 ? 30.509 -13.793 -32.268 1.00 80.19 390 LEU A CA 1
ATOM 3233 C C . LEU A 1 390 ? 30.398 -12.976 -30.977 1.00 80.19 390 LEU A C 1
ATOM 3235 O O . LEU A 1 390 ? 31.187 -12.059 -30.764 1.00 80.19 390 LEU A O 1
ATOM 3239 N N . ARG A 1 391 ? 29.503 -13.360 -30.058 1.00 77.44 391 ARG A N 1
ATOM 3240 C CA . ARG A 1 391 ? 29.401 -12.708 -28.740 1.00 77.44 391 ARG A CA 1
ATOM 3241 C C . ARG A 1 391 ? 30.698 -12.783 -27.937 1.00 77.44 391 ARG A C 1
ATOM 3243 O O . ARG A 1 391 ? 31.039 -11.822 -27.255 1.00 77.44 391 ARG A O 1
ATOM 3250 N N . ARG A 1 392 ? 31.413 -13.910 -28.023 1.00 79.50 392 ARG A N 1
ATOM 3251 C CA . ARG A 1 392 ? 32.700 -14.111 -27.343 1.00 79.50 392 ARG A CA 1
ATOM 3252 C C . ARG A 1 392 ? 33.835 -13.319 -27.997 1.00 79.50 392 ARG A C 1
ATOM 3254 O O . ARG A 1 392 ? 34.681 -12.806 -27.279 1.00 79.50 392 ARG A O 1
ATOM 3261 N N . LEU A 1 393 ? 33.854 -13.236 -29.327 1.00 79.75 393 LEU A N 1
ATOM 3262 C CA . LEU A 1 393 ? 34.863 -12.500 -30.099 1.00 79.75 393 LEU A CA 1
ATOM 3263 C C . LEU A 1 393 ? 34.784 -10.985 -29.885 1.00 79.75 393 LEU A C 1
ATOM 3265 O O . LEU A 1 393 ? 35.818 -10.333 -29.815 1.00 79.75 393 LEU A O 1
ATOM 3269 N N . PHE A 1 394 ? 33.572 -10.441 -29.777 1.00 74.44 394 PHE A N 1
ATOM 3270 C CA . PHE A 1 394 ? 33.341 -8.996 -29.695 1.00 74.44 394 PHE A CA 1
ATOM 3271 C C . PHE A 1 394 ? 33.047 -8.484 -28.274 1.00 74.44 394 PHE A C 1
ATOM 3273 O O . PHE A 1 394 ? 32.594 -7.354 -28.130 1.00 74.44 394 PHE A O 1
ATOM 3280 N N . GLU A 1 395 ? 33.259 -9.301 -27.233 1.00 61.34 395 GLU A N 1
ATOM 3281 C CA . GLU A 1 395 ? 32.949 -8.966 -25.826 1.00 61.34 395 GLU A CA 1
ATOM 3282 C C . GLU A 1 395 ? 31.535 -8.378 -25.619 1.00 61.34 395 GLU A C 1
ATOM 3284 O O . GLU A 1 395 ? 31.284 -7.611 -24.694 1.00 61.34 395 GLU A O 1
ATOM 3289 N N . LEU A 1 396 ? 30.568 -8.767 -26.457 1.00 56.81 396 LEU A N 1
ATOM 3290 C CA . LEU A 1 396 ? 29.204 -8.218 -26.457 1.00 56.81 396 LEU A CA 1
ATOM 3291 C C . LEU A 1 396 ? 28.347 -8.709 -25.278 1.00 56.81 396 LEU A C 1
ATOM 3293 O O . LEU A 1 396 ? 27.130 -8.538 -25.282 1.00 56.81 396 LEU A O 1
ATOM 3297 N N . THR A 1 397 ? 28.938 -9.355 -24.274 1.00 46.41 397 THR A N 1
ATOM 3298 C CA . THR A 1 397 ? 28.233 -9.704 -23.039 1.00 46.41 397 THR A CA 1
ATOM 3299 C C . THR A 1 397 ? 28.085 -8.465 -22.161 1.00 46.41 397 THR A C 1
ATOM 3301 O O . THR A 1 397 ? 29.096 -7.969 -21.657 1.00 46.41 397 THR A O 1
ATOM 3304 N N . PRO A 1 398 ? 26.855 -8.008 -21.861 1.00 43.72 398 PRO A N 1
ATOM 3305 C CA . PRO A 1 398 ? 26.648 -7.243 -20.644 1.00 43.72 398 PRO A CA 1
ATOM 3306 C C . PRO A 1 398 ? 27.072 -8.160 -19.492 1.00 43.72 398 PRO A C 1
ATOM 3308 O O . PRO A 1 398 ? 26.607 -9.300 -19.409 1.00 43.72 398 PRO A O 1
ATOM 3311 N N . LYS A 1 399 ? 27.980 -7.706 -18.624 1.00 37.81 399 LYS A N 1
ATOM 3312 C CA . LYS A 1 399 ? 28.170 -8.374 -17.333 1.00 37.81 399 LYS A CA 1
ATOM 3313 C C . LYS A 1 399 ? 26.821 -8.298 -16.608 1.00 37.81 399 LYS A C 1
ATOM 3315 O O . LYS A 1 399 ? 26.295 -7.200 -16.439 1.00 37.81 399 LYS A O 1
ATOM 3320 N N . SER A 1 400 ? 26.254 -9.471 -16.325 1.00 33.25 400 SER A N 1
ATOM 3321 C CA . SER A 1 400 ? 24.966 -9.686 -15.651 1.00 33.25 400 SER A CA 1
ATOM 3322 C C . SER A 1 400 ? 24.842 -8.908 -14.352 1.00 33.25 400 SER A C 1
ATOM 3324 O O . SER A 1 400 ? 25.843 -8.952 -13.596 1.00 33.25 400 SER A O 1
#

Foldseek 3Di:
DFAQWAKKWKDQFAQANTDIDGGGRAQEEEEEEDPPLCPVVVVVLVVVVLVCLVPFFDPDDTGYPVDPPDFKMKIKIKGQCPLLVVVCVPPVVSVVLLVLVQVQCCVPVVDDDRIDMKMWMAGPRGGIDIPGDPVSRNSNSVVCCLFAPEAEAELVPDPLAQLVVVLLLLLSLQDDDDDDDDPCVVVVVVVVCVVPNPVVVVVVVVV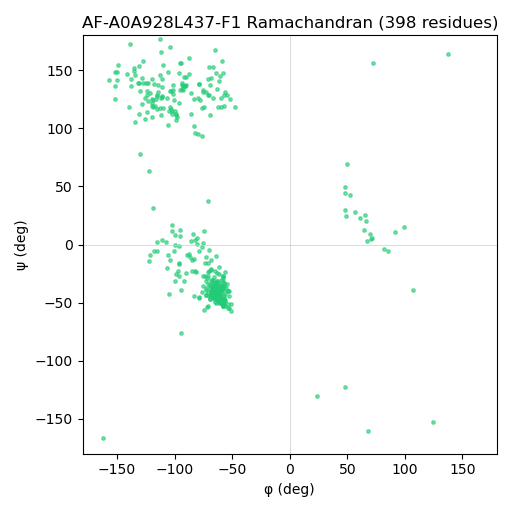VVVCVVVVHDDDPPPVSVVSSVVVQVVVPHRFDDDPNHGSVVDDSQVSLLVSLLCCLQPNLVSSVVRNHAYEYEYEASCPSHDLVSLLVSLVSNQPRRNNRYRYYYYHPALSNVLSCLQVPHRYWYWYWDDDPSHTDIDTDDCCVSNVPPDRDDSVNSCVSHDPDDDDDDDDVVVVVVVDPVNCVVVVVDDPD

Secondary structure (DSSP, 8-state):
---SEEEEEEEEETTEEEEEEE-SS-SEEEEE--TTSSHHHHHHHHHHHHHTTT-SB-----B-SS-TT--EEEEEEEEE-HHHHHHGGG-HHHHHHHHHHHHHHHHHHSS--SEEEEEEEEETTSBEEESS-HHHHHHHHHHHHHHS-EEEEEGGG--TTT-HHHHHHHHHHH----S-SSTHHHHHHHHHHHHHTHHHHHHHHHHHHHHHHTT----TT-HHHHHHHHHHHHTTSS--EETTEEGGGS-HHHHHHHHHHHHHHHHHHHHHHTT---EEEEE-TTTT--HHHHHHHHHHHHHHHTTT-EEEEE---HHHHHHHHHTT--EEEEEEEEETTEEEEEEPP-TTTTSSSS---HHHHHGGG-S-----SSHHHHHHHH-HHHHHHTT-PPP-

Sequence (400 aa):
MKALIKRIEITNFKSIESLKLCIQNEHIIGILGKNGTGKSTLFHAVNYFFSKLNKQHSDDVVIDGVNPYVQKCTITISFNLARMFMKSKGNKELSEIMNFIQEYQQEFFGKVSDVLSITMIQYRDGRIVWSIDKKYQEKILNAIKRYFPIYFINVRNLDLQSWNKLWDIIGDLLMSVPRENVEHLKKLDEAFFAIYGERYIKSKQKIEDTFKEEGISLDPFSFRSRFKDVFKLRFGGEQFEFNERNLDYYSDGTNSYKYLKLLISLIPYVSELSCKHPLIMIDEPEIGLHSAFITELVECIHHSIEDKAVLLFTTHSPKVIEELTNQGVEYALYRTSDYRLHTILTKLNLQWLKDGKHTVTIKETECYFSDYLVYVEGESEVQLFQNKYLRRLFELTPKS

pLDDT: mean 86.52, std 9.66, range [33.25, 98.19]

Nearest PDB structures (foldseek):
  1w1w-assembly1_B  TM=5.713E-01  e=1.823E-11  Saccharomyces cerevisiae
  7tve-assembly1_E  TM=4.759E-01  e=2.040E-07  Saccharomyces cerevisiae W303
  8t8f-assembly1_D  TM=4.840E-01  e=1.818E-07  Saccharomyces cerevisiae W303
  1ji0-assembly1_A  TM=5.316E-01  e=4.835E-07  Thermotoga maritima
  8i4w-assembly1_A  TM=4.707E-01  e=6.447E-07  Saccharomyces cerevisiae S288C

Mean predicted aligned error: 8.26 Å

Radius of gyration: 25.32 Å; Cα contacts (8 Å, |Δi|>4): 561; chains: 1; bounding box: 62×61×83 Å